Protein AF-A0A6V2NUF9-F1 (afdb_monomer_lite)

Sequence (377 aa):
MGDDNMRLRLQQQGAVLSSQLKVNDDDKVTQNEKGKKDARPIMSRKSFLCFILTNFLLLAYVLFFRTSSSSLQQQSNSSSITGQKQKSIHKKIPWDEYENCTIKNRPSSSSSTRKPLWAPSYPNTLDDSILKNLISTITGLSTGVKSYYAQRKGLRKCQSSDVTVLCHVVHPIVTTNPLDLTSMFDSQVIYIIRNPTTVFPVHLNYKAIKYHHHPSKTQVAVDSWRKDRDLYFADGLQGWKDQIKEWKVSMKEVYNISMFIPFEHLVDATKGPELLKRLTKLLEDFGFPIVVADDDMPCVWYKALGKEILEQIDSHGYEYSDYMPGYTQEHKDLLMKELSSMVEEYKDDDKELLLILQEYMDQVQSDISLDQPYKDV

Radius of gyration: 26.09 Å; chains: 1; bounding box: 66×86×59 Å

Secondary structure (DSSP, 8-state):
--SHHHHHHHHHHHHHHHHTTS--S-------------------HHHHHHHHHHHHHHHHHHHHHHTSS-------------------------HHHHHT----BPPP---S--PPEEEEB-TTSS-HHHHHHHHHHHH--SSEEEE--TT-GGG-GGGS-TTEEEEEE-S--TTS-GGGGTTTS-SEEEEEE--HHHHHHHHHHHHHHHHS---TTSPPPHHHHHHHHHHHHHHHHHHHHHHHHIIIIISTTT-EEEEEEEHHHHHSTTHHHHHHHHHHHHHHHTT----B-GGGHHHHHHHHH-HHHHHHHHHHSSS--S----B-HHHHHHHHHHHHHHHHHHTTT-HHHHHHHHHHHHHHHHHPPBPPPP---

Foldseek 3Di:
DPVPVVVVVVCVQLVVVVVVVDDDDDDDDDDDDDDDDDDDPPQDPVNVVVVVVVVVVVVVVVVVVVVPPPPDPDPDPPPPPPDPVPPPPPPPDPVVVLVPDDWAFAPWPFDDQFFAAEEEEEQQLDDQQLQQLLQCQFQVQPRQEAEADQVDPVRVPSQDDSRYHYYYYHGDNPPDPCVNCLVRHPLEHAYEYEQLLARVQSNVQVCCVPPVVDPPAARDDLVSLVVCCVVCVVSSVVRNVVRVCCQQPVCVVRHDYPYYHYSVLCLDLVSNLVSSLVVSVVSVVSRRIGTGDSVCSSNSSDVSCDPLQSVCCSVCVHSHDPDRRADAPVSLVVLLVVLVVVLVVCVPPDPNVNVVSVVSNVCSVPPHHHDDPDPPD

Structure (mmCIF, N/CA/C/O backbone):
data_AF-A0A6V2NUF9-F1
#
_entry.id   AF-A0A6V2NUF9-F1
#
loop_
_atom_site.group_PDB
_atom_site.id
_atom_site.type_symbol
_atom_site.label_atom_id
_atom_site.label_alt_id
_atom_site.label_comp_id
_atom_site.label_asym_id
_atom_site.label_entity_id
_atom_site.label_seq_id
_atom_site.pdbx_PDB_ins_code
_atom_site.Cartn_x
_atom_site.Cartn_y
_atom_site.Cartn_z
_atom_site.occupancy
_atom_site.B_iso_or_equiv
_atom_site.auth_seq_id
_atom_site.auth_comp_id
_atom_site.auth_asym_id
_atom_site.auth_atom_id
_atom_site.pdbx_PDB_model_num
ATOM 1 N N . MET A 1 1 ? -6.118 13.194 -33.282 1.00 37.62 1 MET A N 1
ATOM 2 C CA . MET A 1 1 ? -6.206 14.504 -32.588 1.00 37.62 1 MET A CA 1
ATOM 3 C C . MET A 1 1 ? -6.630 14.328 -31.119 1.00 37.62 1 MET A C 1
ATOM 5 O O . MET A 1 1 ? -7.552 14.992 -30.668 1.00 37.62 1 MET A O 1
ATOM 9 N N . GLY A 1 2 ? -5.981 13.426 -30.366 1.00 40.38 2 GLY A N 1
ATOM 10 C CA . GLY A 1 2 ? -6.368 13.085 -28.983 1.00 40.38 2 GLY A CA 1
ATOM 11 C C . GLY A 1 2 ? -5.234 13.119 -27.948 1.00 40.38 2 GLY A C 1
ATOM 12 O O . GLY A 1 2 ? -5.531 13.160 -26.759 1.00 40.38 2 GLY A O 1
ATOM 13 N N . ASP A 1 3 ? -3.966 13.170 -28.373 1.00 42.91 3 ASP A N 1
ATOM 14 C CA . ASP A 1 3 ? -2.810 13.049 -27.467 1.00 42.91 3 ASP A CA 1
ATOM 15 C C . ASP A 1 3 ? -2.402 14.367 -26.779 1.00 42.91 3 ASP A C 1
ATOM 17 O O . ASP A 1 3 ? -1.993 14.362 -25.615 1.00 42.91 3 ASP A O 1
ATOM 21 N N . ASP A 1 4 ? -2.585 15.525 -27.423 1.00 36.19 4 ASP A N 1
ATOM 22 C CA . ASP A 1 4 ? -2.090 16.802 -26.875 1.00 36.19 4 ASP A CA 1
ATOM 23 C C . ASP A 1 4 ? -2.879 17.293 -25.647 1.00 36.19 4 ASP A C 1
ATOM 25 O O . ASP A 1 4 ? -2.317 17.894 -24.730 1.00 36.19 4 ASP A O 1
ATOM 29 N N . ASN A 1 5 ? -4.173 16.962 -25.560 1.00 38.56 5 ASN A N 1
ATOM 30 C CA . ASN A 1 5 ? -5.004 17.305 -24.397 1.00 38.56 5 ASN A CA 1
ATOM 31 C C . ASN A 1 5 ? -4.680 16.442 -23.160 1.00 38.56 5 ASN A C 1
ATOM 33 O O . ASN A 1 5 ? -4.987 16.828 -22.030 1.00 38.56 5 ASN A O 1
ATOM 37 N N . MET A 1 6 ? -4.054 15.277 -23.358 1.00 41.03 6 MET A N 1
ATOM 38 C CA . MET A 1 6 ? -3.654 14.367 -22.283 1.00 41.03 6 MET A CA 1
ATOM 39 C C . MET A 1 6 ? -2.301 14.770 -21.685 1.00 41.03 6 MET A C 1
ATOM 41 O O . MET A 1 6 ? -2.152 14.770 -20.461 1.00 41.03 6 MET A O 1
ATOM 45 N N . ARG A 1 7 ? -1.363 15.232 -22.524 1.00 43.44 7 ARG A N 1
ATOM 46 C CA . ARG A 1 7 ? -0.074 15.791 -22.083 1.00 43.44 7 ARG A CA 1
ATOM 47 C C . ARG A 1 7 ? -0.263 16.992 -21.151 1.00 43.44 7 ARG A C 1
ATOM 49 O O . ARG A 1 7 ? 0.408 17.076 -20.128 1.00 43.44 7 ARG A O 1
ATOM 56 N N . LEU A 1 8 ? -1.256 17.839 -21.434 1.00 38.06 8 LEU A N 1
ATOM 57 C CA . LEU A 1 8 ? -1.638 18.985 -20.600 1.00 38.06 8 LEU A CA 1
ATOM 58 C C . LEU A 1 8 ? -2.236 18.581 -19.240 1.00 38.06 8 LEU A C 1
ATOM 60 O O . LEU A 1 8 ? -1.995 19.259 -18.248 1.00 38.06 8 LEU A O 1
ATOM 64 N N . ARG A 1 9 ? -2.966 17.460 -19.150 1.00 45.75 9 ARG A N 1
ATOM 65 C CA . ARG A 1 9 ? -3.527 16.968 -17.874 1.00 45.75 9 ARG A CA 1
ATOM 66 C C . ARG A 1 9 ? -2.499 16.244 -17.008 1.00 45.75 9 ARG A C 1
ATOM 68 O O . ARG A 1 9 ? -2.542 16.384 -15.790 1.00 45.75 9 ARG A O 1
ATOM 75 N N . LEU A 1 10 ? -1.567 15.517 -17.622 1.00 43.75 10 LEU A N 1
ATOM 76 C CA . LEU A 1 10 ? -0.448 14.886 -16.915 1.00 43.75 10 LEU A CA 1
ATOM 77 C C . LEU A 1 10 ? 0.573 15.934 -16.457 1.00 43.75 10 LEU A C 1
ATOM 79 O O . LEU A 1 10 ? 1.002 15.889 -15.308 1.00 43.75 10 LEU A O 1
ATOM 83 N N . GLN A 1 11 ? 0.846 16.956 -17.278 1.00 43.81 11 GLN A N 1
ATOM 84 C CA . GLN A 1 11 ? 1.585 18.137 -16.834 1.00 43.81 11 GLN A CA 1
ATOM 85 C C . GLN A 1 11 ? 0.834 18.910 -15.754 1.00 43.81 11 GLN A C 1
ATOM 87 O O . GLN A 1 11 ? 1.482 19.391 -14.849 1.00 43.81 11 GLN A O 1
ATOM 92 N N . GLN A 1 12 ? -0.497 19.012 -15.762 1.00 42.12 12 GLN A N 1
ATOM 93 C CA . GLN A 1 12 ? -1.216 19.643 -14.646 1.00 42.12 12 GLN A CA 1
ATOM 94 C C . GLN A 1 12 ? -1.149 18.813 -13.355 1.00 42.12 12 GLN A C 1
ATOM 96 O O . GLN A 1 12 ? -1.088 19.392 -12.277 1.00 42.12 12 GLN A O 1
ATOM 101 N N . GLN A 1 13 ? -1.103 17.480 -13.430 1.00 46.00 13 GLN A N 1
ATOM 102 C CA . GLN A 1 13 ? -0.933 16.627 -12.247 1.00 46.00 13 GLN A CA 1
ATOM 103 C C . GLN A 1 13 ? 0.507 16.650 -11.703 1.00 46.00 13 GLN A C 1
ATOM 105 O O . GLN A 1 13 ? 0.672 16.702 -10.489 1.00 46.00 13 GLN A O 1
ATOM 110 N N . GLY A 1 14 ? 1.529 16.701 -12.567 1.00 39.50 14 GLY A N 1
ATOM 111 C CA . GLY A 1 14 ? 2.937 16.858 -12.161 1.00 39.50 14 GLY A CA 1
ATOM 112 C C . GLY A 1 14 ? 3.347 18.302 -11.820 1.00 39.50 14 GLY A C 1
ATOM 113 O O . GLY A 1 14 ? 4.123 18.537 -10.899 1.00 39.50 14 GLY A O 1
ATOM 114 N N . ALA A 1 15 ? 2.788 19.310 -12.496 1.00 36.81 15 ALA A N 1
ATOM 115 C CA . ALA A 1 15 ? 3.112 20.721 -12.266 1.00 36.81 15 ALA A CA 1
ATOM 116 C C . ALA A 1 15 ? 2.432 21.290 -11.018 1.00 36.81 15 ALA A C 1
ATOM 118 O O . ALA A 1 15 ? 3.009 22.176 -10.399 1.00 36.81 15 ALA A O 1
ATOM 119 N N . VAL A 1 16 ? 1.271 20.768 -10.595 1.00 43.59 16 VAL A N 1
ATOM 120 C CA . VAL A 1 16 ? 0.674 21.137 -9.295 1.00 43.59 16 VAL A CA 1
ATOM 121 C C . VAL A 1 16 ? 1.562 20.678 -8.126 1.00 43.59 16 VAL A C 1
ATOM 123 O O . VAL A 1 16 ? 1.630 21.379 -7.120 1.00 43.59 16 VAL A O 1
ATOM 126 N N . LEU A 1 17 ? 2.315 19.580 -8.285 1.00 39.66 17 LEU A N 1
ATOM 127 C CA . LEU A 1 17 ? 3.335 19.127 -7.326 1.00 39.66 17 LEU A CA 1
ATOM 128 C C . LEU A 1 17 ? 4.585 20.031 -7.325 1.00 39.66 17 LEU A C 1
ATOM 130 O O . LEU A 1 17 ? 5.123 20.335 -6.265 1.00 39.66 17 LEU A O 1
ATOM 134 N N . SER A 1 18 ? 5.010 20.552 -8.484 1.00 36.34 18 SER A N 1
ATOM 135 C CA . SER A 1 18 ? 6.183 21.442 -8.566 1.00 36.34 18 SER A CA 1
ATOM 136 C C . SER A 1 18 ? 5.890 22.920 -8.254 1.00 36.34 18 SER A C 1
ATOM 138 O O . SER A 1 18 ? 6.812 23.642 -7.865 1.00 36.34 18 SER A O 1
ATOM 140 N N . SER A 1 19 ? 4.656 23.408 -8.430 1.00 36.03 19 SER A N 1
ATOM 141 C CA . SER A 1 19 ? 4.321 24.832 -8.268 1.00 36.03 19 SER A CA 1
ATOM 142 C C . SER A 1 19 ? 3.939 25.235 -6.840 1.00 36.03 19 SER A C 1
ATOM 144 O O . SER A 1 19 ? 3.877 26.428 -6.561 1.00 36.03 19 SER A O 1
ATOM 146 N N . GLN A 1 20 ? 3.696 24.287 -5.928 1.00 38.72 20 GLN A N 1
ATOM 147 C CA . GLN A 1 20 ? 3.359 24.591 -4.525 1.00 38.72 20 GLN A CA 1
ATOM 148 C C . GLN A 1 20 ? 4.574 24.658 -3.582 1.00 38.72 20 GLN A C 1
ATOM 150 O O . GLN A 1 20 ? 4.436 25.093 -2.446 1.00 38.72 20 GLN A O 1
ATOM 155 N N . LEU A 1 21 ? 5.785 24.353 -4.069 1.00 35.34 21 LEU A N 1
ATOM 156 C CA . LEU A 1 21 ? 7.050 24.555 -3.339 1.00 35.34 21 LEU A CA 1
ATOM 157 C C . LEU A 1 21 ? 7.694 25.939 -3.573 1.00 35.34 21 LEU A C 1
ATOM 159 O O . LEU A 1 21 ? 8.822 26.184 -3.147 1.00 35.34 21 LEU A O 1
ATOM 163 N N . LYS A 1 22 ? 6.988 26.867 -4.232 1.00 36.66 22 LYS A N 1
ATOM 164 C CA . LYS A 1 22 ? 7.403 28.271 -4.392 1.00 36.66 22 LYS A CA 1
ATOM 165 C C . LYS A 1 22 ? 6.236 29.236 -4.180 1.00 36.66 22 LYS A C 1
ATOM 167 O O . LYS A 1 22 ? 5.860 29.935 -5.113 1.00 36.66 22 LYS A O 1
ATOM 172 N N . VAL A 1 23 ? 5.667 29.300 -2.977 1.00 32.78 23 VAL A N 1
ATOM 173 C CA . VAL A 1 23 ? 4.829 30.448 -2.583 1.00 32.78 23 VAL A CA 1
ATOM 174 C C . VAL A 1 23 ? 5.010 30.754 -1.090 1.00 32.78 23 VAL A C 1
ATOM 176 O O . VAL A 1 23 ? 4.400 30.115 -0.246 1.00 32.78 23 VAL A O 1
ATOM 179 N N . ASN A 1 24 ? 5.905 31.701 -0.817 1.00 33.16 24 ASN A N 1
ATOM 180 C CA . ASN A 1 24 ? 5.965 32.708 0.260 1.00 33.16 24 ASN A CA 1
ATOM 181 C C . ASN A 1 24 ? 7.075 33.657 -0.252 1.00 33.16 24 ASN A C 1
ATOM 183 O O . ASN A 1 24 ? 8.142 33.168 -0.614 1.00 33.16 24 ASN A O 1
ATOM 187 N N . ASP A 1 25 ? 6.931 34.955 -0.477 1.00 36.59 25 ASP A N 1
ATOM 188 C CA . ASP A 1 25 ? 6.023 35.982 0.016 1.00 36.59 25 ASP A CA 1
ATOM 189 C C . ASP A 1 25 ? 5.444 36.781 -1.159 1.00 36.59 25 ASP A C 1
ATOM 191 O O . ASP A 1 25 ? 6.137 37.001 -2.150 1.00 36.59 25 ASP A O 1
ATOM 195 N N . ASP A 1 26 ? 4.186 37.203 -1.040 1.00 37.34 26 ASP A N 1
ATOM 196 C CA . ASP A 1 26 ? 3.759 38.595 -1.257 1.00 37.34 26 ASP A CA 1
ATOM 197 C C . ASP A 1 26 ? 2.235 38.644 -1.430 1.00 37.34 26 ASP A C 1
ATOM 199 O O . ASP A 1 26 ? 1.705 38.294 -2.482 1.00 37.34 26 ASP A O 1
ATOM 203 N N . ASP A 1 27 ? 1.523 39.138 -0.410 1.00 35.00 27 ASP A N 1
ATOM 204 C CA . ASP A 1 27 ? 0.465 40.121 -0.659 1.00 35.00 27 ASP A CA 1
ATOM 205 C C . ASP A 1 27 ? 0.002 40.863 0.618 1.00 35.00 27 ASP A C 1
ATOM 207 O O . ASP A 1 27 ? -0.583 40.298 1.538 1.00 35.00 27 ASP A O 1
ATOM 211 N N . LYS A 1 28 ? 0.193 42.190 0.558 1.00 33.62 28 LYS A N 1
ATOM 212 C CA . LYS A 1 28 ? -0.721 43.276 0.971 1.00 33.62 28 LYS A CA 1
ATOM 213 C C . LYS A 1 28 ? -1.030 43.510 2.459 1.00 33.62 28 LYS A C 1
ATOM 215 O O . LYS A 1 28 ? -1.973 42.966 3.025 1.00 33.62 28 LYS A O 1
ATOM 220 N N . VAL A 1 29 ? -0.409 44.576 2.977 1.00 31.80 29 VAL A N 1
ATOM 221 C CA . VAL A 1 29 ? -1.054 45.537 3.889 1.00 31.80 29 VAL A CA 1
ATOM 222 C C . VAL A 1 29 ? -1.058 46.929 3.243 1.00 31.80 29 VAL A C 1
ATOM 224 O O . VAL A 1 29 ? -0.148 47.322 2.518 1.00 31.80 29 VAL A O 1
ATOM 227 N N . THR A 1 30 ? -2.168 47.616 3.470 1.00 35.06 30 THR A N 1
ATOM 228 C CA . THR A 1 30 ? -2.693 48.852 2.890 1.00 35.06 30 THR A CA 1
ATOM 229 C C . THR A 1 30 ? -1.817 50.102 3.061 1.00 35.06 30 THR A C 1
ATOM 231 O O . THR A 1 30 ? -1.049 50.243 4.006 1.00 35.06 30 THR A O 1
ATOM 234 N N . GLN A 1 31 ? -2.010 51.038 2.128 1.00 36.09 31 GLN A N 1
ATOM 235 C CA . GLN A 1 31 ? -1.360 52.342 1.975 1.00 36.09 31 GLN A CA 1
ATOM 236 C C . GLN A 1 31 ? -1.395 53.247 3.219 1.00 36.09 31 GLN A C 1
ATOM 238 O O . GLN A 1 31 ? -2.470 53.562 3.724 1.00 36.09 31 GLN A O 1
ATOM 243 N N . ASN A 1 32 ? -0.228 53.775 3.601 1.00 40.59 32 ASN A N 1
ATOM 244 C CA . ASN A 1 32 ? 0.061 55.210 3.757 1.00 40.59 32 ASN A CA 1
ATOM 245 C C . ASN A 1 32 ? 1.468 55.371 4.347 1.00 40.59 32 ASN A C 1
ATOM 247 O O . ASN A 1 32 ? 1.671 55.004 5.493 1.00 40.59 32 ASN A O 1
ATOM 251 N N . GLU A 1 33 ? 2.418 55.925 3.586 1.00 36.31 33 GLU A N 1
ATOM 252 C CA . GLU A 1 33 ? 3.332 56.991 4.031 1.00 36.31 33 GLU A CA 1
ATOM 253 C C . GLU A 1 33 ? 4.442 57.275 3.010 1.00 36.31 33 GLU A C 1
ATOM 255 O O . GLU A 1 33 ? 4.817 56.469 2.162 1.00 36.31 33 GLU A O 1
ATOM 260 N N . LYS A 1 34 ? 4.903 58.521 3.065 1.00 41.28 34 LYS A N 1
ATOM 261 C CA . LYS A 1 34 ? 5.802 59.186 2.130 1.00 41.28 34 LYS A CA 1
ATOM 262 C C . LYS A 1 34 ? 7.227 58.624 2.185 1.00 41.28 34 LYS A C 1
ATOM 264 O O . LYS A 1 34 ? 7.818 58.525 3.249 1.00 41.28 34 LYS A O 1
ATOM 269 N N . GLY A 1 35 ? 7.803 58.440 0.997 1.00 51.62 35 GLY A N 1
ATOM 270 C CA . GLY A 1 35 ? 9.195 58.751 0.656 1.00 51.62 35 GLY A CA 1
ATOM 271 C C . GLY A 1 35 ? 10.312 58.249 1.577 1.00 51.62 35 GLY A C 1
ATOM 272 O O . GLY A 1 35 ? 10.730 58.950 2.493 1.00 51.62 35 GLY A O 1
ATOM 273 N N . LYS A 1 36 ? 10.959 57.149 1.179 1.00 41.19 36 LYS A N 1
ATOM 274 C CA . LYS A 1 36 ? 12.376 56.894 1.467 1.00 41.19 36 LYS A CA 1
ATOM 275 C C . LYS A 1 36 ? 13.008 56.179 0.274 1.00 41.19 36 LYS A C 1
ATOM 277 O O . LYS A 1 36 ? 12.499 55.173 -0.199 1.00 41.19 36 LYS A O 1
ATOM 282 N N . LYS A 1 37 ? 14.082 56.761 -0.265 1.00 44.34 37 LYS A N 1
ATOM 283 C CA . LYS A 1 37 ? 14.928 56.134 -1.286 1.00 44.34 37 LYS A CA 1
ATOM 284 C C . LYS A 1 37 ? 15.826 55.123 -0.578 1.00 44.34 37 LYS A C 1
ATOM 286 O O . LYS A 1 37 ? 16.673 55.534 0.213 1.00 44.34 37 LYS A O 1
ATOM 291 N N . ASP A 1 38 ? 15.652 53.841 -0.875 1.00 41.41 38 ASP A N 1
ATOM 292 C CA . ASP A 1 38 ? 16.507 52.780 -0.349 1.00 41.41 38 ASP A CA 1
ATOM 293 C C . ASP A 1 38 ? 17.902 52.848 -0.976 1.00 41.41 38 ASP A C 1
ATOM 295 O O . ASP A 1 38 ? 18.114 52.595 -2.166 1.00 41.41 38 ASP A O 1
ATOM 299 N N . ALA A 1 39 ? 18.876 53.218 -0.148 1.00 48.56 39 ALA A N 1
ATOM 300 C CA . ALA A 1 39 ? 20.287 53.087 -0.455 1.00 48.56 39 ALA A CA 1
ATOM 301 C C . ALA A 1 39 ? 20.680 51.613 -0.302 1.00 48.56 39 ALA A C 1
ATOM 303 O O . ALA A 1 39 ? 20.698 51.077 0.806 1.00 48.56 39 ALA A O 1
ATOM 304 N N . ARG A 1 40 ? 21.023 50.951 -1.413 1.00 46.19 40 ARG A N 1
ATOM 305 C CA . ARG A 1 40 ? 21.666 49.632 -1.353 1.00 46.19 40 ARG A CA 1
ATOM 306 C C . ARG A 1 40 ? 23.013 49.790 -0.641 1.00 46.19 40 ARG A C 1
ATOM 308 O O . ARG A 1 40 ? 23.788 50.665 -1.042 1.00 46.19 40 ARG A O 1
ATOM 315 N N . PRO A 1 41 ? 23.331 48.970 0.372 1.00 51.28 41 PRO A N 1
ATOM 316 C CA . PRO A 1 41 ? 24.630 49.031 1.016 1.00 51.28 41 PRO A CA 1
ATOM 317 C C . PRO A 1 41 ? 25.694 48.619 -0.004 1.00 51.28 41 PRO A C 1
ATOM 319 O O . PRO A 1 41 ? 25.752 47.474 -0.452 1.00 51.28 41 PRO A O 1
ATOM 322 N N . ILE A 1 42 ? 26.529 49.580 -0.398 1.00 61.03 42 ILE A N 1
ATOM 323 C CA . ILE A 1 42 ? 27.730 49.318 -1.186 1.00 61.03 42 ILE A CA 1
ATOM 324 C C . ILE A 1 42 ? 28.663 48.534 -0.270 1.00 61.03 42 ILE A C 1
ATOM 326 O O . ILE A 1 42 ? 29.292 49.085 0.635 1.00 61.03 42 ILE A O 1
ATOM 330 N N . MET A 1 43 ? 28.701 47.222 -0.478 1.00 56.81 43 MET A N 1
ATOM 331 C CA . MET A 1 43 ? 29.597 46.324 0.229 1.00 56.81 43 MET A CA 1
ATOM 332 C C . MET A 1 43 ? 31.030 46.810 -0.001 1.00 56.81 43 MET A C 1
ATOM 334 O O . MET A 1 43 ? 31.482 46.940 -1.141 1.00 56.81 43 MET A O 1
ATOM 338 N N . SER A 1 44 ? 31.735 47.156 1.078 1.00 73.44 44 SER A N 1
ATOM 339 C CA . SER A 1 44 ? 33.089 47.691 0.959 1.00 73.44 44 SER A CA 1
ATOM 340 C C . SER A 1 44 ? 33.995 46.664 0.269 1.00 73.44 44 SER A C 1
ATOM 342 O O . SER A 1 44 ? 33.859 45.458 0.491 1.00 73.44 44 SER A O 1
ATOM 344 N N . ARG A 1 45 ? 34.968 47.120 -0.533 1.00 71.00 45 ARG A N 1
ATOM 345 C CA . ARG A 1 45 ? 35.936 46.226 -1.205 1.00 71.00 45 ARG A CA 1
ATOM 346 C C . ARG A 1 45 ? 36.632 45.261 -0.232 1.00 71.00 45 ARG A C 1
ATOM 348 O O . ARG A 1 45 ? 36.983 44.156 -0.627 1.00 71.00 45 ARG A O 1
ATOM 355 N N . LYS A 1 46 ? 36.782 45.649 1.041 1.00 75.44 46 LYS A N 1
ATOM 356 C CA . LYS A 1 46 ? 37.347 44.801 2.102 1.00 75.44 46 LYS A CA 1
ATOM 357 C C . LYS A 1 46 ? 36.409 43.654 2.497 1.00 75.44 46 LYS A C 1
ATOM 359 O O . LYS A 1 46 ? 36.867 42.532 2.671 1.00 75.44 46 LYS A O 1
ATOM 364 N N . SER A 1 47 ? 35.105 43.914 2.577 1.00 73.50 47 SER A N 1
ATOM 365 C CA . SER A 1 47 ? 34.083 42.905 2.887 1.00 73.50 47 SER A CA 1
ATOM 366 C C . SER A 1 47 ? 33.945 41.873 1.763 1.00 73.50 47 SER A C 1
ATOM 368 O O . SER A 1 47 ? 33.826 40.683 2.036 1.00 73.50 47 SER A O 1
ATOM 370 N N . PHE A 1 48 ? 34.052 42.313 0.505 1.00 76.75 48 PHE A N 1
ATOM 371 C CA . PHE A 1 48 ? 34.017 41.417 -0.653 1.00 76.75 48 PHE A CA 1
ATOM 372 C C . PHE A 1 48 ? 35.258 40.512 -0.730 1.00 76.75 48 PHE A C 1
ATOM 374 O O . PHE A 1 48 ? 35.134 39.312 -0.957 1.00 76.75 48 PHE A O 1
ATOM 381 N N . LEU A 1 49 ? 36.453 41.054 -0.454 1.00 80.25 49 LEU A N 1
ATOM 382 C CA . LEU A 1 49 ? 37.681 40.252 -0.377 1.00 80.25 49 LEU A CA 1
ATOM 383 C C . LEU A 1 49 ? 37.634 39.213 0.751 1.00 80.25 49 LEU A C 1
ATOM 385 O O . LEU A 1 49 ? 38.080 38.085 0.557 1.00 80.25 49 LEU A O 1
ATOM 389 N N . CYS A 1 50 ? 37.061 39.572 1.903 1.00 80.38 50 CYS A N 1
ATOM 390 C CA . CYS A 1 50 ? 36.893 38.645 3.020 1.00 80.38 50 CYS A CA 1
ATOM 391 C C . CYS A 1 50 ? 35.961 37.481 2.642 1.00 80.38 50 CYS A C 1
ATOM 393 O O . CYS A 1 50 ? 36.274 36.329 2.924 1.00 80.38 50 CYS A O 1
ATOM 395 N N . PHE A 1 51 ? 34.871 37.771 1.922 1.00 78.38 51 PHE A N 1
ATOM 396 C CA . PHE A 1 51 ? 33.931 36.755 1.444 1.00 78.38 51 PHE A CA 1
ATOM 397 C C . PHE A 1 51 ? 34.550 35.808 0.402 1.00 78.38 51 PHE A C 1
ATOM 399 O O . PHE A 1 51 ? 34.264 34.613 0.398 1.00 78.38 51 PHE A O 1
ATOM 406 N N . ILE A 1 52 ? 35.430 36.306 -0.471 1.00 82.62 52 ILE A N 1
ATOM 407 C CA . ILE A 1 52 ? 36.149 35.451 -1.430 1.00 82.62 52 ILE A CA 1
ATOM 408 C C . ILE A 1 52 ? 37.168 34.558 -0.708 1.00 82.62 52 ILE A C 1
ATOM 410 O O . ILE A 1 52 ? 37.252 33.368 -1.007 1.00 82.62 52 ILE A O 1
ATOM 414 N N . LEU A 1 53 ? 37.907 35.102 0.264 1.00 85.38 53 LEU A N 1
ATOM 415 C CA . LEU A 1 53 ? 38.908 34.348 1.024 1.00 85.38 53 LEU A CA 1
ATOM 416 C C . LEU A 1 53 ? 38.285 33.232 1.873 1.00 85.38 53 LEU A C 1
ATOM 418 O O . LEU A 1 53 ? 38.831 32.130 1.910 1.00 85.38 53 LEU A O 1
ATOM 422 N N . THR A 1 54 ? 37.132 33.471 2.504 1.00 82.50 54 THR A N 1
ATOM 423 C CA . THR A 1 54 ? 36.441 32.431 3.284 1.00 82.50 54 THR A CA 1
ATOM 424 C C . THR A 1 54 ? 35.925 31.298 2.400 1.00 82.50 54 THR A C 1
ATOM 426 O O . THR A 1 54 ? 36.090 30.135 2.760 1.00 82.50 54 THR A O 1
ATOM 429 N N . ASN A 1 55 ? 35.388 31.605 1.215 1.00 80.88 55 ASN A N 1
ATOM 430 C CA . ASN A 1 55 ? 34.958 30.578 0.262 1.00 80.88 55 ASN A CA 1
ATOM 431 C C . ASN A 1 55 ? 36.140 29.768 -0.301 1.00 80.88 55 ASN A C 1
ATOM 433 O O . ASN A 1 55 ? 36.032 28.551 -0.436 1.00 80.88 55 ASN A O 1
ATOM 437 N N . PHE A 1 56 ? 37.285 30.407 -0.569 1.00 85.69 56 PHE A N 1
ATOM 438 C CA . PHE A 1 56 ? 38.490 29.704 -1.028 1.00 85.69 56 PHE A CA 1
ATOM 439 C C . PHE A 1 56 ? 39.075 28.769 0.037 1.00 85.69 56 PHE A C 1
ATOM 441 O O . PHE A 1 56 ? 39.474 27.651 -0.285 1.00 85.69 56 PHE A O 1
ATOM 448 N N . LEU A 1 57 ? 39.091 29.189 1.306 1.00 85.00 57 LEU A N 1
ATOM 449 C CA . LEU A 1 57 ? 39.547 28.345 2.414 1.00 85.00 57 LEU A CA 1
ATOM 450 C C . LEU A 1 57 ? 38.610 27.153 2.651 1.00 85.00 57 LEU A C 1
ATOM 452 O O . LEU A 1 57 ? 39.092 26.053 2.916 1.00 85.00 57 LEU A O 1
ATOM 456 N N . LEU A 1 58 ? 37.295 27.336 2.488 1.00 79.56 58 LEU A N 1
ATOM 457 C CA . LEU A 1 58 ? 36.323 26.243 2.593 1.00 79.56 58 LEU A CA 1
ATOM 458 C C . LEU A 1 58 ? 36.520 25.202 1.477 1.00 79.56 58 LEU A C 1
ATOM 460 O O . LEU A 1 58 ? 36.521 24.001 1.736 1.00 79.56 58 LEU A O 1
ATOM 464 N N . LEU A 1 59 ? 36.752 25.659 0.242 1.00 79.12 59 LEU A N 1
ATOM 465 C CA . LEU A 1 59 ? 37.045 24.793 -0.907 1.00 79.12 59 LEU A CA 1
ATOM 466 C C . LEU A 1 59 ? 38.370 24.039 -0.740 1.00 79.12 59 LEU A C 1
ATOM 468 O O . LEU A 1 59 ? 38.430 22.841 -1.015 1.00 79.12 59 LEU A O 1
ATOM 472 N N . ALA A 1 60 ? 39.411 24.706 -0.236 1.00 82.31 60 ALA A N 1
ATOM 473 C CA . ALA A 1 60 ? 40.686 24.062 0.071 1.00 82.31 60 ALA A CA 1
ATOM 474 C C . ALA A 1 60 ? 40.537 22.999 1.174 1.00 82.31 60 ALA A C 1
ATOM 476 O O . ALA A 1 60 ? 41.103 21.915 1.054 1.00 82.31 60 ALA A O 1
ATOM 477 N N . TYR A 1 61 ? 39.725 23.267 2.202 1.00 82.06 61 TYR A N 1
ATOM 478 C CA . TYR A 1 61 ? 39.441 22.314 3.277 1.00 82.06 61 TYR A CA 1
ATOM 479 C C . TYR A 1 61 ? 38.704 21.065 2.762 1.00 82.06 61 TYR A C 1
ATOM 481 O O . TYR A 1 61 ? 39.106 19.942 3.065 1.00 82.06 61 TYR A O 1
ATOM 489 N N . VAL A 1 62 ? 37.686 21.237 1.910 1.00 77.69 62 VAL A N 1
ATOM 490 C CA . VAL A 1 62 ? 36.948 20.114 1.299 1.00 77.69 62 VAL A CA 1
ATOM 491 C C . VAL A 1 62 ? 37.849 19.273 0.386 1.00 77.69 62 VAL A C 1
ATOM 493 O O . VAL A 1 62 ? 37.754 18.045 0.388 1.00 77.69 62 VAL A O 1
ATOM 496 N N . LEU A 1 63 ? 38.755 19.904 -0.367 1.00 76.75 63 LEU A N 1
ATOM 497 C CA . LEU A 1 63 ? 39.699 19.187 -1.229 1.00 76.75 63 LEU A CA 1
ATOM 498 C C . LEU A 1 63 ? 40.764 18.424 -0.424 1.00 76.75 63 LEU A C 1
ATOM 500 O O . LEU A 1 63 ? 41.082 17.293 -0.782 1.00 76.75 63 LEU A O 1
ATOM 504 N N . PHE A 1 64 ? 41.251 18.985 0.687 1.00 75.12 64 PHE A N 1
ATOM 505 C CA . PHE A 1 64 ? 42.249 18.337 1.549 1.00 75.12 64 PHE A CA 1
ATOM 506 C C . PHE A 1 64 ? 41.691 17.105 2.289 1.00 75.12 64 PHE A C 1
ATOM 508 O O . PHE A 1 64 ? 42.394 16.111 2.483 1.00 75.12 64 PHE A O 1
ATOM 515 N N . PHE A 1 65 ? 40.403 17.119 2.648 1.00 63.53 65 PHE A N 1
ATOM 516 C CA . PHE A 1 65 ? 39.747 15.953 3.253 1.00 63.53 65 PHE A CA 1
ATOM 517 C C . PHE A 1 65 ? 39.384 14.859 2.242 1.00 63.53 65 PHE A C 1
ATOM 519 O O . PHE A 1 65 ? 39.318 13.690 2.617 1.00 63.53 65 PHE A O 1
ATOM 526 N N . ARG A 1 66 ? 39.232 15.192 0.952 1.00 57.25 66 ARG A N 1
ATOM 527 C CA . ARG A 1 66 ? 38.952 14.198 -0.100 1.00 57.25 66 ARG A CA 1
ATOM 528 C C . ARG A 1 66 ? 40.161 13.344 -0.487 1.00 57.25 66 ARG A C 1
ATOM 530 O O . ARG A 1 66 ? 39.974 12.243 -0.992 1.00 57.25 66 ARG A O 1
ATOM 537 N N . THR A 1 67 ? 41.385 13.812 -0.247 1.00 53.56 67 THR A N 1
ATOM 538 C CA . THR A 1 67 ? 42.613 13.069 -0.588 1.00 53.56 67 THR A CA 1
ATOM 539 C C . THR A 1 67 ? 43.108 12.139 0.521 1.00 53.56 67 THR A C 1
ATOM 541 O O . THR A 1 67 ? 44.019 11.352 0.285 1.00 53.56 67 THR A O 1
ATOM 544 N N . SER A 1 68 ? 42.512 12.190 1.715 1.00 51.62 68 SER A N 1
ATOM 545 C CA . SER A 1 68 ? 42.959 11.401 2.876 1.00 51.62 68 SER A CA 1
ATOM 546 C C . SER A 1 68 ? 42.192 10.081 3.070 1.00 51.62 68 SER A C 1
ATOM 548 O O . SER A 1 68 ? 42.429 9.372 4.042 1.00 51.62 68 SER A O 1
ATOM 550 N N . SER A 1 69 ? 41.277 9.722 2.160 1.00 51.34 69 SER A N 1
ATOM 551 C CA . SER A 1 69 ? 40.424 8.522 2.278 1.00 51.34 69 SER A CA 1
ATOM 552 C C . SER A 1 69 ? 40.945 7.293 1.522 1.00 51.34 69 SER A C 1
ATOM 554 O O . SER A 1 69 ? 40.327 6.233 1.566 1.00 51.34 69 SER A O 1
ATOM 556 N N . SER A 1 70 ? 42.070 7.401 0.815 1.00 49.72 70 SER A N 1
ATOM 557 C CA . SER A 1 70 ? 42.598 6.343 -0.054 1.00 49.72 70 SER A CA 1
ATOM 558 C C . SER A 1 70 ? 43.826 5.650 0.543 1.00 49.72 70 SER A C 1
ATOM 560 O O . SER A 1 70 ? 44.914 5.733 -0.015 1.00 49.72 70 SER A O 1
ATOM 562 N N . SER A 1 71 ? 43.657 4.946 1.667 1.00 49.56 71 SER A N 1
ATOM 563 C CA . SER A 1 71 ? 44.566 3.860 2.079 1.00 49.56 71 SER A CA 1
ATOM 564 C C . SER A 1 71 ? 43.941 2.960 3.156 1.00 49.56 71 SER A C 1
ATOM 566 O O . SER A 1 71 ? 44.398 2.901 4.295 1.00 49.56 71 SER A O 1
ATOM 568 N N . LEU A 1 72 ? 42.886 2.234 2.797 1.00 45.12 72 LEU A N 1
ATOM 569 C CA . LEU A 1 72 ? 42.488 1.013 3.500 1.00 45.12 72 LEU A CA 1
ATOM 570 C C . LEU A 1 72 ? 42.100 -0.012 2.433 1.00 45.12 72 LEU A C 1
ATOM 572 O O . LEU A 1 72 ? 40.937 -0.228 2.112 1.00 45.12 72 LEU A O 1
ATOM 576 N N . GLN A 1 73 ? 43.131 -0.593 1.814 1.00 41.91 73 GLN A N 1
ATOM 577 C CA . GLN A 1 73 ? 43.004 -1.818 1.032 1.00 41.91 73 GLN A CA 1
ATOM 578 C C . GLN A 1 73 ? 42.655 -2.951 1.996 1.00 41.91 73 GLN A C 1
ATOM 580 O O . GLN A 1 73 ? 43.522 -3.578 2.600 1.00 41.91 73 GLN A O 1
ATOM 585 N N . GLN A 1 74 ? 41.362 -3.201 2.144 1.00 40.44 74 GLN A N 1
ATOM 586 C CA . GLN A 1 74 ? 40.861 -4.444 2.695 1.00 40.44 74 GLN A CA 1
ATOM 587 C C . GLN A 1 74 ? 41.000 -5.502 1.590 1.00 40.44 74 GLN A C 1
ATOM 589 O O . GLN A 1 74 ? 40.295 -5.461 0.584 1.00 40.44 74 GLN A O 1
ATOM 594 N N . GLN A 1 75 ? 41.965 -6.413 1.745 1.00 43.44 75 GLN A N 1
ATOM 595 C CA . GLN A 1 75 ? 42.048 -7.644 0.959 1.00 43.44 75 GLN A CA 1
ATOM 596 C C . GLN A 1 75 ? 40.787 -8.476 1.226 1.00 43.44 75 GLN A C 1
ATOM 598 O O . GLN A 1 75 ? 40.726 -9.245 2.183 1.00 43.44 75 GLN A O 1
ATOM 603 N N . SER A 1 76 ? 39.765 -8.324 0.388 1.00 40.62 76 SER A N 1
ATOM 604 C CA . SER A 1 76 ? 38.705 -9.315 0.263 1.00 40.62 76 SER A CA 1
ATOM 605 C C . SER A 1 76 ? 39.167 -10.370 -0.738 1.00 40.62 76 SER A C 1
ATOM 607 O O . SER A 1 76 ? 39.313 -10.127 -1.935 1.00 40.62 76 SER A O 1
ATOM 609 N N . ASN A 1 77 ? 39.444 -11.564 -0.217 1.00 37.25 77 ASN A N 1
ATOM 610 C CA . ASN A 1 77 ? 39.645 -12.761 -1.019 1.00 37.25 77 ASN A CA 1
ATOM 611 C C . ASN A 1 77 ? 38.376 -13.014 -1.841 1.00 37.25 77 ASN A C 1
ATOM 613 O O . ASN A 1 77 ? 37.385 -13.535 -1.328 1.00 37.25 77 ASN A O 1
ATOM 617 N N . SER A 1 78 ? 38.424 -12.636 -3.119 1.00 40.97 78 SER A N 1
ATOM 618 C CA . SER A 1 78 ? 37.460 -13.030 -4.142 1.00 40.97 78 SER A CA 1
ATOM 619 C C . SER A 1 78 ? 37.585 -14.535 -4.363 1.00 40.97 78 SER A C 1
ATOM 621 O O . SER A 1 78 ? 38.322 -15.018 -5.221 1.00 40.97 78 SER A O 1
ATOM 623 N N . SER A 1 79 ? 36.897 -15.282 -3.507 1.00 39.72 79 SER A N 1
ATOM 624 C CA . SER A 1 79 ? 36.548 -16.665 -3.781 1.00 39.72 79 SER A CA 1
ATOM 625 C C . SER A 1 79 ? 35.419 -16.597 -4.793 1.00 39.72 79 SER A C 1
ATOM 627 O O . SER A 1 79 ? 34.327 -16.124 -4.481 1.00 39.72 79 SER A O 1
ATOM 629 N N . SER A 1 80 ? 35.704 -17.016 -6.019 1.00 41.00 80 SER A N 1
ATOM 630 C CA . SER A 1 80 ? 34.741 -17.223 -7.091 1.00 41.00 80 SER A CA 1
ATOM 631 C C . SER A 1 80 ? 33.738 -18.307 -6.685 1.00 41.00 80 SER A C 1
ATOM 633 O O . SER A 1 80 ? 33.815 -19.460 -7.104 1.00 41.00 80 SER A O 1
ATOM 635 N N . ILE A 1 81 ? 32.772 -17.924 -5.848 1.00 42.34 81 ILE A N 1
ATOM 636 C CA . ILE A 1 81 ? 31.548 -18.680 -5.621 1.00 42.34 81 ILE A CA 1
ATOM 637 C C . ILE A 1 81 ? 30.774 -18.576 -6.928 1.00 42.34 81 ILE A C 1
ATOM 639 O O . ILE A 1 81 ? 30.122 -17.580 -7.234 1.00 42.34 81 ILE A O 1
ATOM 643 N N . THR A 1 82 ? 30.911 -19.617 -7.739 1.00 40.22 82 THR A N 1
ATOM 644 C CA . THR A 1 82 ? 29.992 -19.927 -8.823 1.00 40.22 82 THR A CA 1
ATOM 645 C C . THR A 1 82 ? 28.615 -20.026 -8.181 1.00 40.22 82 THR A C 1
ATOM 647 O O . THR A 1 82 ? 28.310 -20.990 -7.483 1.00 40.22 82 THR A O 1
ATOM 650 N N . GLY A 1 83 ? 27.826 -18.962 -8.337 1.00 38.66 83 GLY A N 1
ATOM 651 C CA . GLY A 1 83 ? 26.484 -18.843 -7.796 1.00 38.66 83 GLY A CA 1
ATOM 652 C C . GLY A 1 83 ? 25.582 -19.917 -8.384 1.00 38.66 83 GLY A C 1
ATOM 653 O O . GLY A 1 83 ? 24.897 -19.697 -9.380 1.00 38.66 83 GLY A O 1
ATOM 654 N N . GLN A 1 84 ? 25.547 -21.082 -7.741 1.00 37.91 84 GLN A N 1
ATOM 655 C CA . GLN A 1 84 ? 24.341 -21.885 -7.730 1.00 37.91 84 GLN A CA 1
ATOM 656 C C . GLN A 1 84 ? 23.287 -21.009 -7.069 1.00 37.91 84 GLN A C 1
ATOM 658 O O . GLN A 1 84 ? 23.269 -20.859 -5.851 1.00 37.91 84 GLN A O 1
ATOM 663 N N . LYS A 1 85 ? 22.463 -20.372 -7.907 1.00 46.91 85 LYS A N 1
ATOM 664 C CA . LYS A 1 85 ? 21.220 -19.708 -7.528 1.00 46.91 85 LYS A CA 1
ATOM 665 C C . LYS A 1 85 ? 20.452 -20.749 -6.722 1.00 46.91 85 LYS A C 1
ATOM 667 O O . LYS A 1 85 ? 19.896 -21.684 -7.299 1.00 46.91 85 LYS A O 1
ATOM 672 N N . GLN A 1 86 ? 20.577 -20.678 -5.399 1.00 42.16 86 GLN A N 1
ATOM 673 C CA . GLN A 1 86 ? 19.968 -21.620 -4.484 1.00 42.16 86 GLN A CA 1
ATOM 674 C C . GLN A 1 86 ? 18.483 -21.452 -4.748 1.00 42.16 86 GLN A C 1
ATOM 676 O O . GLN A 1 86 ? 17.913 -20.408 -4.446 1.00 42.16 86 GLN A O 1
ATOM 681 N N . LYS A 1 87 ? 17.911 -22.408 -5.488 1.00 47.38 87 LYS A N 1
ATOM 682 C CA . LYS A 1 87 ? 16.492 -22.443 -5.805 1.00 47.38 87 LYS A CA 1
ATOM 683 C C . LYS A 1 87 ? 15.831 -22.456 -4.440 1.00 47.38 87 LYS A C 1
ATOM 685 O O . LYS A 1 87 ? 15.866 -23.488 -3.772 1.00 47.38 87 LYS A O 1
ATOM 690 N N . SER A 1 88 ? 15.371 -21.285 -4.001 1.00 51.25 88 SER A N 1
ATOM 691 C CA . SER A 1 88 ? 14.521 -21.122 -2.837 1.00 51.25 88 SER A CA 1
ATOM 692 C C . SER A 1 88 ? 13.514 -22.254 -2.934 1.00 51.25 88 SER A C 1
ATOM 694 O O . SER A 1 88 ? 12.775 -22.352 -3.920 1.00 51.25 88 SER A O 1
ATOM 696 N N . ILE A 1 89 ? 13.604 -23.212 -2.010 1.00 52.62 89 ILE A N 1
ATOM 697 C CA . ILE A 1 89 ? 12.603 -24.260 -1.893 1.00 52.62 89 ILE A CA 1
ATOM 698 C C . ILE A 1 89 ? 11.399 -23.505 -1.354 1.00 52.62 89 ILE A C 1
ATOM 700 O O . ILE A 1 89 ? 11.219 -23.410 -0.142 1.00 52.62 89 ILE A O 1
ATOM 704 N N . HIS A 1 90 ? 10.643 -22.880 -2.259 1.00 65.00 90 HIS A N 1
ATOM 705 C CA . HIS A 1 90 ? 9.375 -22.257 -1.943 1.00 65.00 90 HIS A CA 1
ATOM 706 C C . HIS A 1 90 ? 8.527 -23.371 -1.350 1.00 65.00 90 HIS A C 1
ATOM 708 O O . HIS A 1 90 ? 8.101 -24.300 -2.043 1.00 65.00 90 HIS A O 1
ATOM 714 N N . LYS A 1 91 ? 8.402 -23.350 -0.022 1.00 76.88 91 LYS A N 1
ATOM 715 C CA . LYS A 1 91 ? 7.554 -24.280 0.701 1.00 76.88 91 LYS A CA 1
ATOM 716 C C . LYS A 1 91 ? 6.153 -24.017 0.175 1.00 76.88 91 LYS A C 1
A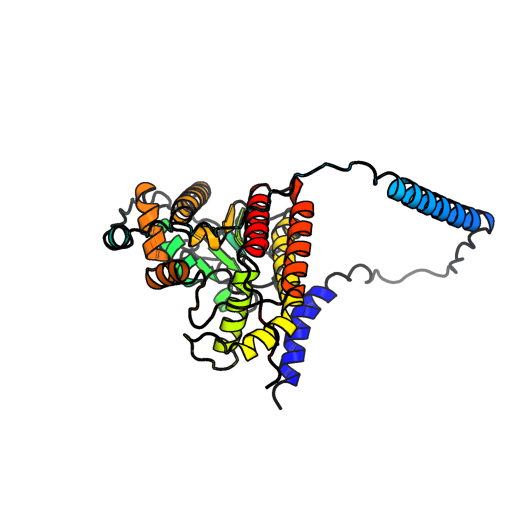TOM 718 O O . LYS A 1 91 ? 5.605 -22.952 0.433 1.00 76.88 91 LYS A O 1
ATOM 723 N N . LYS A 1 92 ? 5.627 -24.963 -0.605 1.00 82.44 92 LYS A N 1
ATOM 724 C CA . LYS A 1 92 ? 4.299 -24.851 -1.202 1.00 82.44 92 LYS A CA 1
ATOM 725 C C . LYS A 1 92 ? 3.307 -24.499 -0.096 1.00 82.44 92 LYS A C 1
ATOM 727 O O . LYS A 1 92 ? 3.210 -25.234 0.890 1.00 82.44 92 LYS A O 1
ATOM 732 N N . ILE A 1 93 ? 2.629 -23.368 -0.249 1.00 85.00 93 ILE A N 1
ATOM 733 C CA . ILE A 1 93 ? 1.647 -22.908 0.725 1.00 85.00 93 ILE A CA 1
ATOM 734 C C . ILE A 1 93 ? 0.476 -23.904 0.696 1.00 85.00 93 ILE A C 1
ATOM 736 O O . ILE A 1 93 ? 0.003 -24.254 -0.392 1.00 85.00 93 ILE A O 1
ATOM 740 N N . PRO A 1 94 ? 0.031 -24.431 1.851 1.00 88.62 94 PRO A N 1
ATOM 741 C CA . PRO A 1 94 ? -1.041 -25.417 1.900 1.00 88.62 94 PRO A CA 1
ATOM 742 C C . PRO A 1 94 ? -2.404 -24.728 1.743 1.00 88.62 94 PRO A C 1
ATOM 744 O O . PRO A 1 94 ? -3.168 -24.618 2.696 1.00 88.62 94 PRO A O 1
ATOM 747 N N . TRP A 1 95 ? -2.712 -24.237 0.537 1.00 89.38 95 TRP A N 1
ATOM 748 C CA . TRP A 1 95 ? -3.946 -23.491 0.249 1.00 89.38 95 TRP A CA 1
ATOM 749 C C . TRP A 1 95 ? -5.219 -24.231 0.689 1.00 89.38 95 TRP A C 1
ATOM 751 O O . TRP A 1 95 ? -6.133 -23.598 1.212 1.00 89.38 95 TRP A O 1
ATOM 761 N N . ASP A 1 96 ? -5.235 -25.562 0.587 1.00 90.50 96 ASP A N 1
ATOM 762 C CA . ASP A 1 96 ? -6.358 -26.417 0.999 1.00 90.50 96 ASP A CA 1
ATOM 763 C C . ASP A 1 96 ? -6.710 -26.279 2.498 1.00 90.50 96 ASP A C 1
ATOM 765 O O . ASP A 1 96 ? -7.873 -26.429 2.886 1.00 90.50 96 ASP A O 1
ATOM 769 N N . GLU A 1 97 ? -5.730 -25.969 3.357 1.00 91.25 97 GLU A N 1
ATOM 770 C CA . GLU A 1 97 ? -5.966 -25.720 4.788 1.00 91.25 97 GLU A CA 1
ATOM 771 C C . GLU A 1 97 ? -6.722 -24.401 5.004 1.00 91.25 97 GLU A C 1
ATOM 773 O O . GLU A 1 97 ? -7.602 -24.312 5.865 1.00 91.25 97 GLU A O 1
ATOM 778 N N . TYR A 1 98 ? -6.430 -23.389 4.184 1.00 92.56 98 TYR A N 1
ATOM 779 C CA . TYR A 1 98 ? -7.097 -22.092 4.238 1.00 92.56 98 TYR A CA 1
ATOM 780 C C . TYR A 1 98 ? -8.480 -22.107 3.579 1.00 92.56 98 TYR A C 1
ATOM 782 O O . TYR A 1 98 ? -9.379 -21.402 4.024 1.00 92.56 98 TYR A O 1
ATOM 790 N N . GLU A 1 99 ? -8.707 -22.920 2.548 1.00 92.94 99 GLU A N 1
ATOM 791 C CA . GLU A 1 99 ? -10.030 -23.017 1.912 1.00 92.94 99 GLU A CA 1
ATOM 792 C C . GLU A 1 99 ? -11.107 -23.517 2.876 1.00 92.94 99 GLU A C 1
ATOM 794 O O . GLU A 1 99 ? -12.235 -23.020 2.888 1.00 92.94 99 GLU A O 1
ATOM 799 N N . ASN A 1 100 ? -10.737 -24.476 3.723 1.00 94.50 100 ASN A N 1
ATOM 800 C CA . ASN A 1 100 ? -11.656 -25.143 4.638 1.00 94.50 100 ASN A CA 1
ATOM 801 C C . ASN A 1 100 ? -11.757 -24.454 6.010 1.00 94.50 100 ASN A C 1
ATOM 803 O O . ASN A 1 100 ? -12.469 -24.927 6.900 1.00 94.50 100 ASN A O 1
ATOM 807 N N . CYS A 1 101 ? -11.066 -23.330 6.207 1.00 94.88 101 CYS A N 1
ATOM 808 C CA . CYS A 1 101 ? -11.069 -22.633 7.485 1.00 94.88 101 CYS A CA 1
ATOM 809 C C . CYS A 1 101 ? -12.415 -21.929 7.751 1.00 94.88 101 CYS A C 1
ATOM 811 O O . CYS A 1 101 ? -13.105 -21.440 6.847 1.00 94.88 101 CYS A O 1
ATOM 813 N N . THR A 1 102 ? -12.801 -21.834 9.024 1.00 95.44 102 THR A N 1
ATOM 814 C CA . THR A 1 102 ? -14.027 -21.150 9.467 1.00 95.44 102 THR A CA 1
ATOM 815 C C . THR A 1 102 ? -13.669 -20.045 10.449 1.00 95.44 102 THR A C 1
ATOM 817 O O . THR A 1 102 ? -12.967 -20.302 11.417 1.00 95.44 102 THR A O 1
ATOM 820 N N . ILE A 1 103 ? -14.178 -18.833 10.210 1.00 95.94 103 ILE A N 1
ATOM 821 C CA . ILE A 1 103 ? -13.968 -17.676 11.088 1.00 95.94 103 ILE A CA 1
ATOM 822 C C . ILE A 1 103 ? -15.006 -17.741 12.210 1.00 95.94 103 ILE A C 1
ATOM 824 O O . ILE A 1 103 ? -16.210 -17.789 11.935 1.00 95.94 103 ILE A O 1
ATOM 828 N N . LYS A 1 104 ? -14.564 -17.755 13.469 1.00 94.50 104 LYS A N 1
ATOM 829 C CA . LYS A 1 104 ? -15.451 -17.762 14.633 1.00 94.50 104 LYS A CA 1
ATOM 830 C C . LYS A 1 104 ? -15.735 -16.327 15.049 1.00 94.50 104 LYS A C 1
ATOM 832 O O . LYS A 1 104 ? -14.888 -15.645 15.623 1.00 94.50 104 LYS A O 1
ATOM 837 N N . ASN A 1 105 ? -16.965 -15.890 14.800 1.00 92.75 105 ASN A N 1
ATOM 838 C CA . ASN A 1 105 ? -17.371 -14.546 15.176 1.00 92.75 105 ASN A CA 1
ATOM 839 C C . ASN A 1 105 ? -17.578 -14.429 16.694 1.00 92.75 105 ASN A C 1
ATOM 841 O O . ASN A 1 105 ? -18.294 -15.229 17.303 1.00 92.75 105 ASN A O 1
ATOM 845 N N . ARG A 1 106 ? -16.976 -13.407 17.298 1.00 92.38 106 ARG A N 1
ATOM 846 C CA . ARG A 1 106 ? -17.176 -12.986 18.686 1.00 92.38 106 ARG A CA 1
ATOM 847 C C . ARG A 1 106 ? -18.237 -11.880 18.744 1.00 92.38 106 ARG A C 1
ATOM 849 O O . ARG A 1 106 ? -18.336 -11.080 17.812 1.00 92.38 106 ARG A O 1
ATOM 856 N N . PRO A 1 107 ? -19.040 -11.811 19.820 1.00 88.38 107 PRO A N 1
ATOM 857 C CA . PRO A 1 107 ? -19.949 -10.690 20.019 1.00 88.38 107 PRO A CA 1
ATOM 858 C C . PRO A 1 107 ? -19.157 -9.379 20.105 1.00 88.38 107 PRO A C 1
ATOM 860 O O . PRO A 1 107 ? -18.156 -9.298 20.814 1.00 88.38 107 PRO A O 1
ATOM 863 N N . SER A 1 108 ? -19.619 -8.361 19.377 1.00 82.56 108 SER A N 1
ATOM 864 C CA . SER A 1 108 ? -19.008 -7.029 19.372 1.00 82.56 108 SER A CA 1
ATOM 865 C C . SER A 1 108 ? -19.083 -6.387 20.762 1.00 82.56 108 SER A C 1
ATOM 867 O O . SER A 1 108 ? -20.152 -6.338 21.371 1.00 82.56 108 SER A O 1
ATOM 869 N N . SER A 1 109 ? -17.952 -5.883 21.257 1.00 72.38 109 SER A N 1
ATOM 870 C CA . SER A 1 109 ? -17.806 -5.309 22.601 1.00 72.38 109 SER A CA 1
ATOM 871 C C . SER A 1 109 ? -18.015 -3.786 22.673 1.00 72.38 109 SER A C 1
ATOM 873 O O . SER A 1 109 ? -17.925 -3.215 23.758 1.00 72.38 109 SER A O 1
ATOM 875 N N . SER A 1 110 ? -18.304 -3.104 21.558 1.00 73.31 110 SER A N 1
ATOM 876 C CA . SER A 1 110 ? -18.234 -1.635 21.464 1.00 73.31 110 SER A CA 1
ATOM 877 C C . SER A 1 110 ? -19.482 -1.014 20.812 1.00 73.31 110 SER A C 1
ATOM 879 O O . SER A 1 110 ? -19.944 -1.484 19.774 1.00 73.31 110 SER A O 1
ATOM 881 N N . SER A 1 111 ? -20.036 0.043 21.432 1.00 62.41 111 SER A N 1
ATOM 882 C CA . SER A 1 111 ? -21.249 0.760 20.978 1.00 62.41 111 SER A CA 1
ATOM 883 C C . SER A 1 111 ? -21.087 2.280 20.812 1.00 62.41 111 SER A C 1
ATOM 885 O O . SER A 1 111 ? -22.066 2.987 20.572 1.00 62.41 111 SER A O 1
ATOM 887 N N . SER A 1 112 ? -19.877 2.822 20.947 1.00 73.62 112 SER A N 1
ATOM 888 C CA . SER A 1 112 ? -19.657 4.271 20.864 1.00 73.62 112 SER A CA 1
ATOM 889 C C . SER A 1 112 ? -19.282 4.706 19.451 1.00 73.62 112 SER A C 1
ATOM 891 O O . SER A 1 112 ? -18.405 4.100 18.839 1.00 73.62 112 SER A O 1
ATOM 893 N N . THR A 1 113 ? -19.853 5.813 18.980 1.00 77.69 113 THR A N 1
ATOM 894 C CA . THR A 1 113 ? -19.429 6.489 17.748 1.00 77.69 113 THR A CA 1
ATOM 895 C C . THR A 1 113 ? -17.940 6.849 17.817 1.00 77.69 113 THR A C 1
ATOM 897 O O . THR A 1 113 ? -17.514 7.535 18.748 1.00 77.69 113 THR A O 1
ATOM 900 N N . ARG A 1 114 ? -17.147 6.399 16.837 1.00 87.94 114 ARG A N 1
ATOM 901 C CA . ARG A 1 114 ? -15.704 6.676 16.727 1.00 87.94 114 ARG A CA 1
ATOM 902 C C . ARG A 1 114 ? -15.404 7.531 15.502 1.00 87.94 114 ARG A C 1
ATOM 904 O O . ARG A 1 114 ? -16.132 7.476 14.511 1.00 87.94 114 ARG A O 1
ATOM 911 N N . LYS A 1 115 ? -14.334 8.324 15.580 1.00 92.38 115 LYS A N 1
ATOM 912 C CA . LYS A 1 115 ? -13.802 9.009 14.402 1.00 92.38 115 LYS A CA 1
ATOM 913 C C . LYS A 1 115 ? -13.076 7.982 13.527 1.00 92.38 115 LYS A C 1
ATOM 915 O O . LYS A 1 115 ? -12.334 7.172 14.077 1.00 92.38 115 LYS A O 1
ATOM 920 N N . PRO A 1 116 ? -13.271 7.992 12.202 1.00 94.31 116 PRO A N 1
ATOM 921 C CA . PRO A 1 116 ? -12.506 7.133 11.314 1.00 94.31 116 PRO A CA 1
ATOM 922 C C . PRO A 1 116 ? -11.022 7.524 11.315 1.00 94.31 116 PRO A C 1
ATOM 924 O O . PRO A 1 116 ? -10.667 8.686 11.535 1.00 94.31 116 PRO A O 1
ATOM 927 N N . LEU A 1 117 ? -10.173 6.549 11.007 1.00 95.31 117 LEU A N 1
ATOM 928 C CA . LEU A 1 117 ? -8.742 6.726 10.780 1.00 95.31 117 LEU A CA 1
ATOM 929 C C . LEU A 1 117 ? -8.486 7.050 9.304 1.00 95.31 117 LEU A C 1
ATOM 931 O O . LEU A 1 117 ? -9.215 6.596 8.410 1.00 95.31 117 LEU A O 1
ATOM 935 N N . TRP A 1 118 ? -7.413 7.785 9.029 1.00 95.38 118 TRP A N 1
ATOM 936 C CA . TRP A 1 118 ? -6.920 7.915 7.661 1.00 95.38 118 TRP A CA 1
ATOM 937 C C . TRP A 1 118 ? -6.182 6.651 7.223 1.00 95.38 118 TRP A C 1
ATOM 939 O O . TRP A 1 118 ? -5.400 6.082 7.984 1.00 95.38 118 TRP A O 1
ATOM 949 N N . ALA A 1 119 ? -6.405 6.261 5.969 1.00 96.62 119 ALA A N 1
ATOM 950 C CA . ALA A 1 119 ? -5.633 5.235 5.285 1.00 96.62 119 ALA A CA 1
ATOM 951 C C . ALA A 1 119 ? -5.062 5.787 3.966 1.00 96.62 119 ALA A C 1
ATOM 953 O O . ALA A 1 119 ? -5.654 5.595 2.906 1.00 96.62 119 ALA A O 1
ATOM 954 N N . PRO A 1 120 ? -3.981 6.577 3.990 1.00 95.62 120 PRO A N 1
ATOM 955 C CA . PRO A 1 120 ? -3.361 7.069 2.768 1.00 95.62 120 PRO A CA 1
ATOM 956 C C . PRO A 1 120 ? -2.573 5.981 2.041 1.00 95.62 120 PRO A C 1
ATOM 958 O O . PRO A 1 120 ? -1.967 5.115 2.671 1.00 95.62 120 PRO A O 1
ATOM 961 N N . SER A 1 121 ? -2.564 6.051 0.709 1.00 96.12 121 SER A N 1
ATOM 962 C CA . SER A 1 121 ? -1.754 5.167 -0.132 1.00 96.12 121 SER A CA 1
ATOM 963 C C . SER A 1 121 ? -1.489 5.755 -1.515 1.00 96.12 121 SER A C 1
ATOM 965 O O . SER A 1 121 ? -2.279 6.556 -2.029 1.00 96.12 121 SER A O 1
ATOM 967 N N . TYR A 1 122 ? -0.390 5.348 -2.149 1.00 95.19 122 TYR A N 1
ATOM 968 C CA . TYR A 1 122 ? -0.137 5.691 -3.550 1.00 95.19 122 TYR A CA 1
ATOM 969 C C . TYR A 1 122 ? -1.183 5.066 -4.475 1.00 95.19 122 TYR A C 1
ATOM 971 O O . TYR A 1 122 ? -1.666 3.967 -4.180 1.00 95.19 122 TYR A O 1
ATOM 979 N N . PRO A 1 123 ? -1.566 5.726 -5.588 1.00 93.62 123 PRO A N 1
ATOM 980 C CA . PRO A 1 123 ? -2.420 5.134 -6.604 1.00 93.62 123 PRO A CA 1
ATOM 981 C C . PRO A 1 123 ? -2.135 3.664 -6.874 1.00 93.62 123 PRO A C 1
ATOM 983 O O . PRO A 1 123 ? -1.031 3.295 -7.258 1.00 93.62 123 PRO A O 1
ATOM 986 N N . ASN A 1 124 ? -3.170 2.839 -6.699 1.00 93.75 124 ASN A N 1
ATOM 987 C CA . ASN A 1 124 ? -3.126 1.402 -6.965 1.00 93.75 124 ASN A CA 1
ATOM 988 C C . ASN A 1 124 ? -2.147 0.607 -6.075 1.00 93.75 124 ASN A C 1
ATOM 990 O O . ASN A 1 124 ? -1.747 -0.491 -6.446 1.00 93.75 124 ASN A O 1
ATOM 994 N N . THR A 1 125 ? -1.803 1.125 -4.890 1.00 95.56 125 THR A N 1
ATOM 995 C CA . THR A 1 125 ? -1.065 0.373 -3.856 1.00 95.56 125 THR A CA 1
ATOM 996 C C . THR A 1 125 ? -1.841 -0.871 -3.429 1.00 95.56 125 THR A C 1
ATOM 998 O O . THR A 1 125 ? -1.283 -1.963 -3.411 1.00 95.56 125 THR A O 1
ATOM 1001 N N . LEU A 1 126 ? -3.130 -0.711 -3.119 1.00 94.50 126 LEU A N 1
ATOM 1002 C CA . LEU A 1 126 ? -4.027 -1.781 -2.690 1.00 94.50 126 LEU A CA 1
ATOM 1003 C C . LEU A 1 126 ? -5.417 -1.561 -3.295 1.00 94.50 126 LEU A C 1
ATOM 1005 O O . LEU A 1 126 ? -5.875 -0.420 -3.391 1.00 94.50 126 LEU A O 1
ATOM 1009 N N . ASP A 1 127 ? -6.088 -2.642 -3.694 1.00 92.00 127 ASP A N 1
ATOM 1010 C CA . ASP A 1 127 ? -7.473 -2.575 -4.156 1.00 92.00 127 ASP A CA 1
ATOM 1011 C C . ASP A 1 127 ? -8.430 -2.266 -2.988 1.00 92.00 127 ASP A C 1
ATOM 1013 O O . ASP A 1 127 ? -8.399 -2.918 -1.939 1.00 92.00 127 ASP A O 1
ATOM 1017 N N . ASP A 1 128 ? -9.308 -1.276 -3.174 1.00 91.69 128 ASP A N 1
ATOM 1018 C CA . ASP A 1 128 ? -10.278 -0.840 -2.161 1.00 91.69 128 ASP A CA 1
ATOM 1019 C C . ASP A 1 128 ? -11.172 -1.987 -1.668 1.00 91.69 128 ASP A C 1
ATOM 1021 O O . ASP A 1 128 ? -11.582 -1.988 -0.505 1.00 91.69 128 ASP A O 1
ATOM 1025 N N . SER A 1 129 ? -11.497 -2.956 -2.530 1.00 93.44 129 SER A N 1
ATOM 1026 C CA . SER A 1 129 ? -12.326 -4.104 -2.165 1.00 93.44 129 SER A CA 1
ATOM 1027 C C . SER A 1 129 ? -11.608 -5.047 -1.204 1.00 93.44 129 SER A C 1
ATOM 1029 O O . SER A 1 129 ? -12.239 -5.511 -0.257 1.00 93.44 129 SER A O 1
ATOM 1031 N N . ILE A 1 130 ? -10.295 -5.247 -1.367 1.00 95.38 130 ILE A N 1
ATOM 1032 C CA . ILE A 1 130 ? -9.474 -6.042 -0.444 1.00 95.38 130 ILE A CA 1
ATOM 1033 C C . ILE A 1 130 ? -9.457 -5.372 0.927 1.00 95.38 130 ILE A C 1
ATOM 1035 O O . ILE A 1 130 ? -9.800 -6.001 1.930 1.00 95.38 130 ILE A O 1
ATOM 1039 N N . LEU A 1 131 ? -9.117 -4.079 0.978 1.00 96.00 131 LEU A N 1
ATOM 1040 C CA . LEU A 1 131 ? -9.061 -3.336 2.239 1.00 96.00 131 LEU A CA 1
ATOM 1041 C C . LEU A 1 131 ? -10.429 -3.324 2.929 1.00 96.00 131 LEU A C 1
ATOM 1043 O O . LEU A 1 131 ? -10.529 -3.547 4.135 1.00 96.00 131 LEU A O 1
ATOM 1047 N N . LYS A 1 132 ? -11.503 -3.121 2.159 1.00 95.44 132 LYS A N 1
ATOM 1048 C CA . LYS A 1 132 ? -12.872 -3.177 2.667 1.00 95.44 132 LYS A CA 1
ATOM 1049 C C . LYS A 1 132 ? -13.211 -4.550 3.240 1.00 95.44 132 LYS A C 1
ATOM 1051 O O . LYS A 1 132 ? -13.700 -4.615 4.364 1.00 95.44 132 LYS A O 1
ATOM 1056 N N . ASN A 1 133 ? -12.936 -5.627 2.506 1.00 95.69 133 ASN A N 1
ATOM 1057 C CA . ASN A 1 133 ? -13.214 -6.991 2.949 1.00 95.69 133 ASN A CA 1
ATOM 1058 C C . ASN A 1 133 ? -12.445 -7.327 4.229 1.00 95.69 133 ASN A C 1
ATOM 1060 O O . ASN A 1 133 ? -13.042 -7.866 5.159 1.00 95.69 133 ASN A O 1
ATOM 1064 N N . LEU A 1 134 ? -11.164 -6.953 4.311 1.00 96.94 134 LEU A N 1
ATOM 1065 C CA . LEU A 1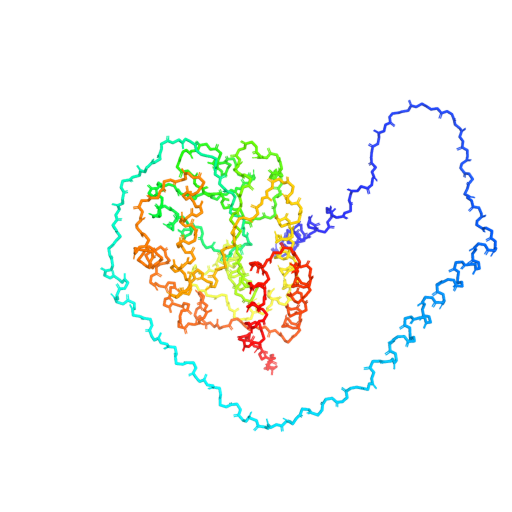 134 ? -10.335 -7.138 5.504 1.00 96.94 134 LEU A CA 1
ATOM 1066 C C . LEU A 1 134 ? -10.962 -6.464 6.724 1.00 96.94 134 LEU A C 1
ATOM 1068 O O . LEU A 1 134 ? -11.279 -7.118 7.715 1.00 96.94 134 LEU A O 1
ATOM 1072 N N . ILE A 1 135 ? -11.194 -5.158 6.632 1.00 97.44 135 ILE A N 1
ATOM 1073 C CA . ILE A 1 135 ? -11.663 -4.360 7.764 1.00 97.44 135 ILE A CA 1
ATOM 1074 C C . ILE A 1 135 ? -13.093 -4.734 8.154 1.00 97.44 135 ILE A C 1
ATOM 1076 O O . ILE A 1 135 ? -13.385 -4.853 9.343 1.00 97.44 135 ILE A O 1
ATOM 1080 N N . SER A 1 136 ? -13.987 -4.965 7.190 1.00 95.38 136 SER A N 1
ATOM 1081 C CA . SER A 1 136 ? -15.352 -5.420 7.477 1.00 95.38 136 SER A CA 1
ATOM 1082 C C . SER A 1 136 ? -15.383 -6.804 8.115 1.00 95.38 136 SER A C 1
ATOM 1084 O O . SER A 1 136 ? -16.199 -7.030 9.003 1.00 95.38 136 SER A O 1
ATOM 1086 N N . THR A 1 137 ? -14.490 -7.713 7.717 1.00 96.06 137 THR A N 1
ATOM 1087 C CA . THR A 1 137 ? -14.401 -9.044 8.333 1.00 96.06 137 THR A CA 1
ATOM 1088 C C . THR A 1 137 ? -13.878 -8.950 9.763 1.00 96.06 137 THR A C 1
ATOM 1090 O O . THR A 1 137 ? -14.472 -9.537 10.660 1.00 96.06 137 THR A O 1
ATOM 1093 N N . ILE A 1 138 ? -12.820 -8.164 9.996 1.00 96.69 138 ILE A N 1
ATOM 1094 C CA . ILE A 1 138 ? -12.227 -7.985 11.330 1.00 96.69 138 ILE A CA 1
ATOM 1095 C C . ILE A 1 138 ? -13.216 -7.322 12.294 1.00 96.69 138 ILE A C 1
ATOM 1097 O O . ILE A 1 138 ? -13.340 -7.731 13.449 1.00 96.69 138 ILE A O 1
ATOM 1101 N N . THR A 1 139 ? -13.925 -6.295 11.822 1.00 95.56 139 THR A N 1
ATOM 1102 C CA . THR A 1 139 ? -14.747 -5.444 12.693 1.00 95.56 139 THR A CA 1
ATOM 1103 C C . THR A 1 139 ? -16.227 -5.804 12.729 1.00 95.56 139 THR A C 1
ATOM 1105 O O . THR A 1 139 ? -16.966 -5.327 13.587 1.00 95.56 139 THR A O 1
ATOM 1108 N N . GLY A 1 140 ? -16.696 -6.615 11.780 1.00 94.25 140 GLY A N 1
ATOM 1109 C CA . GLY A 1 140 ? -18.118 -6.907 11.594 1.00 94.25 140 GLY A CA 1
ATOM 1110 C C . GLY A 1 140 ? -18.928 -5.716 11.070 1.00 94.25 140 GLY A C 1
ATOM 1111 O O . GLY A 1 140 ? -20.148 -5.815 10.931 1.00 94.25 140 GLY A O 1
ATOM 1112 N N . LEU A 1 141 ? -18.283 -4.583 10.772 1.00 92.62 141 LEU A N 1
ATOM 1113 C CA . LEU A 1 141 ? -18.952 -3.388 10.269 1.00 92.62 141 LEU A CA 1
ATOM 1114 C C . LEU A 1 141 ? -19.196 -3.510 8.764 1.00 92.62 141 LEU A C 1
ATOM 1116 O O . LEU A 1 141 ? -18.278 -3.724 7.974 1.00 92.62 141 LEU A O 1
ATOM 1120 N N . SER A 1 142 ? -20.447 -3.304 8.349 1.00 89.94 142 SER A N 1
ATOM 1121 C CA . SER A 1 142 ? -20.902 -3.502 6.962 1.00 89.94 142 SER A CA 1
ATOM 1122 C C . SER A 1 142 ? -20.180 -2.635 5.927 1.00 89.94 142 SER A C 1
ATOM 1124 O O . SER A 1 142 ? -20.088 -2.998 4.754 1.00 89.94 142 SER A O 1
ATOM 1126 N N . THR A 1 143 ? -19.695 -1.465 6.347 1.00 88.62 143 THR A N 1
ATOM 1127 C CA . THR A 1 143 ? -18.905 -0.584 5.489 1.00 88.62 143 THR A CA 1
ATOM 1128 C C . THR A 1 143 ? -17.422 -0.838 5.683 1.00 88.62 143 THR A C 1
ATOM 1130 O O . TH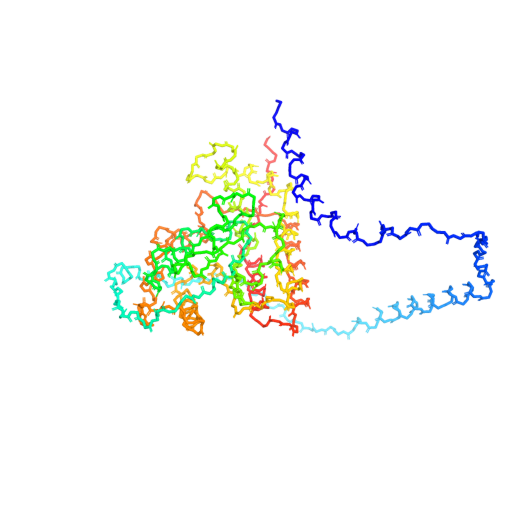R A 1 143 ? -16.763 -1.112 4.687 1.00 88.62 143 THR A O 1
ATOM 1133 N N . GLY A 1 144 ? -16.909 -0.723 6.916 1.00 91.81 144 GLY A N 1
ATOM 1134 C CA . GLY A 1 144 ? -15.491 -0.883 7.249 1.00 91.81 144 GLY A CA 1
ATOM 1135 C C . GLY A 1 144 ? -14.620 0.240 6.678 1.00 91.81 144 GLY A C 1
ATOM 1136 O O . GLY A 1 144 ? -14.047 1.030 7.420 1.00 91.81 144 GLY A O 1
ATOM 1137 N N . VAL A 1 145 ? -14.575 0.364 5.354 1.00 93.88 145 VAL A N 1
ATOM 1138 C CA . VAL A 1 145 ? -13.719 1.288 4.606 1.00 93.88 145 VAL A CA 1
ATOM 1139 C C . VAL A 1 145 ? -14.545 2.098 3.617 1.00 93.88 145 VAL A C 1
ATOM 1141 O O . VAL A 1 145 ? -15.447 1.577 2.954 1.00 93.88 145 VAL A O 1
ATOM 1144 N N . LYS A 1 146 ? -14.211 3.382 3.477 1.00 91.88 146 LYS A N 1
ATOM 1145 C CA . LYS A 1 146 ? -14.713 4.242 2.400 1.00 91.88 146 LYS A CA 1
ATOM 1146 C C . LYS A 1 146 ? -13.565 4.940 1.692 1.00 91.88 146 LYS A C 1
ATOM 1148 O O . LYS A 1 146 ? -12.666 5.467 2.335 1.00 91.88 146 LYS A O 1
ATOM 1153 N N . SER A 1 147 ? -13.646 5.023 0.372 1.00 88.88 147 SER A N 1
ATOM 1154 C CA . SER A 1 147 ? -12.738 5.853 -0.414 1.00 88.88 147 SER A CA 1
ATOM 1155 C C . SER A 1 147 ? -13.095 7.330 -0.229 1.00 88.88 147 SER A C 1
ATOM 1157 O O . SER A 1 147 ? -14.249 7.736 -0.414 1.00 88.88 147 SER A O 1
ATOM 1159 N N . TYR A 1 148 ? -12.106 8.146 0.112 1.00 85.12 148 TYR A N 1
ATOM 1160 C CA . TYR A 1 148 ? -12.239 9.584 0.277 1.00 85.12 148 TYR A CA 1
ATOM 1161 C C . TYR A 1 148 ? -11.798 10.315 -0.993 1.00 85.12 148 TYR A C 1
ATOM 1163 O O . TYR A 1 148 ? -10.658 10.200 -1.442 1.00 85.12 148 TYR A O 1
ATOM 1171 N N . TYR A 1 149 ? -12.701 11.126 -1.552 1.00 77.25 149 TYR A N 1
ATOM 1172 C CA . TYR A 1 149 ? -12.391 12.012 -2.675 1.00 77.25 149 TYR A CA 1
ATOM 1173 C C . TYR A 1 149 ? -12.972 13.408 -2.438 1.00 77.25 149 TYR A C 1
ATOM 1175 O O . TYR A 1 149 ? -14.177 13.629 -2.595 1.00 77.25 149 TYR A O 1
ATOM 1183 N N . ALA A 1 150 ? -12.095 14.373 -2.144 1.00 59.38 150 ALA A N 1
ATOM 1184 C CA . ALA A 1 150 ? -12.447 15.765 -1.851 1.00 59.38 150 ALA A CA 1
ATOM 1185 C C . ALA A 1 150 ? -13.358 16.409 -2.917 1.00 59.38 150 ALA A C 1
ATOM 1187 O O . ALA A 1 150 ? -14.294 17.145 -2.598 1.00 59.38 150 ALA A O 1
ATOM 1188 N N . GLN A 1 151 ? -13.152 16.085 -4.196 1.00 59.84 151 GLN A N 1
ATOM 1189 C CA . GLN A 1 151 ? -13.866 16.713 -5.314 1.00 59.84 151 GLN A CA 1
ATOM 1190 C C . GLN A 1 151 ? -15.262 16.130 -5.594 1.00 59.84 151 GLN A C 1
ATOM 1192 O O . GLN A 1 151 ? -16.050 16.736 -6.318 1.00 59.84 151 GLN A O 1
ATOM 1197 N N . ARG A 1 152 ? -15.618 14.967 -5.030 1.00 63.16 152 ARG A N 1
ATOM 1198 C CA . ARG A 1 152 ? -16.901 14.302 -5.309 1.00 63.16 152 ARG A CA 1
ATOM 1199 C C . ARG A 1 152 ? -17.814 14.395 -4.091 1.00 63.16 152 ARG A C 1
ATOM 1201 O O . ARG A 1 152 ? -17.606 13.690 -3.113 1.00 63.16 152 ARG A O 1
ATOM 1208 N N . LYS A 1 153 ? -18.874 15.217 -4.169 1.00 63.28 153 LYS A N 1
ATOM 1209 C CA . LYS A 1 153 ? -19.839 15.447 -3.065 1.00 63.28 153 LYS A CA 1
ATOM 1210 C C . LYS A 1 153 ? -20.355 14.147 -2.419 1.00 63.28 153 LYS A C 1
ATOM 1212 O O . LYS A 1 153 ? -20.512 14.094 -1.207 1.00 63.28 153 LYS A O 1
ATOM 1217 N N . GLY A 1 154 ? -20.566 13.086 -3.205 1.00 61.03 154 GLY A N 1
ATOM 1218 C CA . GLY A 1 154 ? -21.001 11.774 -2.703 1.00 61.03 154 GLY A CA 1
ATOM 1219 C C . GLY A 1 154 ? -19.918 10.933 -2.009 1.00 61.03 154 GLY A C 1
ATOM 1220 O O . GLY A 1 154 ? -20.266 10.034 -1.253 1.00 61.03 154 GLY A O 1
ATOM 1221 N N . LEU A 1 155 ? -18.635 11.236 -2.231 1.00 58.41 155 LEU A N 1
ATOM 1222 C CA . LEU A 1 155 ? -17.467 10.528 -1.681 1.00 58.41 155 LEU A CA 1
ATOM 1223 C C . LEU A 1 155 ? -16.791 11.297 -0.531 1.00 58.41 155 LEU A C 1
ATOM 1225 O O . LEU A 1 155 ? -15.788 10.852 0.013 1.00 58.41 155 LEU A O 1
ATOM 1229 N N . ARG A 1 156 ? -17.381 12.420 -0.097 1.00 62.12 156 ARG A N 1
ATOM 1230 C CA . ARG A 1 156 ? -17.054 13.089 1.179 1.00 62.12 156 ARG A CA 1
ATOM 1231 C C . ARG A 1 156 ? -17.651 12.360 2.397 1.00 62.12 156 ARG A C 1
ATOM 1233 O O . ARG A 1 156 ? -17.396 12.734 3.532 1.00 62.12 156 ARG A O 1
ATOM 1240 N N . LYS A 1 157 ? -18.423 11.285 2.181 1.00 63.88 157 LYS A N 1
ATOM 1241 C CA . LYS A 1 157 ? -19.215 10.539 3.188 1.00 63.88 157 LYS A CA 1
ATOM 1242 C C . LYS A 1 157 ? -18.412 9.649 4.148 1.00 63.88 157 LYS A C 1
ATOM 1244 O O . LYS A 1 157 ? -18.992 8.806 4.838 1.00 63.88 157 LYS A O 1
ATOM 1249 N N . CYS A 1 158 ? -17.101 9.835 4.202 1.00 76.06 158 CYS A N 1
ATOM 1250 C CA . CYS A 1 158 ? -16.269 9.316 5.283 1.00 76.06 158 CYS A CA 1
ATOM 1251 C C . CYS A 1 158 ? -16.691 9.859 6.660 1.00 76.06 158 CYS A C 1
ATOM 1253 O O . CYS A 1 158 ? -16.448 9.236 7.680 1.00 76.06 158 CYS A O 1
ATOM 1255 N N . GLN A 1 159 ? -17.384 10.998 6.663 1.00 64.81 159 GLN A N 1
ATOM 1256 C CA . GLN A 1 159 ? -17.568 11.887 7.805 1.00 64.81 159 GLN A CA 1
ATOM 1257 C C . GLN A 1 159 ? -18.680 11.502 8.799 1.00 64.81 159 GLN A C 1
ATOM 1259 O O . GLN A 1 159 ? -18.816 12.178 9.811 1.00 64.81 159 GLN A O 1
ATOM 1264 N N . SER A 1 160 ? -19.539 10.511 8.518 1.00 56.91 160 SER A N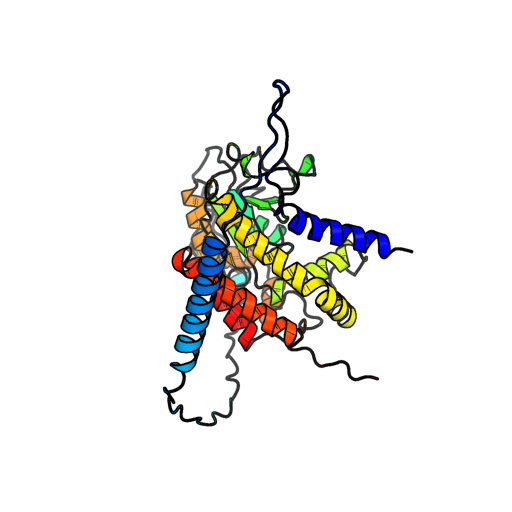 1
ATOM 1265 C CA . SER A 1 160 ? -20.842 10.469 9.209 1.00 56.91 160 SER A CA 1
ATOM 1266 C C . SER A 1 160 ? -21.488 9.096 9.393 1.00 56.91 160 SER A C 1
ATOM 1268 O O . SER A 1 160 ? -22.715 9.020 9.451 1.00 56.91 160 SER A O 1
ATOM 1270 N N . SER A 1 161 ? -20.730 8.001 9.421 1.00 64.88 161 SER A N 1
ATOM 1271 C CA . SER A 1 161 ? -21.338 6.716 9.773 1.00 64.88 161 SER A CA 1
ATOM 1272 C C . SER A 1 161 ? -20.510 5.984 10.814 1.00 64.88 161 SER A C 1
ATOM 1274 O O . SER A 1 161 ? -19.337 5.708 10.580 1.00 64.88 161 SER A O 1
ATOM 1276 N N . ASP A 1 162 ? -21.179 5.618 11.900 1.00 74.62 162 ASP A N 1
ATOM 1277 C CA . ASP A 1 162 ? -20.793 4.644 12.928 1.00 74.62 162 ASP A CA 1
ATOM 1278 C C . ASP A 1 162 ? -20.204 3.334 12.373 1.00 74.62 162 ASP A C 1
ATOM 1280 O O . ASP A 1 162 ? -19.507 2.614 13.077 1.00 74.62 162 ASP A O 1
ATOM 1284 N N . VAL A 1 163 ? -20.433 3.050 11.091 1.00 86.06 163 VAL A N 1
ATOM 1285 C CA . VAL A 1 163 ? -19.908 1.873 10.388 1.00 86.06 163 VAL A CA 1
ATOM 1286 C C . VAL A 1 163 ? -18.595 2.080 9.607 1.00 86.06 163 VAL A C 1
ATOM 1288 O O . VAL A 1 163 ? -18.165 1.146 8.928 1.00 86.06 163 VAL A O 1
ATOM 1291 N N . THR A 1 164 ? -17.970 3.269 9.626 1.00 92.12 164 THR A N 1
ATOM 1292 C CA . THR A 1 164 ? -16.688 3.516 8.918 1.00 92.12 164 THR A CA 1
ATOM 1293 C C . THR A 1 164 ? -15.514 3.503 9.894 1.00 92.12 164 THR A C 1
ATOM 1295 O O . THR A 1 164 ? -15.471 4.307 10.818 1.00 92.12 164 THR A O 1
ATOM 1298 N N . VAL A 1 165 ? -14.545 2.627 9.640 1.00 94.50 165 VAL A N 1
ATOM 1299 C CA . VAL A 1 165 ? -13.288 2.501 10.389 1.00 94.50 165 VAL A CA 1
ATOM 1300 C C . VAL A 1 165 ? -12.192 3.292 9.692 1.00 94.50 165 VAL A C 1
ATOM 1302 O O . VAL A 1 165 ? -11.578 4.160 10.302 1.00 94.50 165 VAL A O 1
ATOM 1305 N N . LEU A 1 166 ? -11.977 3.025 8.398 1.00 95.31 166 LEU A N 1
ATOM 1306 C CA . LEU A 1 166 ? -10.916 3.651 7.612 1.00 95.31 166 LEU A CA 1
ATOM 1307 C C . LEU A 1 166 ? -11.468 4.499 6.474 1.00 95.31 166 LEU A C 1
ATOM 1309 O O . LEU A 1 166 ? -12.434 4.139 5.793 1.00 95.31 166 LEU A O 1
ATOM 1313 N N . CYS A 1 167 ? -10.763 5.588 6.209 1.00 94.00 167 CYS A N 1
ATOM 1314 C CA . CYS A 1 167 ? -10.963 6.421 5.041 1.00 94.00 167 CYS A CA 1
ATOM 1315 C C . CYS A 1 167 ? -9.746 6.374 4.135 1.00 94.00 167 CYS A C 1
ATOM 1317 O O . CYS A 1 167 ? -8.721 6.997 4.408 1.00 94.00 167 CYS A O 1
ATOM 1319 N N . HIS A 1 168 ? -9.884 5.613 3.051 1.00 93.94 168 HIS A N 1
ATOM 1320 C CA . HIS A 1 168 ? -8.814 5.374 2.098 1.00 93.94 168 HIS A CA 1
ATOM 1321 C C . HIS A 1 168 ? -8.647 6.575 1.163 1.00 93.94 168 HIS A C 1
ATOM 1323 O O . HIS A 1 168 ? -9.613 6.999 0.525 1.00 93.94 168 HIS A O 1
ATOM 1329 N N . VAL A 1 169 ? -7.444 7.144 1.080 1.00 91.44 169 VAL A N 1
ATOM 1330 C CA . VAL A 1 169 ? -7.158 8.338 0.270 1.00 91.44 169 VAL A CA 1
ATOM 1331 C C . VAL A 1 169 ? -5.969 8.094 -0.658 1.00 91.44 169 VAL A C 1
ATOM 1333 O O . VAL A 1 169 ? -4.861 7.809 -0.218 1.00 91.44 169 VAL A O 1
ATOM 1336 N N . VAL A 1 170 ? -6.226 8.213 -1.966 1.00 84.50 170 VAL A N 1
ATOM 1337 C CA . VAL A 1 170 ? -5.357 7.683 -3.039 1.00 84.50 170 VAL A CA 1
ATOM 1338 C C . VAL A 1 170 ? -4.733 8.790 -3.910 1.00 84.50 170 VAL A C 1
ATOM 1340 O O . VAL A 1 170 ? -4.202 8.548 -4.983 1.00 84.50 170 VAL A O 1
ATOM 1343 N N . HIS A 1 171 ? -4.809 10.055 -3.506 1.00 69.56 171 HIS A N 1
ATOM 1344 C CA . HIS A 1 171 ? -4.270 11.171 -4.293 1.00 69.56 171 HIS A CA 1
ATOM 1345 C C . HIS A 1 171 ? -3.620 12.210 -3.379 1.00 69.56 171 HIS A C 1
ATOM 1347 O O . HIS A 1 171 ? -4.034 12.310 -2.218 1.00 69.56 171 HIS A O 1
ATOM 1353 N N . PRO A 1 172 ? -2.680 13.041 -3.893 1.00 59.59 172 PRO A N 1
ATOM 1354 C CA . PRO A 1 172 ? -2.363 14.283 -3.208 1.00 59.59 172 PRO A CA 1
ATOM 1355 C C . PRO A 1 172 ? -3.677 15.019 -2.988 1.00 59.59 172 PRO A C 1
ATOM 1357 O O . PRO A 1 172 ? -4.609 14.937 -3.797 1.00 59.59 172 PRO A O 1
ATOM 1360 N N . ILE A 1 173 ? -3.787 15.682 -1.851 1.00 57.81 173 ILE A N 1
ATOM 1361 C CA . ILE A 1 173 ? -5.079 16.094 -1.329 1.00 57.81 173 ILE A CA 1
ATOM 1362 C C . ILE A 1 173 ? -5.420 17.447 -1.947 1.00 57.81 173 ILE A C 1
ATOM 1364 O O . ILE A 1 173 ? -5.450 18.503 -1.326 1.00 57.81 173 ILE A O 1
ATOM 1368 N N . VAL A 1 174 ? -5.631 17.415 -3.259 1.00 47.56 174 VAL A N 1
ATOM 1369 C CA . VAL A 1 174 ? -5.975 18.582 -4.049 1.00 47.56 174 VAL A CA 1
ATOM 1370 C C . VAL A 1 174 ? -7.404 18.949 -3.683 1.00 47.56 174 VAL A C 1
ATOM 1372 O O . VAL A 1 174 ? -8.333 18.184 -3.947 1.00 47.56 174 VAL A O 1
ATOM 1375 N N . THR A 1 175 ? -7.560 20.143 -3.104 1.00 51.44 175 THR A N 1
ATOM 1376 C CA . THR A 1 175 ? -8.794 20.879 -2.745 1.00 51.44 175 THR A CA 1
ATOM 1377 C C . THR A 1 175 ? -9.304 20.805 -1.302 1.00 51.44 175 THR A C 1
ATOM 1379 O O . THR A 1 175 ? -10.172 21.606 -0.963 1.00 51.44 175 THR A O 1
ATOM 1382 N N . THR A 1 176 ? -8.822 19.920 -0.425 1.00 58.16 176 THR A N 1
ATOM 1383 C CA . THR A 1 176 ? -9.270 19.921 0.990 1.00 58.16 176 THR A CA 1
ATOM 1384 C C . THR A 1 176 ? -8.166 19.427 1.902 1.00 58.16 176 THR A C 1
ATOM 1386 O O . THR A 1 176 ? -8.036 18.226 2.088 1.00 58.16 176 THR A O 1
ATOM 1389 N N . ASN A 1 177 ? -7.379 20.344 2.453 1.00 73.38 177 ASN A N 1
ATOM 1390 C CA . ASN A 1 177 ? -6.242 20.012 3.299 1.00 73.38 177 ASN A CA 1
ATOM 1391 C C . ASN A 1 177 ? -6.704 19.124 4.479 1.00 73.38 177 ASN A C 1
ATOM 1393 O O . ASN A 1 177 ? -7.656 19.505 5.159 1.00 73.38 177 ASN A O 1
ATOM 1397 N N . PRO A 1 178 ? -6.100 17.950 4.763 1.00 81.31 178 PRO A N 1
ATOM 1398 C CA . PRO A 1 178 ? -6.471 17.148 5.935 1.00 81.31 178 PRO A CA 1
ATOM 1399 C C . PRO A 1 178 ? -6.359 17.903 7.252 1.00 81.31 178 PRO A C 1
ATOM 1401 O O . PRO A 1 178 ? -7.031 17.532 8.216 1.00 81.31 178 PRO A O 1
ATOM 1404 N N . LEU A 1 179 ? -5.548 18.965 7.288 1.00 82.81 179 LEU A N 1
ATOM 1405 C CA . LEU A 1 179 ? -5.475 19.898 8.410 1.00 82.81 179 LEU A CA 1
ATOM 1406 C C . LEU A 1 179 ? -6.834 20.555 8.714 1.00 82.81 179 LEU A C 1
ATOM 1408 O O . LEU A 1 179 ? -7.132 20.839 9.871 1.00 82.81 179 LEU A O 1
ATOM 1412 N N . ASP A 1 180 ? -7.706 20.707 7.715 1.00 85.50 180 ASP A N 1
ATOM 1413 C CA . ASP A 1 180 ? -9.058 21.250 7.887 1.00 85.50 180 ASP A CA 1
ATOM 1414 C C . ASP A 1 180 ? -10.046 20.209 8.455 1.00 85.50 180 ASP A C 1
ATOM 1416 O O . ASP A 1 180 ? -11.192 20.534 8.772 1.00 85.50 180 ASP A O 1
ATOM 1420 N N . LEU A 1 181 ? -9.633 18.939 8.566 1.00 86.50 181 LEU A N 1
ATOM 1421 C CA . LEU A 1 181 ? -10.499 17.797 8.890 1.00 86.50 181 LEU A CA 1
ATOM 1422 C C . LEU A 1 181 ? -10.171 17.135 10.238 1.00 86.50 181 LEU A C 1
ATOM 1424 O O . LEU A 1 181 ? -10.737 16.097 10.572 1.00 86.50 181 LEU A O 1
ATOM 1428 N N . THR A 1 182 ? -9.319 17.746 11.056 1.00 90.44 182 THR A N 1
ATOM 1429 C CA . THR A 1 182 ? -8.854 17.215 12.358 1.00 90.44 182 THR A CA 1
ATOM 1430 C C . THR A 1 182 ? -9.967 16.976 13.377 1.00 90.44 182 THR A C 1
ATOM 1432 O O . THR A 1 182 ? -9.901 16.087 14.227 1.00 90.44 182 THR A O 1
ATOM 1435 N N . SER A 1 183 ? -11.050 17.743 13.286 1.00 91.00 183 SER A N 1
ATOM 1436 C CA . SER A 1 183 ? -12.237 17.527 14.113 1.00 91.00 183 SER A CA 1
ATOM 1437 C C . SER A 1 183 ? -13.012 16.265 13.716 1.00 91.00 183 SER A C 1
ATOM 1439 O O . SER A 1 183 ? -13.724 15.716 14.555 1.00 91.00 183 SER A O 1
ATOM 1441 N N . MET A 1 184 ? -12.845 15.776 12.484 1.00 88.38 184 MET A N 1
ATOM 1442 C CA . MET A 1 184 ? -13.619 14.674 11.903 1.00 88.38 184 MET A CA 1
ATOM 1443 C C . MET A 1 184 ? -12.890 13.333 11.932 1.00 88.38 184 MET A C 1
ATOM 1445 O O . MET A 1 184 ? -13.548 12.299 12.006 1.00 88.38 184 MET A O 1
ATOM 1449 N N . PHE A 1 185 ? -11.562 13.350 11.883 1.00 92.25 185 PHE A N 1
ATOM 1450 C CA . PHE A 1 185 ? -10.731 12.150 11.876 1.00 92.25 185 PHE A CA 1
ATOM 1451 C C . PHE A 1 185 ? -9.995 11.989 13.196 1.00 92.25 185 PHE A C 1
ATOM 1453 O O . PHE A 1 185 ? -9.800 12.950 13.947 1.00 92.25 185 PHE A O 1
ATOM 1460 N N . ASP A 1 186 ? -9.638 10.750 13.497 1.00 94.44 186 ASP A N 1
ATOM 1461 C CA . ASP A 1 186 ? -8.668 10.487 14.545 1.00 94.44 186 ASP A CA 1
ATOM 1462 C C . ASP A 1 186 ? -7.279 10.995 14.105 1.00 94.44 186 ASP A C 1
ATOM 1464 O O . ASP A 1 186 ? -7.004 11.111 12.906 1.00 94.44 186 ASP A O 1
ATOM 1468 N N . SER A 1 187 ? -6.414 11.346 15.060 1.00 95.81 187 SER A N 1
ATOM 1469 C CA . SER A 1 187 ? -5.051 11.795 14.746 1.00 95.81 187 SER A CA 1
ATOM 1470 C C . SER A 1 187 ? -4.166 10.646 14.264 1.00 95.81 187 SER A C 1
ATOM 1472 O O . SER A 1 187 ? -3.084 10.879 13.737 1.00 95.81 187 SER A O 1
ATOM 1474 N N . GLN A 1 188 ? -4.601 9.404 14.442 1.00 97.25 188 GLN A N 1
ATOM 1475 C CA . GLN A 1 188 ? -3.849 8.220 14.067 1.00 97.25 188 GLN A CA 1
ATOM 1476 C C . GLN A 1 188 ? -4.095 7.820 12.604 1.00 97.25 188 GLN A C 1
ATOM 1478 O O . GLN A 1 188 ? -5.197 7.948 12.059 1.00 97.25 188 GLN A O 1
ATOM 1483 N N . VAL A 1 189 ? -3.033 7.350 11.949 1.00 97.19 189 VAL A N 1
ATOM 1484 C CA . VAL A 1 189 ? -3.007 7.034 10.516 1.00 97.19 189 VAL A CA 1
ATOM 1485 C C . VAL A 1 189 ? -2.456 5.634 10.297 1.00 97.19 189 VAL A C 1
ATOM 1487 O O . VAL A 1 189 ? -1.437 5.256 10.874 1.00 97.19 189 VAL A O 1
ATOM 1490 N N . ILE A 1 190 ? -3.106 4.885 9.408 1.00 98.31 190 ILE A N 1
ATOM 1491 C CA . ILE A 1 190 ? -2.617 3.600 8.906 1.00 98.31 190 ILE A CA 1
ATOM 1492 C C . ILE A 1 190 ? -2.119 3.824 7.479 1.00 98.31 190 ILE A C 1
ATOM 1494 O O . ILE A 1 190 ? -2.915 3.957 6.554 1.00 98.31 190 ILE A O 1
ATOM 1498 N N . TYR A 1 191 ? -0.806 3.905 7.285 1.00 97.94 191 TYR A N 1
ATOM 1499 C CA . TYR A 1 191 ? -0.234 4.220 5.977 1.00 97.94 191 TYR A CA 1
ATOM 1500 C C . TYR A 1 191 ? -0.018 2.944 5.159 1.00 97.94 191 TYR A C 1
ATOM 1502 O O . TYR A 1 191 ? 0.704 2.046 5.586 1.00 97.94 191 TYR A O 1
ATOM 1510 N N . ILE A 1 192 ? -0.603 2.852 3.966 1.00 98.31 192 ILE A N 1
ATOM 1511 C CA . ILE A 1 192 ? -0.445 1.682 3.093 1.00 98.31 192 ILE A CA 1
ATOM 1512 C C . ILE A 1 192 ? 0.632 1.998 2.056 1.00 98.31 192 ILE A C 1
ATOM 1514 O O . ILE A 1 192 ? 0.533 2.986 1.326 1.00 98.31 192 ILE A O 1
ATOM 1518 N N . ILE A 1 193 ? 1.661 1.157 1.989 1.00 98.19 193 ILE A N 1
ATOM 1519 C CA . ILE A 1 193 ? 2.838 1.354 1.139 1.00 98.19 193 ILE A CA 1
ATOM 1520 C C . ILE A 1 193 ? 3.084 0.110 0.282 1.00 98.19 193 ILE A C 1
ATOM 1522 O O . ILE A 1 193 ? 2.746 -1.002 0.675 1.00 98.19 193 ILE A O 1
ATOM 1526 N N . ARG A 1 194 ? 3.630 0.301 -0.917 1.00 97.81 194 ARG A N 1
ATOM 1527 C CA . ARG A 1 194 ? 3.973 -0.771 -1.859 1.00 97.81 194 ARG A CA 1
ATOM 1528 C C . ARG A 1 194 ? 5.279 -0.433 -2.560 1.00 97.81 194 ARG A C 1
ATOM 1530 O O . ARG A 1 194 ? 5.550 0.753 -2.791 1.00 97.81 194 ARG A O 1
ATOM 1537 N N . ASN A 1 195 ? 6.058 -1.456 -2.909 1.00 97.94 195 ASN A N 1
ATOM 1538 C CA . ASN A 1 195 ? 7.334 -1.290 -3.590 1.00 97.94 195 ASN A CA 1
ATOM 1539 C C . ASN A 1 195 ? 7.119 -0.582 -4.946 1.00 97.94 195 ASN A C 1
ATOM 1541 O O . ASN A 1 195 ? 6.246 -0.997 -5.719 1.00 97.94 195 ASN A O 1
ATOM 1545 N N . PRO A 1 196 ? 7.898 0.466 -5.287 1.00 97.38 196 PRO A N 1
ATOM 1546 C CA . PRO A 1 196 ? 7.819 1.126 -6.592 1.00 97.38 196 PRO A CA 1
ATOM 1547 C C . PRO A 1 196 ? 7.955 0.168 -7.793 1.00 97.38 196 PRO A C 1
ATOM 1549 O O . PRO A 1 196 ? 7.353 0.412 -8.842 1.00 97.38 196 PRO A O 1
ATOM 1552 N N . THR A 1 197 ? 8.687 -0.946 -7.654 1.00 96.00 197 THR A N 1
ATOM 1553 C CA . THR A 1 197 ? 8.825 -1.956 -8.723 1.00 96.00 197 THR A CA 1
ATOM 1554 C C . THR A 1 197 ? 7.536 -2.725 -8.999 1.00 96.00 197 THR A C 1
ATOM 1556 O O . THR A 1 197 ? 7.339 -3.209 -10.111 1.00 96.00 197 THR A O 1
ATOM 1559 N N . THR A 1 198 ? 6.639 -2.827 -8.015 1.00 95.31 198 THR A N 1
ATOM 1560 C CA . THR A 1 198 ? 5.373 -3.550 -8.158 1.00 95.31 198 THR A CA 1
ATOM 1561 C C . THR A 1 198 ? 4.194 -2.599 -8.341 1.00 95.31 198 THR A C 1
ATOM 1563 O O . THR A 1 198 ? 3.273 -2.932 -9.077 1.00 95.31 198 THR A O 1
ATOM 1566 N N . VAL A 1 199 ? 4.208 -1.392 -7.761 1.00 96.06 199 VAL A N 1
ATOM 1567 C CA . VAL A 1 199 ? 3.069 -0.458 -7.858 1.00 96.06 199 VAL A CA 1
ATOM 1568 C C . VAL A 1 199 ? 2.978 0.255 -9.211 1.00 96.06 199 VAL A C 1
ATOM 1570 O O . VAL A 1 199 ? 1.874 0.461 -9.715 1.00 96.06 199 VAL A O 1
ATOM 1573 N N . PHE A 1 200 ? 4.098 0.612 -9.854 1.00 95.56 200 PHE A N 1
ATOM 1574 C CA . PHE A 1 200 ? 4.045 1.358 -11.122 1.00 95.56 200 PHE A CA 1
ATOM 1575 C C . PHE A 1 200 ? 3.441 0.567 -12.278 1.00 95.56 200 PHE A C 1
ATOM 1577 O O . PHE A 1 200 ? 2.575 1.123 -12.962 1.00 95.56 200 PHE A O 1
ATOM 1584 N N . PRO A 1 201 ? 3.807 -0.708 -12.507 1.00 94.62 201 PRO A N 1
ATOM 1585 C CA . PRO A 1 201 ? 3.171 -1.467 -13.569 1.00 94.62 201 PRO A CA 1
ATOM 1586 C C . PRO A 1 201 ? 1.674 -1.676 -13.302 1.00 94.62 201 PRO A C 1
ATOM 1588 O O . PRO A 1 201 ? 0.881 -1.575 -14.237 1.00 94.62 201 PRO A O 1
ATOM 1591 N N . VAL A 1 202 ? 1.246 -1.815 -12.037 1.00 93.50 202 VAL A N 1
ATOM 1592 C CA . VAL A 1 202 ? -0.189 -1.900 -11.689 1.00 93.50 202 VAL A CA 1
ATOM 1593 C C . VAL A 1 202 ? -0.894 -0.5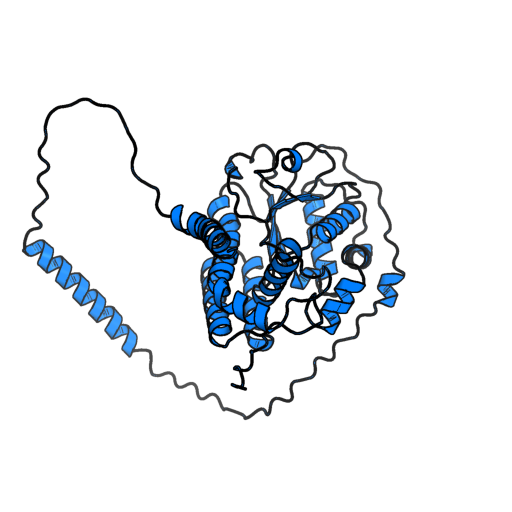82 -11.986 1.00 93.50 202 VAL A C 1
ATOM 1595 O O . VAL A 1 202 ? -1.975 -0.573 -12.574 1.00 93.50 202 VAL A O 1
ATOM 1598 N N . HIS A 1 203 ? -0.282 0.542 -11.610 1.00 93.19 203 HIS A N 1
ATOM 1599 C CA . HIS A 1 203 ? -0.844 1.866 -11.842 1.00 93.19 203 HIS A CA 1
ATOM 1600 C C . HIS A 1 203 ? -1.013 2.170 -13.337 1.00 93.19 203 HIS A C 1
ATOM 1602 O O . HIS A 1 203 ? -2.062 2.670 -13.760 1.00 93.19 203 HIS A O 1
ATOM 1608 N N . LEU A 1 204 ? -0.006 1.848 -14.153 1.00 92.12 204 LEU A N 1
ATOM 1609 C CA . LEU A 1 204 ? -0.083 2.028 -15.603 1.00 92.12 204 LEU A CA 1
ATOM 1610 C C . LEU A 1 204 ? -1.105 1.079 -16.233 1.00 92.12 204 LEU A C 1
ATOM 1612 O O . LEU A 1 204 ? -1.912 1.521 -17.053 1.00 92.12 204 LEU A O 1
ATOM 1616 N N . ASN A 1 205 ? -1.167 -0.176 -15.783 1.00 92.25 205 ASN A N 1
ATOM 1617 C CA . ASN A 1 205 ? -2.180 -1.115 -16.254 1.00 92.25 205 ASN A CA 1
ATOM 1618 C C . ASN A 1 205 ? -3.604 -0.638 -15.926 1.00 92.25 205 ASN A C 1
ATOM 1620 O O . ASN A 1 205 ? -4.484 -0.614 -16.788 1.00 92.25 205 ASN A O 1
ATOM 1624 N N . TYR A 1 206 ? -3.820 -0.153 -14.701 1.00 91.69 206 TYR A N 1
ATOM 1625 C CA . TYR A 1 206 ? -5.086 0.449 -14.290 1.00 91.69 206 TYR A CA 1
ATOM 1626 C C . TYR A 1 206 ? -5.471 1.640 -15.175 1.00 91.69 206 TYR A C 1
ATOM 1628 O O . TYR A 1 206 ? -6.627 1.762 -15.589 1.00 91.69 206 TYR A O 1
ATOM 1636 N N . LYS A 1 207 ? -4.514 2.522 -15.491 1.00 90.38 207 LYS A N 1
ATOM 1637 C CA . LYS A 1 207 ? -4.746 3.651 -16.401 1.00 90.38 207 LYS A CA 1
ATOM 1638 C C . LYS A 1 207 ? -5.137 3.180 -17.800 1.00 90.38 207 LYS A C 1
ATOM 1640 O O . LYS A 1 207 ? -6.095 3.722 -18.352 1.00 90.38 207 LYS A O 1
ATOM 1645 N N . ALA A 1 208 ? -4.468 2.166 -18.340 1.00 89.56 208 ALA A N 1
ATOM 1646 C CA . ALA A 1 208 ? -4.804 1.589 -19.638 1.00 89.56 208 ALA A CA 1
ATOM 1647 C C . ALA A 1 208 ? -6.233 1.030 -19.674 1.00 89.56 208 ALA A C 1
ATOM 1649 O O . ALA A 1 208 ? -7.012 1.378 -20.564 1.00 89.56 208 ALA A O 1
ATOM 1650 N N . ILE A 1 209 ? -6.621 0.248 -18.663 1.00 87.94 209 ILE A N 1
ATOM 1651 C CA . ILE A 1 209 ? -7.984 -0.294 -18.542 1.00 87.94 209 ILE A CA 1
ATOM 1652 C C . ILE A 1 209 ? -9.008 0.840 -18.452 1.00 87.94 209 ILE A C 1
ATOM 1654 O O . ILE A 1 209 ? -10.009 0.855 -19.169 1.00 87.94 209 ILE A O 1
ATOM 1658 N N . LYS A 1 210 ? -8.752 1.825 -17.586 1.00 88.50 210 LYS A N 1
ATOM 1659 C CA . LYS A 1 210 ? -9.724 2.875 -17.274 1.00 88.50 210 LYS A CA 1
ATOM 1660 C C . LYS A 1 210 ? -9.889 3.919 -18.375 1.00 88.50 210 LYS A C 1
ATOM 1662 O O . LYS A 1 210 ? -10.995 4.428 -18.549 1.00 88.50 210 LYS A O 1
ATOM 1667 N N . TYR A 1 211 ? -8.811 4.284 -19.066 1.00 87.75 211 TYR A N 1
ATOM 1668 C CA . TYR A 1 211 ? -8.798 5.435 -19.977 1.00 87.75 211 TYR A CA 1
ATOM 1669 C C . TYR A 1 211 ? -8.564 5.072 -21.441 1.00 87.75 211 TYR A C 1
ATOM 1671 O O . TYR A 1 211 ? -8.903 5.873 -22.307 1.00 87.75 211 TYR A O 1
ATOM 1679 N N . HIS A 1 212 ? -8.030 3.885 -21.727 1.00 81.94 212 HIS A N 1
ATOM 1680 C CA . HIS A 1 212 ? -7.682 3.461 -23.086 1.00 81.94 212 HIS A CA 1
ATOM 1681 C C . HIS A 1 212 ? -8.504 2.254 -23.557 1.00 81.94 212 HIS A C 1
ATOM 1683 O O . HIS A 1 212 ? -8.188 1.661 -24.583 1.00 81.94 212 HIS A O 1
ATOM 1689 N N . HIS A 1 213 ? -9.573 1.910 -22.826 1.00 85.19 213 HIS A N 1
ATOM 1690 C CA . HIS A 1 213 ? -10.465 0.785 -23.125 1.00 85.19 213 HIS A CA 1
ATOM 1691 C C . HIS A 1 213 ? -9.728 -0.557 -23.265 1.00 85.19 213 HIS A C 1
ATOM 1693 O O . HIS A 1 213 ? -10.174 -1.444 -23.993 1.00 85.19 213 HIS A O 1
ATOM 1699 N N . HIS A 1 214 ? -8.603 -0.707 -22.557 1.00 83.38 214 HIS A N 1
ATOM 1700 C CA . HIS A 1 214 ? -7.891 -1.975 -22.481 1.00 83.38 214 HIS A CA 1
ATOM 1701 C C . HIS A 1 214 ? -8.776 -3.020 -21.775 1.00 83.38 214 HIS A C 1
ATOM 1703 O O . HIS A 1 214 ? -9.474 -2.660 -20.818 1.00 83.38 214 HIS A O 1
ATOM 1709 N N . PRO A 1 215 ? -8.789 -4.297 -22.204 1.00 82.62 215 PRO A N 1
ATOM 1710 C CA . PRO A 1 215 ? -9.598 -5.315 -21.543 1.00 82.62 215 PRO A CA 1
ATOM 1711 C C . PRO A 1 215 ? -9.253 -5.419 -20.051 1.00 82.62 215 PRO A C 1
ATOM 1713 O O . PRO A 1 215 ? -8.085 -5.417 -19.664 1.00 82.62 215 PRO A O 1
ATOM 1716 N N . SER A 1 216 ? -10.280 -5.516 -19.203 1.00 73.12 216 SER A N 1
ATOM 1717 C CA . SER A 1 216 ? -10.190 -5.349 -17.742 1.00 73.12 216 SER A CA 1
ATOM 1718 C C . SER A 1 216 ? -9.414 -6.436 -16.989 1.00 73.12 216 SER A C 1
ATOM 1720 O O . SER A 1 216 ? -9.334 -6.377 -15.766 1.00 73.12 216 SER A O 1
ATOM 1722 N N . LYS A 1 217 ? -8.858 -7.424 -17.698 1.00 76.69 217 LYS A N 1
ATOM 1723 C CA . LYS A 1 217 ? -8.123 -8.565 -17.131 1.00 76.69 217 LYS A CA 1
ATOM 1724 C C . LYS A 1 217 ? -6.799 -8.867 -17.832 1.00 76.69 217 LYS A C 1
ATOM 1726 O O . LYS A 1 217 ? -6.174 -9.870 -17.526 1.00 76.69 217 LYS A O 1
ATOM 1731 N N . THR A 1 218 ? -6.396 -8.041 -18.788 1.00 84.06 218 THR A N 1
ATOM 1732 C CA . THR A 1 218 ? -5.164 -8.260 -19.551 1.00 84.06 218 THR A CA 1
ATOM 1733 C C . THR A 1 218 ? -4.149 -7.202 -19.179 1.00 84.06 218 THR A C 1
ATOM 1735 O O . THR A 1 218 ? -4.507 -6.025 -19.054 1.00 84.06 218 THR A O 1
ATOM 1738 N N . GLN A 1 219 ? -2.899 -7.618 -19.036 1.00 89.12 219 GLN A N 1
ATOM 1739 C CA . GLN A 1 219 ? -1.775 -6.718 -18.859 1.00 89.12 219 GLN A CA 1
ATOM 1740 C C . GLN A 1 219 ? -1.556 -5.913 -20.147 1.00 89.12 219 GLN A C 1
ATOM 1742 O O . GLN A 1 219 ? -1.752 -6.421 -21.253 1.00 89.12 219 GLN A O 1
ATOM 1747 N N . VAL A 1 220 ? -1.171 -4.645 -20.018 1.00 91.38 220 VAL A N 1
ATOM 1748 C CA . VAL A 1 220 ? -0.783 -3.801 -21.159 1.00 91.38 220 VAL A CA 1
ATOM 1749 C C . VAL A 1 220 ? 0.296 -4.473 -21.997 1.00 91.38 220 VAL A C 1
ATOM 1751 O O . VAL A 1 220 ? 1.175 -5.123 -21.455 1.00 91.38 220 VAL A O 1
ATOM 1754 N N . ALA A 1 221 ? 0.284 -4.298 -23.318 1.00 92.00 221 ALA A N 1
ATOM 1755 C CA . ALA A 1 221 ? 1.334 -4.873 -24.158 1.00 92.00 221 ALA A CA 1
ATOM 1756 C C . ALA A 1 221 ? 2.734 -4.384 -23.727 1.00 92.00 221 ALA A C 1
ATOM 1758 O O . ALA A 1 221 ? 2.899 -3.214 -23.371 1.00 92.00 221 ALA A O 1
ATOM 1759 N N . VAL A 1 222 ? 3.747 -5.254 -23.826 1.00 92.00 222 VAL A N 1
ATOM 1760 C CA . VAL A 1 222 ? 5.131 -4.972 -23.386 1.00 92.00 222 VAL A CA 1
ATOM 1761 C C . VAL A 1 222 ? 5.664 -3.650 -23.947 1.00 92.00 222 VAL A C 1
ATOM 1763 O O . VAL A 1 222 ? 6.236 -2.858 -23.201 1.00 92.00 222 VAL A O 1
ATOM 1766 N N . ASP A 1 223 ? 5.427 -3.363 -25.229 1.00 92.06 223 ASP A N 1
ATOM 1767 C CA . ASP A 1 223 ? 5.886 -2.120 -25.867 1.00 92.06 223 ASP A CA 1
ATOM 1768 C C . ASP A 1 223 ? 5.183 -0.874 -25.308 1.00 92.06 223 ASP A C 1
ATOM 1770 O O . ASP A 1 223 ? 5.799 0.184 -25.170 1.00 92.06 223 ASP A O 1
ATOM 1774 N N . SER A 1 224 ? 3.903 -0.998 -24.933 1.00 92.38 224 SER A N 1
ATOM 1775 C CA . SER A 1 224 ? 3.159 0.087 -24.278 1.00 92.38 224 SER A CA 1
ATOM 1776 C C . SER A 1 224 ? 3.683 0.323 -22.864 1.00 92.38 224 SER A C 1
ATOM 1778 O O . SER A 1 224 ? 3.939 1.466 -22.496 1.00 92.38 224 SER A O 1
ATOM 1780 N N . TRP A 1 225 ? 3.936 -0.752 -22.107 1.00 93.88 225 TRP A N 1
ATOM 1781 C CA . TRP A 1 225 ? 4.595 -0.660 -20.803 1.00 93.88 225 TRP A CA 1
ATOM 1782 C C . TRP A 1 225 ? 5.955 0.027 -20.900 1.00 93.88 225 TRP A C 1
ATOM 1784 O O . TRP A 1 225 ? 6.205 0.960 -20.148 1.00 93.88 225 TRP A O 1
ATOM 1794 N N . ARG A 1 226 ? 6.819 -0.388 -21.834 1.00 94.19 226 ARG A N 1
ATOM 1795 C CA . ARG A 1 226 ? 8.146 0.217 -22.027 1.00 94.19 226 ARG A CA 1
ATOM 1796 C C . ARG A 1 226 ? 8.045 1.707 -22.311 1.00 94.19 226 ARG A C 1
ATOM 1798 O O . ARG A 1 226 ? 8.695 2.495 -21.634 1.00 94.19 226 ARG A O 1
ATOM 1805 N N . LYS A 1 227 ? 7.185 2.083 -23.261 1.00 94.56 227 LYS A N 1
ATOM 1806 C CA . LYS A 1 227 ? 6.954 3.481 -23.630 1.00 94.56 227 LYS A CA 1
ATOM 1807 C C . LYS A 1 227 ? 6.504 4.320 -22.433 1.00 94.56 227 LYS A C 1
ATOM 1809 O O . LYS A 1 227 ? 7.070 5.384 -22.192 1.00 94.56 227 LYS A O 1
ATOM 1814 N N . ASP A 1 228 ? 5.502 3.855 -21.693 1.00 94.38 228 ASP A N 1
ATOM 1815 C CA . ASP A 1 228 ? 4.951 4.614 -20.570 1.00 94.38 228 ASP A CA 1
ATOM 1816 C C . ASP A 1 228 ? 5.904 4.630 -19.368 1.00 94.38 228 ASP A C 1
ATOM 1818 O O . ASP A 1 228 ? 6.042 5.661 -18.710 1.00 94.38 228 ASP A O 1
ATOM 1822 N N . ARG A 1 229 ? 6.610 3.525 -19.101 1.00 95.31 229 ARG A N 1
ATOM 1823 C CA . ARG A 1 229 ? 7.676 3.458 -18.097 1.00 95.31 229 ARG A CA 1
ATOM 1824 C C . ARG A 1 229 ? 8.743 4.503 -18.402 1.00 95.31 229 ARG A C 1
ATOM 1826 O O . ARG A 1 229 ? 8.996 5.352 -17.561 1.00 95.31 229 ARG A O 1
ATOM 1833 N N . ASP A 1 230 ? 9.327 4.481 -19.596 1.00 95.88 230 ASP A N 1
ATOM 1834 C CA . ASP A 1 230 ? 10.418 5.395 -19.963 1.00 95.88 230 ASP A CA 1
ATOM 1835 C C . ASP A 1 230 ? 9.982 6.866 -19.893 1.00 95.88 230 ASP A C 1
ATOM 1837 O O . ASP A 1 230 ? 10.771 7.740 -19.541 1.00 95.88 230 ASP A O 1
ATOM 1841 N N . LEU A 1 231 ? 8.707 7.143 -20.182 1.00 95.94 231 LEU A N 1
ATOM 1842 C CA . LEU A 1 231 ? 8.163 8.495 -20.150 1.00 95.94 231 LEU A CA 1
ATOM 1843 C C . LEU A 1 231 ? 7.812 8.991 -18.738 1.00 95.94 231 LEU A C 1
ATOM 1845 O O . LEU A 1 231 ? 7.978 10.178 -18.464 1.00 95.94 231 LEU A O 1
ATOM 1849 N N . TYR A 1 232 ? 7.294 8.126 -17.862 1.00 95.25 232 TYR A N 1
ATOM 1850 C CA . TYR A 1 232 ? 6.666 8.543 -16.600 1.00 95.25 232 TYR A CA 1
ATOM 1851 C C . TYR A 1 232 ? 7.353 8.022 -15.337 1.00 95.25 232 TYR A C 1
ATOM 1853 O O . TYR A 1 232 ? 6.926 8.377 -14.240 1.00 95.25 232 TYR A O 1
ATOM 1861 N N . PHE A 1 233 ? 8.391 7.191 -15.444 1.00 96.44 233 PHE A N 1
ATOM 1862 C CA . PHE A 1 233 ? 8.987 6.531 -14.283 1.00 96.44 233 PHE A CA 1
ATOM 1863 C C . PHE A 1 233 ? 9.538 7.507 -13.240 1.00 96.44 233 PHE A C 1
ATOM 1865 O O . PHE A 1 233 ? 9.216 7.374 -12.062 1.00 96.44 233 PHE A O 1
ATOM 1872 N N . ALA A 1 234 ? 10.322 8.506 -13.658 1.00 97.00 234 ALA A N 1
ATOM 1873 C CA . ALA A 1 234 ? 10.912 9.479 -12.736 1.00 97.00 234 ALA A CA 1
ATOM 1874 C C . ALA A 1 234 ? 9.839 10.302 -11.998 1.00 97.00 234 ALA A C 1
ATOM 1876 O O . ALA A 1 234 ? 9.899 10.440 -10.777 1.00 97.00 234 ALA A O 1
ATOM 1877 N N . ASP A 1 235 ? 8.822 10.779 -12.721 1.00 95.38 235 ASP A N 1
ATOM 1878 C CA . ASP A 1 235 ? 7.694 11.520 -12.144 1.00 95.38 235 ASP A CA 1
ATOM 1879 C C . ASP A 1 235 ? 6.858 10.636 -11.206 1.00 95.38 235 ASP A C 1
ATOM 1881 O O . ASP A 1 235 ? 6.444 11.069 -10.130 1.00 95.38 235 ASP A O 1
ATOM 1885 N N . GLY A 1 236 ? 6.627 9.377 -11.594 1.00 94.81 236 GLY A N 1
ATOM 1886 C CA . GLY A 1 236 ? 5.926 8.387 -10.779 1.00 94.81 236 GLY A CA 1
ATOM 1887 C C . GLY A 1 236 ? 6.653 8.107 -9.466 1.00 94.81 236 GLY A C 1
ATOM 1888 O O . GLY A 1 236 ? 6.022 8.116 -8.407 1.00 94.81 236 GLY A O 1
ATOM 1889 N N . LEU A 1 237 ? 7.977 7.942 -9.532 1.00 97.31 237 LEU A N 1
ATOM 1890 C CA . LEU A 1 237 ? 8.846 7.757 -8.374 1.00 97.31 237 LEU A CA 1
ATOM 1891 C C . LEU A 1 237 ? 8.858 8.978 -7.465 1.00 97.31 237 LEU A C 1
ATOM 1893 O O . LEU A 1 237 ? 8.690 8.830 -6.257 1.00 97.31 237 LEU A O 1
ATOM 1897 N N . GLN A 1 238 ? 8.976 10.179 -8.027 1.00 96.19 238 GLN A N 1
ATOM 1898 C CA . GLN A 1 238 ? 8.911 11.398 -7.231 1.00 96.19 238 GLN A CA 1
ATOM 1899 C C . GLN A 1 238 ? 7.547 11.544 -6.540 1.00 96.19 238 GLN A C 1
ATOM 1901 O O . GLN A 1 238 ? 7.506 11.785 -5.338 1.00 96.19 238 GLN A O 1
ATOM 1906 N N . GLY A 1 239 ? 6.439 11.291 -7.245 1.00 94.00 239 GLY A N 1
ATOM 1907 C CA . GLY A 1 239 ? 5.099 11.329 -6.653 1.00 94.00 239 GLY A CA 1
ATOM 1908 C C . GLY A 1 239 ? 4.889 10.300 -5.535 1.00 94.00 239 GLY A C 1
ATOM 1909 O O . GLY A 1 239 ? 4.219 10.597 -4.547 1.00 94.00 239 GLY A O 1
ATOM 1910 N N . TRP A 1 240 ? 5.480 9.107 -5.660 1.00 96.50 240 TRP A N 1
ATOM 1911 C CA . TRP A 1 240 ? 5.463 8.085 -4.608 1.00 96.50 240 TRP A CA 1
ATOM 1912 C C . TRP A 1 240 ? 6.201 8.562 -3.350 1.00 96.50 240 TRP A C 1
ATOM 1914 O O . TRP A 1 240 ? 5.657 8.483 -2.248 1.00 96.50 240 TRP A O 1
ATOM 1924 N N . LYS A 1 241 ? 7.386 9.164 -3.514 1.00 96.69 241 LYS A N 1
ATOM 1925 C CA . LYS A 1 241 ? 8.153 9.757 -2.406 1.00 96.69 241 LYS A CA 1
ATOM 1926 C C . LYS A 1 241 ? 7.418 10.919 -1.748 1.00 96.69 241 LYS A C 1
ATOM 1928 O O . LYS A 1 241 ? 7.329 10.981 -0.523 1.00 96.69 241 LYS A O 1
ATOM 1933 N N . ASP A 1 242 ? 6.892 11.835 -2.559 1.00 94.62 242 ASP A N 1
ATOM 1934 C CA . ASP A 1 242 ? 6.209 13.037 -2.083 1.00 94.62 242 ASP A CA 1
ATOM 1935 C C . ASP A 1 242 ? 5.009 12.679 -1.214 1.00 94.62 242 ASP A C 1
ATOM 1937 O O . ASP A 1 242 ? 4.750 13.341 -0.214 1.00 94.62 242 ASP A O 1
ATOM 1941 N N . GLN A 1 243 ? 4.310 11.591 -1.530 1.00 94.00 243 GLN A N 1
ATOM 1942 C CA . GLN A 1 243 ? 3.197 11.144 -0.712 1.00 94.00 243 GLN A CA 1
ATOM 1943 C C . GLN A 1 243 ? 3.623 10.575 0.644 1.00 94.00 243 GLN A C 1
ATOM 1945 O O . GLN A 1 243 ? 2.909 10.764 1.629 1.00 94.00 243 GLN A O 1
ATOM 1950 N N . ILE A 1 244 ? 4.747 9.862 0.720 1.00 95.75 244 ILE A N 1
ATOM 1951 C CA . ILE A 1 244 ? 5.291 9.391 2.003 1.00 95.75 244 ILE A CA 1
ATOM 1952 C C . ILE A 1 244 ? 5.693 10.604 2.838 1.00 95.75 244 ILE A C 1
ATOM 1954 O O . ILE A 1 244 ? 5.263 10.742 3.985 1.00 95.75 244 ILE A O 1
ATOM 1958 N N . LYS A 1 245 ? 6.432 11.533 2.225 1.00 95.38 245 LYS A N 1
ATOM 1959 C CA . LYS A 1 245 ? 6.869 12.778 2.854 1.00 95.38 245 LYS A CA 1
ATOM 1960 C C . LYS A 1 245 ? 5.700 13.629 3.345 1.00 95.38 245 LYS A C 1
ATOM 1962 O O . LYS A 1 245 ? 5.769 14.174 4.440 1.00 95.38 245 LYS A O 1
ATOM 1967 N N . GLU A 1 246 ? 4.622 13.722 2.578 1.00 92.38 246 GLU A N 1
ATOM 1968 C CA . GLU A 1 246 ? 3.460 14.527 2.946 1.00 92.38 246 GLU A CA 1
ATOM 1969 C C . GLU A 1 246 ? 2.848 14.061 4.273 1.00 92.38 246 GLU A C 1
ATOM 1971 O O . GLU A 1 246 ? 2.671 14.850 5.199 1.00 92.38 246 GLU A O 1
ATOM 1976 N N . TRP A 1 247 ? 2.602 12.760 4.419 1.00 93.75 247 TRP A N 1
ATOM 1977 C CA . TRP A 1 247 ? 2.009 12.227 5.646 1.00 93.75 247 TRP A CA 1
ATOM 1978 C C . TRP A 1 247 ? 3.008 12.121 6.798 1.00 93.75 247 TRP A C 1
ATOM 1980 O O . TRP A 1 247 ? 2.642 12.369 7.944 1.00 93.75 247 TRP A O 1
ATOM 1990 N N . LYS A 1 248 ? 4.269 11.775 6.512 1.00 94.25 248 LYS A N 1
ATOM 1991 C CA . LYS A 1 248 ? 5.292 11.563 7.545 1.00 94.25 248 LYS A CA 1
ATOM 1992 C C . LYS A 1 248 ? 5.914 12.861 8.057 1.00 94.25 248 LYS A C 1
ATOM 1994 O O . LYS A 1 248 ? 6.291 12.928 9.224 1.00 94.25 248 LYS A O 1
ATOM 1999 N N . VAL A 1 249 ? 6.049 13.869 7.196 1.00 93.81 249 VAL A N 1
ATOM 2000 C CA . VAL A 1 249 ? 6.760 15.120 7.492 1.00 93.81 249 VAL A CA 1
ATOM 2001 C C . VAL A 1 249 ? 5.799 16.301 7.530 1.00 93.81 249 VAL A C 1
ATOM 2003 O O . VAL A 1 249 ? 5.749 16.981 8.553 1.00 93.81 249 VAL A O 1
ATOM 2006 N N . SER A 1 250 ? 5.023 16.547 6.468 1.00 92.56 250 SER A N 1
ATOM 2007 C CA . SER A 1 250 ? 4.154 17.737 6.402 1.00 92.56 250 SER A CA 1
ATOM 2008 C C . SER A 1 250 ? 2.996 17.671 7.403 1.00 92.56 250 SER A C 1
ATOM 2010 O O . SER A 1 250 ? 2.633 18.684 7.995 1.00 92.56 250 SER A O 1
ATOM 2012 N N . MET A 1 251 ? 2.424 16.483 7.622 1.00 91.62 251 MET A N 1
ATOM 2013 C CA . MET A 1 251 ? 1.248 16.293 8.485 1.00 91.62 251 MET A CA 1
ATOM 2014 C C . MET A 1 251 ? 1.563 15.906 9.933 1.00 91.62 251 MET A C 1
ATOM 2016 O O . MET A 1 251 ? 0.634 15.803 10.733 1.00 91.62 251 MET A O 1
ATOM 2020 N N . LYS A 1 252 ? 2.839 15.729 10.295 1.00 94.12 252 LYS A N 1
ATOM 2021 C CA . LYS A 1 252 ? 3.255 15.119 11.572 1.00 94.12 252 LYS A CA 1
ATOM 2022 C C . LYS A 1 252 ? 2.757 15.831 12.834 1.00 94.12 252 LYS A C 1
ATOM 2024 O O . LYS A 1 252 ? 2.590 15.202 13.870 1.00 94.12 252 LYS A O 1
ATOM 2029 N N . GLU A 1 253 ? 2.523 17.141 12.750 1.00 94.44 253 GLU A N 1
ATOM 2030 C CA . GLU A 1 253 ? 2.044 17.957 13.879 1.00 94.44 253 GLU A CA 1
ATOM 2031 C C . GLU A 1 253 ? 0.575 17.675 14.229 1.00 94.44 253 GLU A C 1
ATOM 2033 O O . GLU A 1 253 ? 0.084 18.064 15.287 1.00 94.44 253 GLU A O 1
ATOM 2038 N N . VAL A 1 254 ? -0.149 17.023 13.320 1.00 94.88 254 VAL A N 1
ATOM 2039 C CA . VAL A 1 254 ? -1.593 16.804 13.414 1.00 94.88 254 VAL A CA 1
ATOM 2040 C C . VAL A 1 254 ? -1.947 15.328 13.336 1.00 94.88 254 VAL A C 1
ATOM 2042 O O . VAL A 1 254 ? -2.838 14.867 14.052 1.00 94.88 254 VAL A O 1
ATOM 2045 N N . TYR A 1 255 ? -1.257 14.599 12.468 1.00 95.69 255 TYR A N 1
ATOM 2046 C CA . TYR A 1 255 ? -1.484 13.193 12.219 1.00 95.69 255 TYR A CA 1
ATOM 2047 C C . TYR A 1 255 ? -0.211 12.396 12.484 1.00 95.69 255 TYR A C 1
ATOM 2049 O O . TYR A 1 255 ? 0.868 12.751 12.015 1.00 95.69 255 TYR A O 1
ATOM 2057 N N . ASN A 1 256 ? -0.352 11.292 13.210 1.00 96.56 256 ASN A N 1
ATOM 2058 C CA . ASN A 1 256 ? 0.726 10.368 13.517 1.00 96.56 256 ASN A CA 1
ATOM 2059 C C . ASN A 1 256 ? 0.482 9.034 12.809 1.00 96.56 256 ASN A C 1
ATOM 2061 O O . ASN A 1 256 ? -0.582 8.433 12.962 1.00 96.56 256 ASN A O 1
ATOM 2065 N N . ILE A 1 257 ? 1.474 8.554 12.060 1.00 97.81 257 ILE A N 1
ATOM 2066 C CA . ILE A 1 257 ? 1.418 7.216 11.466 1.00 97.81 257 ILE A CA 1
ATOM 2067 C C . ILE A 1 257 ? 1.626 6.198 12.587 1.00 97.81 257 ILE A C 1
ATOM 2069 O O . ILE A 1 257 ? 2.699 6.125 13.178 1.00 97.81 257 ILE A O 1
ATOM 2073 N N . SER A 1 258 ? 0.583 5.433 12.900 1.00 98.31 258 SER A N 1
ATOM 2074 C CA . SER A 1 258 ? 0.614 4.417 13.959 1.00 98.31 258 SER A CA 1
ATOM 2075 C C . SER A 1 258 ? 1.067 3.057 13.446 1.00 98.31 258 SER A C 1
ATOM 2077 O O . SER A 1 258 ? 1.483 2.211 14.233 1.00 98.31 258 SER A O 1
ATOM 2079 N N . MET A 1 259 ? 0.916 2.820 12.143 1.00 98.31 259 MET A N 1
ATOM 2080 C CA . MET A 1 259 ? 1.249 1.556 11.502 1.00 98.31 259 MET A CA 1
ATOM 2081 C C . MET A 1 259 ? 1.432 1.750 10.001 1.00 98.31 259 MET A C 1
ATOM 2083 O O . MET A 1 259 ? 0.639 2.447 9.358 1.00 98.31 259 MET A O 1
ATOM 2087 N N . PHE A 1 260 ? 2.423 1.059 9.442 1.00 98.62 260 PHE A N 1
ATOM 2088 C CA . PHE A 1 260 ? 2.505 0.816 8.007 1.00 98.62 260 PHE A CA 1
ATOM 2089 C C . PHE A 1 260 ? 1.871 -0.531 7.634 1.00 98.62 260 PHE A C 1
ATOM 2091 O O . PHE A 1 260 ? 2.001 -1.523 8.351 1.00 98.62 260 PHE A O 1
ATOM 2098 N N . ILE A 1 261 ? 1.208 -0.581 6.480 1.00 98.50 261 ILE A N 1
ATOM 2099 C CA . ILE A 1 261 ? 0.759 -1.817 5.828 1.00 98.50 261 ILE A CA 1
ATOM 2100 C C . ILE A 1 261 ? 1.538 -1.945 4.514 1.00 98.50 261 ILE A C 1
ATOM 2102 O O . ILE A 1 261 ? 1.114 -1.373 3.505 1.00 98.50 261 ILE A O 1
ATOM 2106 N N . PRO A 1 262 ? 2.678 -2.658 4.505 1.00 98.56 262 PRO A N 1
ATOM 2107 C CA . PRO A 1 262 ? 3.369 -3.000 3.270 1.00 98.56 262 PRO A CA 1
ATOM 2108 C C . PRO A 1 262 ? 2.528 -4.004 2.489 1.00 98.56 262 PRO A C 1
ATOM 2110 O O . PRO A 1 262 ? 2.165 -5.056 3.020 1.00 98.56 262 PRO A O 1
ATOM 2113 N N . PHE A 1 263 ? 2.232 -3.705 1.229 1.00 98.00 263 PHE A N 1
ATOM 2114 C CA . PHE A 1 263 ? 1.489 -4.601 0.348 1.00 98.00 263 PHE A CA 1
ATOM 2115 C C . PHE A 1 263 ? 2.156 -5.979 0.262 1.00 98.00 263 PHE A C 1
ATOM 2117 O O . PHE A 1 263 ? 1.484 -6.997 0.381 1.00 98.00 263 PHE A O 1
ATOM 2124 N N . GLU A 1 264 ? 3.484 -6.014 0.144 1.00 97.44 264 GLU A N 1
ATOM 2125 C CA . GLU A 1 264 ? 4.277 -7.241 0.049 1.00 97.44 264 GLU A CA 1
ATOM 2126 C C . GLU A 1 264 ? 4.139 -8.110 1.305 1.00 97.44 264 GLU A C 1
ATOM 2128 O O . GLU A 1 264 ? 4.087 -9.331 1.212 1.00 97.44 264 GLU A O 1
ATOM 2133 N N . HIS A 1 265 ? 4.025 -7.494 2.486 1.00 97.94 265 HIS A N 1
ATOM 2134 C CA . HIS A 1 265 ? 3.778 -8.230 3.729 1.00 97.94 265 HIS A CA 1
ATOM 2135 C C . HIS A 1 265 ? 2.330 -8.685 3.818 1.00 97.94 265 HIS A C 1
ATOM 2137 O O . HIS A 1 265 ? 2.071 -9.770 4.325 1.00 97.94 265 HIS A O 1
ATOM 2143 N N . LEU A 1 266 ? 1.392 -7.872 3.326 1.00 97.94 266 LEU A N 1
ATOM 2144 C CA . LEU A 1 266 ? -0.024 -8.212 3.318 1.00 97.94 266 LEU A CA 1
ATOM 2145 C C . LEU A 1 266 ? -0.307 -9.441 2.454 1.00 97.94 266 LEU A C 1
ATOM 2147 O O . LEU A 1 266 ? -1.166 -10.220 2.833 1.00 97.94 266 LEU A O 1
ATOM 2151 N N . VAL A 1 267 ? 0.382 -9.634 1.330 1.00 96.50 267 VAL A N 1
ATOM 2152 C CA . VAL A 1 267 ? 0.144 -10.772 0.418 1.00 96.50 267 VAL A CA 1
ATOM 2153 C C . VAL A 1 267 ? 1.030 -11.991 0.695 1.00 96.50 267 VAL A C 1
ATOM 2155 O O . VAL A 1 267 ? 0.828 -13.043 0.095 1.00 96.50 267 VAL A O 1
ATOM 2158 N N . ASP A 1 268 ? 1.980 -11.886 1.623 1.00 95.06 268 ASP A N 1
ATOM 2159 C CA . ASP A 1 268 ? 2.832 -12.998 2.047 1.00 95.06 268 ASP A CA 1
ATOM 2160 C C . ASP A 1 268 ? 2.091 -13.909 3.042 1.00 95.06 268 ASP A C 1
ATOM 2162 O O . ASP A 1 268 ? 1.529 -13.448 4.035 1.00 95.06 268 ASP A O 1
ATOM 2166 N N . ALA A 1 269 ? 2.105 -15.225 2.810 1.00 93.94 269 ALA A N 1
ATOM 2167 C CA . ALA A 1 269 ? 1.355 -16.181 3.632 1.00 93.94 269 ALA A CA 1
ATOM 2168 C C . ALA A 1 269 ? 1.854 -16.318 5.080 1.00 93.94 269 ALA A C 1
ATOM 2170 O O . ALA A 1 269 ? 1.120 -16.803 5.943 1.00 93.94 269 ALA A O 1
ATOM 2171 N N . THR A 1 270 ? 3.087 -15.894 5.357 1.00 94.12 270 THR A N 1
ATOM 2172 C CA . THR A 1 270 ? 3.681 -15.908 6.698 1.00 94.12 270 THR A CA 1
ATOM 2173 C C . THR A 1 270 ? 3.518 -14.552 7.384 1.00 94.12 270 THR A C 1
ATOM 2175 O O . THR A 1 270 ? 3.113 -14.497 8.544 1.00 94.12 270 THR A O 1
ATOM 2178 N N . LYS A 1 271 ? 3.812 -13.449 6.683 1.00 97.06 271 LYS A N 1
ATOM 2179 C CA . LYS A 1 271 ? 3.760 -12.086 7.236 1.00 97.06 271 LYS A CA 1
ATOM 2180 C C . LYS A 1 271 ? 2.335 -11.528 7.286 1.00 97.06 271 LYS A C 1
ATOM 2182 O O . LYS A 1 271 ? 2.018 -10.786 8.212 1.00 97.06 271 LYS A O 1
ATOM 2187 N N . GLY A 1 272 ? 1.470 -11.899 6.346 1.00 97.00 272 GLY A N 1
ATOM 2188 C CA . GLY A 1 272 ? 0.119 -11.359 6.195 1.00 97.00 272 GLY A CA 1
ATOM 2189 C C . GLY A 1 272 ? -0.775 -11.588 7.416 1.00 97.00 272 GLY A C 1
ATOM 2190 O O . GLY A 1 272 ? -1.310 -10.616 7.956 1.00 97.00 272 GLY A O 1
ATOM 2191 N N . PRO A 1 273 ? -0.904 -12.827 7.929 1.00 97.38 273 PRO A N 1
ATOM 2192 C CA . PRO A 1 273 ? -1.665 -13.090 9.149 1.00 97.38 273 PRO A CA 1
ATOM 2193 C C . PRO A 1 273 ? -1.136 -12.332 10.378 1.00 97.38 273 PRO A C 1
ATOM 2195 O O . PRO A 1 273 ? -1.926 -11.825 11.173 1.00 97.38 273 PRO A O 1
ATOM 2198 N N . GLU A 1 274 ? 0.186 -12.207 10.524 1.00 97.81 274 GLU A N 1
ATOM 2199 C CA . GLU A 1 274 ? 0.805 -11.449 11.621 1.00 97.81 274 GLU A CA 1
ATOM 2200 C C . GLU A 1 274 ? 0.569 -9.936 11.483 1.00 97.81 274 GLU A C 1
ATOM 2202 O O . GLU A 1 274 ? 0.267 -9.253 12.466 1.00 97.81 274 GLU A O 1
ATOM 2207 N N . LEU A 1 275 ? 0.611 -9.409 10.256 1.00 98.25 275 LEU A N 1
ATOM 2208 C CA . LEU A 1 275 ? 0.240 -8.027 9.959 1.00 98.25 275 LEU A CA 1
ATOM 2209 C C . LEU A 1 275 ? -1.225 -7.757 10.336 1.00 98.25 275 LEU A C 1
ATOM 2211 O O . LEU A 1 275 ? -1.517 -6.729 10.948 1.00 98.25 275 LEU A O 1
ATOM 2215 N N . LEU A 1 276 ? -2.141 -8.691 10.052 1.00 98.00 276 LEU A N 1
ATOM 2216 C CA . LEU A 1 276 ? -3.548 -8.556 10.445 1.00 98.00 276 LEU A CA 1
ATOM 2217 C C . LEU A 1 276 ? -3.773 -8.642 11.952 1.00 98.00 276 LEU A C 1
ATOM 2219 O O . LEU A 1 276 ? -4.639 -7.927 12.454 1.00 98.00 276 LEU A O 1
ATOM 2223 N N . LYS A 1 277 ? -2.997 -9.443 12.692 1.00 98.12 277 LYS A N 1
ATOM 2224 C CA . LYS A 1 277 ? -3.037 -9.430 14.165 1.00 98.12 277 LYS A CA 1
ATOM 2225 C C . LYS A 1 277 ? -2.663 -8.053 14.711 1.00 98.12 277 LYS A C 1
ATOM 2227 O O . LYS A 1 277 ? -3.395 -7.500 15.530 1.00 98.12 277 LYS A O 1
ATOM 2232 N N . ARG A 1 278 ? -1.569 -7.463 14.209 1.00 98.06 278 ARG A N 1
ATOM 2233 C CA . ARG A 1 278 ? -1.139 -6.102 14.585 1.00 98.06 278 ARG A CA 1
ATOM 2234 C C . ARG A 1 278 ? -2.207 -5.059 14.257 1.00 98.06 278 ARG A C 1
ATOM 2236 O O . ARG A 1 278 ? -2.539 -4.247 15.116 1.00 98.06 278 ARG A O 1
ATOM 2243 N N . LEU A 1 279 ? -2.779 -5.119 13.053 1.00 98.25 279 LEU A N 1
ATOM 2244 C CA . LEU A 1 279 ? -3.863 -4.230 12.634 1.00 98.25 279 LEU A CA 1
ATOM 2245 C C . LEU A 1 279 ? -5.102 -4.393 13.524 1.00 98.25 279 LEU A C 1
ATOM 2247 O O . LEU A 1 279 ? -5.671 -3.404 13.967 1.00 98.25 279 LEU A O 1
ATOM 2251 N N . THR A 1 280 ? -5.501 -5.628 13.826 1.00 97.50 280 THR A N 1
ATOM 2252 C CA . THR A 1 280 ? -6.651 -5.933 14.691 1.00 97.50 280 THR A CA 1
ATOM 2253 C C . THR A 1 280 ? -6.460 -5.346 16.085 1.00 97.50 280 THR A C 1
ATOM 2255 O O . THR A 1 280 ? -7.353 -4.661 16.580 1.00 97.50 280 THR A O 1
ATOM 2258 N N . LYS A 1 281 ? -5.278 -5.537 16.687 1.00 97.19 281 LYS A N 1
ATOM 2259 C CA . LYS A 1 281 ? -4.943 -4.957 17.993 1.00 97.19 281 LYS A CA 1
ATOM 2260 C C . LYS A 1 281 ? -5.001 -3.431 17.968 1.00 97.19 281 LYS A C 1
ATOM 2262 O O . LYS A 1 281 ? -5.589 -2.836 18.864 1.00 97.19 281 LYS A O 1
ATOM 2267 N N . LEU A 1 282 ? -4.442 -2.812 16.928 1.00 97.06 282 LEU A N 1
ATOM 2268 C CA . LEU A 1 282 ? -4.461 -1.363 16.749 1.00 97.06 282 LEU A CA 1
ATOM 2269 C C . LEU A 1 282 ? -5.898 -0.823 16.650 1.00 97.06 282 LEU A C 1
ATOM 2271 O O . LEU A 1 282 ? -6.245 0.158 17.301 1.00 97.06 282 LEU A O 1
ATOM 2275 N N . LEU A 1 283 ? -6.752 -1.474 15.855 1.00 96.50 283 LEU A N 1
ATOM 2276 C CA . LEU A 1 283 ? -8.160 -1.096 15.727 1.00 96.50 283 LEU A CA 1
ATOM 2277 C C . LEU A 1 283 ? -8.917 -1.256 17.055 1.00 96.50 283 LEU A C 1
ATOM 2279 O O . LEU A 1 283 ? -9.720 -0.390 17.407 1.00 96.50 283 LEU A O 1
ATOM 2283 N N . GLU A 1 284 ? -8.637 -2.323 17.806 1.00 95.25 284 GLU A N 1
ATOM 2284 C CA . GLU A 1 284 ? -9.181 -2.532 19.150 1.00 95.25 284 GLU A CA 1
ATOM 2285 C C . GLU A 1 284 ? -8.757 -1.416 20.117 1.00 95.25 284 GLU A C 1
ATOM 2287 O O . GLU A 1 284 ? -9.595 -0.890 20.850 1.00 95.25 284 GLU A O 1
ATOM 2292 N N . ASP A 1 285 ? -7.484 -1.008 20.080 1.00 94.69 285 ASP A N 1
ATOM 2293 C CA . ASP A 1 285 ? -6.939 0.066 20.921 1.00 94.69 285 ASP A CA 1
ATOM 2294 C C . ASP A 1 285 ? -7.596 1.424 20.619 1.00 94.69 285 ASP A C 1
ATOM 2296 O O . ASP A 1 285 ? -7.789 2.241 21.522 1.00 94.69 285 ASP A O 1
ATOM 2300 N N . PHE A 1 286 ? -8.041 1.639 19.375 1.00 93.62 286 PHE A N 1
ATOM 2301 C CA . PHE A 1 286 ? -8.861 2.796 18.987 1.00 93.62 286 PHE A CA 1
ATOM 2302 C C . PHE A 1 286 ? -10.361 2.629 19.271 1.00 93.62 286 PHE A C 1
ATOM 2304 O O . PHE A 1 286 ? -11.171 3.516 18.983 1.00 93.62 286 PHE A O 1
ATOM 2311 N N . GLY A 1 287 ? -10.751 1.517 19.895 1.00 93.06 287 GLY A N 1
ATOM 2312 C CA . GLY A 1 287 ? -12.114 1.247 20.334 1.00 93.06 287 GLY A CA 1
ATOM 2313 C C . GLY A 1 287 ? -13.064 0.838 19.209 1.00 93.06 287 GLY A C 1
ATOM 2314 O O . GLY A 1 287 ? -14.287 0.923 19.397 1.00 93.06 287 GLY A O 1
ATOM 2315 N N . PHE A 1 288 ? -12.537 0.414 18.056 1.00 94.25 288 PHE A N 1
ATOM 2316 C CA . PHE A 1 288 ? -13.340 -0.245 17.031 1.00 94.25 288 PHE A CA 1
ATOM 2317 C C . PHE A 1 288 ? -13.703 -1.663 17.486 1.00 94.25 288 PHE A C 1
ATOM 2319 O O . PHE A 1 288 ? -12.915 -2.320 18.169 1.00 94.25 288 PHE A O 1
ATOM 2326 N N . PRO A 1 289 ? -14.906 -2.149 17.143 1.00 94.62 289 PRO A N 1
ATOM 2327 C CA . PRO A 1 289 ? -15.299 -3.500 17.501 1.00 94.62 289 PRO A CA 1
ATOM 2328 C C . PRO A 1 289 ? -14.427 -4.509 16.759 1.00 94.62 289 PRO A C 1
ATOM 2330 O O . PRO A 1 289 ? -14.211 -4.353 15.562 1.00 94.62 289 PRO A O 1
ATOM 2333 N N . ILE A 1 290 ? -13.977 -5.549 17.457 1.00 95.81 290 ILE A N 1
ATOM 2334 C CA . ILE A 1 290 ? -13.311 -6.708 16.861 1.00 95.81 290 ILE A CA 1
ATOM 2335 C C . ILE A 1 290 ? -14.221 -7.915 17.046 1.00 95.81 290 ILE A C 1
ATOM 2337 O O . ILE A 1 290 ? -14.581 -8.268 18.170 1.00 95.81 290 ILE A O 1
ATOM 2341 N N . VAL A 1 291 ? -14.609 -8.543 15.938 1.00 96.31 291 VAL A N 1
ATOM 2342 C CA . VAL A 1 291 ? -15.527 -9.692 15.944 1.00 96.31 291 VAL A CA 1
ATOM 2343 C C . VAL A 1 291 ? -14.828 -10.996 15.598 1.00 96.31 291 VAL A C 1
ATOM 2345 O O . VAL A 1 291 ? -15.492 -12.009 15.462 1.00 96.31 291 VAL A O 1
ATOM 2348 N N . VAL A 1 292 ? -13.508 -11.010 15.466 1.00 95.81 292 VAL A N 1
ATOM 2349 C CA . VAL A 1 292 ? -12.734 -12.196 15.077 1.00 95.81 292 VAL A CA 1
ATOM 2350 C C . VAL A 1 292 ? -11.726 -12.562 16.161 1.00 95.81 292 VAL A C 1
ATOM 2352 O O . VAL A 1 292 ? -11.263 -11.704 16.911 1.00 95.81 292 VAL A O 1
ATOM 2355 N N . ALA A 1 293 ? -11.415 -13.850 16.284 1.00 94.50 293 ALA A N 1
ATOM 2356 C CA . ALA A 1 293 ? -10.359 -14.318 17.171 1.00 94.50 293 ALA A CA 1
ATOM 2357 C C . ALA A 1 293 ? -8.978 -14.204 16.511 1.00 94.50 293 ALA A C 1
ATOM 2359 O O . ALA A 1 293 ? -8.853 -14.404 15.305 1.00 94.50 293 ALA A O 1
ATOM 2360 N N . ASP A 1 294 ? -7.934 -13.983 17.311 1.00 93.81 294 ASP A N 1
ATOM 2361 C CA . ASP A 1 294 ? -6.541 -13.946 16.835 1.00 93.81 294 ASP A CA 1
ATOM 2362 C C . ASP A 1 294 ? -6.126 -15.233 16.103 1.00 93.81 294 ASP A C 1
ATOM 2364 O O . ASP A 1 294 ? -5.403 -15.178 15.107 1.00 93.81 294 ASP A O 1
ATOM 2368 N N . ASP A 1 295 ? -6.628 -16.387 16.555 1.00 95.88 295 ASP A N 1
ATOM 2369 C CA . ASP A 1 295 ? -6.369 -17.693 15.934 1.00 95.88 295 ASP A CA 1
ATOM 2370 C C . ASP A 1 295 ? -7.005 -17.827 14.539 1.00 95.88 295 ASP A C 1
ATOM 2372 O O . ASP A 1 295 ? -6.552 -18.632 13.726 1.00 95.88 295 ASP A O 1
ATOM 2376 N N . ASP A 1 296 ? -8.022 -17.015 14.229 1.00 96.69 296 ASP A N 1
ATOM 2377 C CA . ASP A 1 296 ? -8.706 -17.026 12.933 1.00 96.69 296 ASP A CA 1
ATOM 2378 C C . ASP A 1 296 ? -8.051 -16.073 11.916 1.00 96.69 296 ASP A C 1
ATOM 2380 O O . ASP A 1 296 ? -8.473 -16.027 10.760 1.00 96.69 296 ASP A O 1
ATOM 2384 N N . MET A 1 297 ? -7.008 -15.324 12.295 1.00 96.62 297 MET A N 1
ATOM 2385 C CA . MET A 1 297 ? -6.360 -14.339 11.414 1.00 96.62 297 MET A CA 1
ATOM 2386 C C . MET A 1 297 ? -5.822 -14.915 10.101 1.00 96.62 297 MET A C 1
ATOM 2388 O O . MET A 1 297 ? -6.042 -14.281 9.068 1.00 96.62 297 MET A O 1
ATOM 2392 N N . PRO A 1 298 ? -5.204 -16.114 10.068 1.00 96.69 298 PRO A N 1
ATOM 2393 C CA . PRO A 1 298 ? -4.832 -16.745 8.803 1.00 96.69 298 PRO A CA 1
ATOM 2394 C C . PRO A 1 298 ? -6.043 -16.985 7.886 1.00 96.69 298 PRO A C 1
ATOM 2396 O O . PRO A 1 298 ? -5.956 -16.806 6.673 1.00 96.69 298 PRO A O 1
ATOM 2399 N N . CYS A 1 299 ? -7.197 -17.326 8.465 1.00 97.06 299 CYS A N 1
ATOM 2400 C CA . CYS A 1 299 ? -8.437 -17.546 7.727 1.00 97.06 299 CYS A CA 1
ATOM 2401 C C . CYS A 1 299 ? -9.042 -16.238 7.198 1.00 97.06 299 CYS A C 1
ATOM 2403 O O . CYS A 1 299 ? -9.444 -16.158 6.036 1.00 97.06 299 CYS A O 1
ATOM 2405 N N . VAL A 1 300 ? -9.089 -15.203 8.045 1.00 96.88 300 VAL A N 1
ATOM 2406 C CA . VAL A 1 300 ? -9.547 -13.852 7.681 1.00 96.88 300 VAL A CA 1
ATOM 2407 C C . VAL A 1 300 ? -8.702 -13.296 6.537 1.00 96.88 300 VAL A C 1
ATOM 2409 O O . VAL A 1 300 ? -9.253 -12.838 5.538 1.00 96.88 300 VAL A O 1
ATOM 2412 N N . TRP A 1 301 ? -7.378 -13.393 6.669 1.00 97.56 301 TRP A N 1
ATOM 2413 C CA . TRP A 1 301 ? -6.400 -12.988 5.663 1.00 97.56 301 TRP A CA 1
ATOM 2414 C C . TRP A 1 301 ? -6.679 -13.630 4.305 1.00 97.56 301 TRP A C 1
ATOM 2416 O O . TRP A 1 301 ? -6.917 -12.927 3.320 1.00 97.56 301 TRP A O 1
ATOM 2426 N N . TYR A 1 302 ? -6.734 -14.963 4.275 1.00 97.06 302 TYR A N 1
ATOM 2427 C CA . TYR A 1 302 ? -6.934 -15.717 3.045 1.00 97.06 302 TYR A CA 1
ATOM 2428 C C . TYR A 1 302 ? -8.264 -15.376 2.365 1.00 97.06 302 TYR A C 1
ATOM 2430 O O . TYR A 1 302 ? -8.307 -15.116 1.163 1.00 97.06 302 TYR A O 1
ATOM 2438 N N . LYS A 1 303 ? -9.360 -15.329 3.134 1.00 95.56 303 LYS A N 1
ATOM 2439 C CA . LYS A 1 303 ? -10.696 -15.050 2.586 1.00 95.56 303 LYS A CA 1
ATOM 2440 C C . LYS A 1 303 ? -10.847 -13.624 2.075 1.00 95.56 303 LYS A C 1
ATOM 2442 O O . LYS A 1 303 ? -11.592 -13.409 1.122 1.00 95.56 303 LYS A O 1
ATOM 2447 N N . ALA A 1 304 ? -10.180 -12.659 2.701 1.00 95.12 304 ALA A N 1
ATOM 2448 C CA . ALA A 1 304 ? -10.295 -11.262 2.311 1.00 95.12 304 ALA A CA 1
ATOM 2449 C C . ALA A 1 304 ? -9.474 -10.920 1.060 1.00 95.12 304 ALA A C 1
ATOM 2451 O O . ALA A 1 304 ? -9.945 -10.135 0.237 1.00 95.12 304 ALA A O 1
ATOM 2452 N N . LEU A 1 305 ? -8.281 -11.510 0.913 1.00 95.31 305 LEU A N 1
ATOM 2453 C CA . LEU A 1 305 ? -7.458 -11.371 -0.294 1.00 95.31 305 LEU A CA 1
ATOM 2454 C C . LEU A 1 305 ? -8.004 -12.206 -1.453 1.00 95.31 305 LEU A C 1
ATOM 2456 O O . LEU A 1 305 ? -8.032 -11.748 -2.590 1.00 95.31 305 LEU A O 1
ATOM 2460 N N . GLY A 1 306 ? -8.490 -13.408 -1.150 1.00 94.62 306 GLY A N 1
ATOM 2461 C CA . GLY A 1 306 ? -9.000 -14.346 -2.135 1.00 94.62 306 GLY A CA 1
ATOM 2462 C C . GLY A 1 306 ? -7.899 -15.201 -2.763 1.00 94.62 306 GLY A C 1
ATOM 2463 O O . GLY A 1 306 ? -6.778 -14.756 -3.011 1.00 94.62 306 GLY A O 1
ATOM 2464 N N . LYS A 1 307 ? -8.262 -16.454 -3.051 1.00 93.06 307 LYS A N 1
ATOM 2465 C CA . LYS A 1 307 ? -7.372 -17.477 -3.611 1.00 93.06 307 LYS A CA 1
ATOM 2466 C C . LYS A 1 307 ? -6.670 -17.027 -4.891 1.00 93.06 307 LYS A C 1
ATOM 2468 O O . LYS A 1 307 ? -5.466 -17.196 -5.001 1.00 93.06 307 LYS A O 1
ATOM 2473 N N . GLU A 1 308 ? -7.421 -16.454 -5.830 1.00 91.19 308 GLU A N 1
ATOM 2474 C CA . GLU A 1 308 ? -6.913 -16.077 -7.157 1.00 91.19 308 GLU A CA 1
ATOM 2475 C C . GLU A 1 308 ? -5.724 -15.113 -7.050 1.00 91.19 308 GLU A C 1
ATOM 2477 O O . GLU A 1 308 ? -4.679 -15.369 -7.637 1.00 91.19 308 GLU A O 1
ATOM 2482 N N . ILE A 1 309 ? -5.845 -14.064 -6.228 1.00 91.69 309 ILE A N 1
ATOM 2483 C CA . ILE A 1 309 ? -4.779 -13.072 -6.023 1.00 91.69 309 ILE A CA 1
ATOM 2484 C C . ILE A 1 309 ? -3.558 -13.721 -5.368 1.00 91.69 309 ILE A C 1
ATOM 2486 O O . ILE A 1 309 ? -2.430 -13.513 -5.812 1.00 91.69 309 ILE A O 1
ATOM 2490 N N . LEU A 1 310 ? -3.782 -14.524 -4.327 1.00 93.81 310 LEU A N 1
ATOM 2491 C CA . LEU A 1 310 ? -2.709 -15.177 -3.581 1.00 93.81 310 LEU A CA 1
ATOM 2492 C C . LEU A 1 310 ? -1.939 -16.188 -4.434 1.00 93.81 310 LEU A C 1
ATOM 2494 O O . LEU A 1 310 ? -0.712 -16.154 -4.455 1.00 93.81 310 LEU A O 1
ATOM 2498 N N . GLU A 1 311 ? -2.637 -17.045 -5.181 1.00 91.00 311 GLU A N 1
ATOM 2499 C CA . GLU A 1 311 ? -2.005 -17.997 -6.097 1.00 91.00 311 GLU A CA 1
ATOM 2500 C C . GLU A 1 311 ? -1.268 -17.280 -7.225 1.00 91.00 311 GLU A C 1
ATOM 2502 O O . GLU A 1 311 ? -0.183 -17.708 -7.619 1.00 91.00 311 GLU A O 1
ATOM 2507 N N . GLN A 1 312 ? -1.821 -16.182 -7.741 1.00 89.75 312 GLN A N 1
ATOM 2508 C CA . GLN A 1 312 ? -1.189 -15.419 -8.809 1.00 89.75 312 GLN A CA 1
ATOM 2509 C C . GLN A 1 312 ? 0.113 -14.759 -8.343 1.00 89.75 312 GLN A C 1
ATOM 2511 O O . GLN A 1 312 ? 1.133 -14.884 -9.024 1.00 89.75 312 GLN A O 1
ATOM 2516 N N . ILE A 1 313 ? 0.106 -14.138 -7.162 1.00 90.69 313 ILE A N 1
ATOM 2517 C CA . ILE A 1 313 ? 1.302 -13.537 -6.563 1.00 90.69 313 ILE A CA 1
ATOM 2518 C C . ILE A 1 313 ? 2.324 -14.614 -6.178 1.00 90.69 313 ILE A C 1
ATOM 2520 O O . ILE A 1 313 ? 3.501 -14.434 -6.467 1.00 90.69 313 ILE A O 1
ATOM 2524 N N . ASP A 1 314 ? 1.910 -15.744 -5.600 1.00 88.50 314 ASP A N 1
ATOM 2525 C CA . ASP A 1 314 ? 2.824 -16.847 -5.250 1.00 88.50 314 ASP A CA 1
ATOM 2526 C C . ASP A 1 314 ? 3.496 -17.455 -6.494 1.00 88.50 314 ASP A C 1
ATOM 2528 O O . ASP A 1 314 ? 4.689 -17.752 -6.493 1.00 88.50 314 ASP A O 1
ATOM 2532 N N . SER A 1 315 ? 2.748 -17.595 -7.592 1.00 86.06 315 SER A N 1
ATOM 2533 C CA . SER A 1 315 ? 3.258 -18.208 -8.824 1.00 86.06 315 SER A CA 1
ATOM 2534 C C . SER A 1 315 ? 4.085 -17.266 -9.700 1.00 86.06 315 SER A C 1
ATOM 2536 O O . SER A 1 315 ? 5.050 -17.717 -10.319 1.00 86.06 315 SER A O 1
ATOM 2538 N N . HIS A 1 316 ? 3.729 -15.980 -9.769 1.00 83.75 316 HIS A N 1
ATOM 2539 C CA . HIS A 1 316 ? 4.353 -15.028 -10.697 1.00 83.75 316 HIS A CA 1
ATOM 2540 C C . HIS A 1 316 ? 5.137 -13.913 -10.000 1.00 83.75 316 HIS A C 1
ATOM 2542 O O . HIS A 1 316 ? 5.867 -13.196 -10.675 1.00 83.75 316 HIS A O 1
ATOM 2548 N N . GLY A 1 317 ? 4.995 -13.731 -8.685 1.00 82.94 317 GLY A N 1
ATOM 2549 C CA . GLY A 1 317 ? 5.520 -12.574 -7.950 1.00 82.94 317 GLY A CA 1
ATOM 2550 C C . GLY A 1 317 ? 4.769 -11.269 -8.237 1.00 82.94 317 GLY A C 1
ATOM 2551 O O . GLY A 1 317 ? 5.215 -10.198 -7.829 1.00 82.94 317 GLY A O 1
ATOM 2552 N N . TYR A 1 318 ? 3.657 -11.329 -8.980 1.00 82.38 318 TYR A N 1
ATOM 2553 C CA . TYR A 1 318 ? 2.960 -10.156 -9.499 1.00 82.38 318 TYR A CA 1
ATOM 2554 C C . TYR A 1 318 ? 1.466 -10.432 -9.747 1.00 82.38 318 TYR A C 1
ATOM 2556 O O . TYR A 1 318 ? 1.077 -11.562 -10.014 1.00 82.38 318 TYR A O 1
ATOM 2564 N N . GLU A 1 319 ? 0.625 -9.393 -9.674 1.00 84.62 319 GLU A N 1
ATOM 2565 C CA . GLU A 1 319 ? -0.846 -9.476 -9.837 1.00 84.62 319 GLU A CA 1
ATOM 2566 C C . GLU A 1 319 ? -1.300 -9.667 -11.296 1.00 84.62 319 GLU A C 1
ATOM 2568 O O . GLU A 1 319 ? -2.492 -9.782 -11.570 1.00 84.62 319 GLU A O 1
ATOM 2573 N N . TYR A 1 320 ? -0.368 -9.676 -12.248 1.00 84.38 320 TYR A N 1
ATOM 2574 C CA . TYR A 1 320 ? -0.621 -9.977 -13.655 1.00 84.38 320 TYR A CA 1
ATOM 2575 C C . TYR A 1 320 ? 0.386 -11.028 -14.120 1.00 84.38 320 TYR A C 1
ATOM 2577 O O . TYR A 1 320 ? 1.516 -11.066 -13.636 1.00 84.38 320 TYR A O 1
ATOM 2585 N N . SER A 1 321 ? -0.033 -11.911 -15.023 1.00 81.00 321 SER A N 1
ATOM 2586 C CA . SER A 1 321 ? 0.746 -13.093 -15.415 1.00 81.00 321 SER A CA 1
ATOM 2587 C C . SER A 1 321 ? 1.192 -13.096 -16.877 1.00 81.00 321 SER A C 1
ATOM 2589 O O . SER A 1 321 ? 1.900 -14.017 -17.280 1.00 81.00 321 SER A O 1
ATOM 2591 N N . ASP A 1 322 ? 0.823 -12.088 -17.675 1.00 81.31 322 ASP A N 1
ATOM 2592 C CA . ASP A 1 322 ? 1.152 -12.077 -19.105 1.00 81.31 322 ASP A CA 1
ATOM 2593 C C . ASP A 1 322 ? 2.667 -11.901 -19.322 1.00 81.31 322 ASP A C 1
ATOM 2595 O O . ASP A 1 322 ? 3.251 -12.536 -20.201 1.00 81.31 322 ASP A O 1
ATOM 2599 N N . TYR A 1 323 ? 3.323 -11.063 -18.509 1.00 82.81 323 TYR A N 1
ATOM 2600 C CA . TYR A 1 323 ? 4.784 -10.940 -18.440 1.00 82.81 323 TYR A CA 1
ATOM 2601 C C . TYR A 1 323 ? 5.236 -10.235 -17.152 1.00 82.81 323 TYR A C 1
ATOM 2603 O O . TYR A 1 323 ? 4.497 -9.462 -16.546 1.00 82.81 323 TYR A O 1
ATOM 2611 N N . MET A 1 324 ? 6.501 -10.429 -16.765 1.00 85.56 324 MET A N 1
ATOM 2612 C CA . MET A 1 324 ? 7.116 -9.654 -15.684 1.00 85.56 324 MET A CA 1
ATOM 2613 C C . MET A 1 324 ? 7.577 -8.283 -16.211 1.00 85.56 324 MET A C 1
ATOM 2615 O O . MET A 1 324 ? 8.421 -8.254 -17.115 1.00 85.56 324 MET A O 1
ATOM 2619 N N . PRO A 1 325 ? 7.077 -7.151 -15.682 1.00 91.44 325 PRO A N 1
ATOM 2620 C CA . PRO A 1 325 ? 7.492 -5.822 -16.122 1.00 91.44 325 PRO A CA 1
ATOM 2621 C C . PRO A 1 325 ? 9.007 -5.616 -15.992 1.00 91.44 325 PRO A C 1
ATOM 2623 O O . PRO A 1 325 ? 9.565 -5.636 -14.898 1.00 91.44 325 PRO A O 1
ATOM 2626 N N . GLY A 1 326 ? 9.681 -5.428 -17.128 1.00 93.75 326 GLY A N 1
ATOM 2627 C CA . GLY A 1 326 ? 11.110 -5.128 -17.161 1.00 93.75 326 GLY A CA 1
ATOM 2628 C C . GLY A 1 326 ? 11.400 -3.655 -16.867 1.00 93.75 326 GLY A C 1
ATOM 2629 O O . GLY A 1 326 ? 10.572 -2.780 -17.141 1.00 93.75 326 GLY A O 1
ATOM 2630 N N . TYR A 1 327 ? 12.602 -3.373 -16.371 1.00 96.31 327 TYR A N 1
ATOM 2631 C CA . TYR A 1 327 ? 13.160 -2.039 -16.131 1.00 96.31 327 TYR A CA 1
ATOM 2632 C C . TYR A 1 327 ? 14.515 -1.883 -16.828 1.00 96.31 327 TYR A C 1
ATOM 2634 O O . TYR A 1 327 ? 15.232 -2.858 -17.032 1.00 96.31 327 TYR A O 1
ATOM 2642 N N . THR A 1 328 ? 14.889 -0.658 -17.197 1.00 96.50 328 THR A N 1
ATOM 2643 C CA . THR A 1 328 ? 16.247 -0.381 -17.686 1.00 96.50 328 THR A CA 1
ATOM 2644 C C . THR A 1 328 ? 17.234 -0.369 -16.516 1.00 96.50 328 THR A C 1
ATOM 2646 O O . THR A 1 328 ? 16.839 -0.231 -15.355 1.00 96.50 328 THR A O 1
ATOM 2649 N N . GLN A 1 329 ? 18.533 -0.467 -16.813 1.00 96.44 329 GLN A N 1
ATOM 2650 C CA . GLN A 1 329 ? 19.564 -0.293 -15.787 1.00 96.44 329 GLN A CA 1
ATOM 2651 C C . GLN A 1 329 ? 19.482 1.100 -15.141 1.00 96.44 329 GLN A C 1
ATOM 2653 O O . GLN A 1 329 ? 19.558 1.212 -13.924 1.00 96.44 329 GLN A O 1
ATOM 2658 N N . GLU A 1 330 ? 19.225 2.143 -15.934 1.00 97.12 330 GLU A N 1
ATOM 2659 C CA . GLU A 1 330 ? 19.057 3.515 -15.436 1.00 97.12 330 GLU A CA 1
ATOM 2660 C C . GLU A 1 330 ? 17.896 3.629 -14.437 1.00 97.12 330 GLU A C 1
ATOM 2662 O O . GLU A 1 330 ? 18.021 4.289 -13.406 1.00 97.12 330 GLU A O 1
ATOM 2667 N N . HIS A 1 331 ? 16.778 2.940 -14.693 1.00 97.62 331 HIS A N 1
ATOM 2668 C CA . HIS A 1 331 ? 15.652 2.888 -13.761 1.00 97.62 331 HIS A CA 1
ATOM 2669 C C . HIS A 1 331 ? 16.007 2.170 -12.457 1.00 97.62 331 HIS A C 1
ATOM 2671 O O . HIS A 1 331 ? 15.628 2.641 -11.383 1.00 97.62 331 HIS A O 1
ATOM 2677 N N . LYS A 1 332 ? 16.749 1.057 -12.535 1.00 97.75 332 LYS A N 1
ATOM 2678 C CA . LYS A 1 332 ? 17.251 0.352 -11.348 1.00 97.75 332 LYS A CA 1
ATOM 2679 C C . LYS A 1 332 ? 18.162 1.257 -10.516 1.00 97.75 332 LYS A C 1
ATOM 2681 O O . LYS A 1 332 ? 17.968 1.366 -9.307 1.00 97.75 332 LYS A O 1
ATOM 2686 N N . ASP A 1 333 ? 19.117 1.923 -11.158 1.00 98.00 333 ASP A N 1
ATOM 2687 C CA . ASP A 1 333 ? 20.078 2.801 -10.486 1.00 98.00 333 ASP A CA 1
ATOM 2688 C C . ASP A 1 333 ? 19.372 3.986 -9.818 1.00 98.00 333 ASP A C 1
ATOM 2690 O O . ASP A 1 333 ? 19.678 4.334 -8.675 1.00 98.00 333 ASP A O 1
ATOM 2694 N N . LEU A 1 334 ? 18.375 4.567 -10.496 1.00 98.25 334 LEU A N 1
ATOM 2695 C CA . LEU A 1 334 ? 17.549 5.626 -9.930 1.00 98.25 334 LEU A CA 1
ATOM 2696 C C . LEU A 1 334 ? 16.757 5.134 -8.709 1.00 98.25 334 LEU A C 1
ATOM 2698 O O . LEU A 1 334 ? 16.789 5.800 -7.680 1.00 98.25 334 LEU A O 1
ATOM 2702 N N . LEU A 1 335 ? 16.108 3.965 -8.769 1.00 98.38 335 LEU A N 1
ATOM 2703 C CA . LEU A 1 335 ? 15.402 3.397 -7.608 1.00 98.38 335 LEU A CA 1
ATOM 2704 C C . LEU A 1 335 ? 16.327 3.201 -6.416 1.00 98.38 335 LEU A C 1
ATOM 2706 O O . LEU A 1 335 ? 15.999 3.638 -5.317 1.00 98.38 335 LEU A O 1
ATOM 2710 N N . MET A 1 336 ? 17.483 2.574 -6.635 1.00 98.56 336 MET A N 1
ATOM 2711 C CA . MET A 1 336 ? 18.447 2.315 -5.567 1.00 98.56 336 MET A CA 1
ATOM 2712 C C . MET A 1 336 ? 18.939 3.611 -4.933 1.00 98.56 336 MET A C 1
ATOM 2714 O O . MET A 1 336 ? 19.008 3.713 -3.708 1.00 98.56 336 MET A O 1
ATOM 2718 N N . LYS A 1 337 ? 19.235 4.622 -5.755 1.00 98.56 337 LYS A N 1
ATOM 2719 C CA . LYS A 1 337 ? 19.636 5.946 -5.280 1.00 98.56 337 LYS A CA 1
ATOM 2720 C C . LYS A 1 337 ? 18.539 6.597 -4.435 1.00 98.56 337 LYS A C 1
ATOM 2722 O O . LYS A 1 337 ? 18.829 7.084 -3.345 1.00 98.56 337 LYS A O 1
ATOM 2727 N N . GLU A 1 338 ? 17.302 6.628 -4.925 1.00 98.44 338 GLU A N 1
ATOM 2728 C CA . GLU A 1 338 ? 16.209 7.317 -4.237 1.00 98.44 338 GLU A CA 1
ATOM 2729 C C . GLU A 1 338 ? 15.769 6.580 -2.961 1.00 98.44 338 GLU A C 1
ATOM 2731 O O . GLU A 1 338 ? 15.560 7.228 -1.936 1.00 98.44 338 GLU A O 1
ATOM 2736 N N . LEU A 1 339 ? 15.715 5.242 -2.972 1.00 98.50 339 LEU A N 1
ATOM 2737 C CA . LEU A 1 339 ? 15.451 4.442 -1.771 1.00 98.50 339 LEU A CA 1
ATOM 2738 C C . LEU A 1 339 ? 16.565 4.609 -0.730 1.00 98.50 339 LEU A C 1
ATOM 2740 O O . LEU A 1 339 ? 16.270 4.858 0.435 1.00 98.50 339 LEU A O 1
ATOM 2744 N N . SER A 1 340 ? 17.837 4.562 -1.144 1.00 98.50 340 SER A N 1
ATOM 2745 C CA . SER A 1 340 ? 18.969 4.808 -0.241 1.00 98.50 340 SER A CA 1
ATOM 2746 C C . SER A 1 340 ? 18.919 6.213 0.358 1.00 98.50 340 SER A C 1
ATOM 2748 O O . SER A 1 340 ? 19.182 6.376 1.548 1.00 98.50 340 SER A O 1
ATOM 2750 N N . SER A 1 341 ? 18.544 7.220 -0.436 1.00 98.38 341 SER A N 1
ATOM 2751 C CA . SER A 1 341 ? 18.358 8.584 0.061 1.00 98.38 341 SER A CA 1
ATOM 2752 C C . SER A 1 341 ? 17.248 8.660 1.109 1.00 98.38 341 SER A C 1
ATOM 2754 O O . SER A 1 341 ? 17.417 9.362 2.099 1.00 98.38 341 SER A O 1
ATOM 2756 N N . MET A 1 342 ? 16.132 7.952 0.915 1.00 98.19 342 MET A N 1
ATOM 2757 C CA . MET A 1 342 ? 15.044 7.912 1.897 1.00 98.19 342 MET A CA 1
ATOM 2758 C C . MET A 1 342 ? 15.426 7.154 3.169 1.00 98.19 342 MET A C 1
ATOM 2760 O O . MET A 1 342 ? 15.046 7.576 4.255 1.00 98.19 342 MET A O 1
ATOM 2764 N N . VAL A 1 343 ? 16.191 6.062 3.059 1.00 98.38 343 VAL A N 1
ATOM 2765 C CA . VAL A 1 343 ? 16.732 5.357 4.231 1.00 98.38 343 VAL A CA 1
ATOM 2766 C C . VAL A 1 343 ? 17.585 6.308 5.068 1.00 98.38 343 VAL A C 1
ATOM 2768 O O . VAL A 1 343 ? 17.398 6.381 6.277 1.00 98.38 343 VAL A O 1
ATOM 2771 N N . GLU A 1 344 ? 18.470 7.083 4.438 1.00 98.19 344 GLU A N 1
ATOM 2772 C CA . GLU A 1 344 ? 19.273 8.081 5.153 1.00 98.19 344 GLU A CA 1
ATOM 2773 C C . GLU A 1 344 ? 18.438 9.237 5.717 1.00 98.19 344 GLU A C 1
ATOM 2775 O O . GLU A 1 344 ? 18.744 9.719 6.806 1.00 98.19 344 GLU A O 1
ATOM 2780 N N . GLU A 1 345 ? 17.392 9.672 5.006 1.00 97.56 345 GLU A N 1
ATOM 2781 C CA . GLU A 1 345 ? 16.474 10.727 5.458 1.00 97.56 345 GLU A CA 1
ATOM 2782 C C . GLU A 1 345 ? 15.703 10.313 6.719 1.00 97.56 345 GLU A C 1
ATOM 2784 O O . GLU A 1 345 ? 15.575 11.118 7.636 1.00 97.56 345 GLU A O 1
ATOM 2789 N N . TYR A 1 346 ? 15.229 9.064 6.795 1.00 97.00 346 TYR A N 1
ATOM 2790 C CA . TYR A 1 346 ? 14.344 8.597 7.871 1.00 97.00 346 TYR A CA 1
ATOM 2791 C C . TYR A 1 346 ? 15.036 7.757 8.955 1.00 97.00 346 TYR A C 1
ATOM 2793 O O . TYR A 1 346 ? 14.351 7.226 9.832 1.00 97.00 346 TYR A O 1
ATOM 2801 N N . LYS A 1 347 ? 16.372 7.619 8.923 1.00 97.00 347 LYS A N 1
ATOM 2802 C CA . LYS A 1 347 ? 17.122 6.675 9.781 1.00 97.00 347 LYS A CA 1
ATOM 2803 C C . LYS A 1 347 ? 16.926 6.864 11.286 1.00 97.00 347 LYS A C 1
ATOM 2805 O O . LYS A 1 347 ? 16.991 5.893 12.038 1.00 97.00 347 LYS A O 1
ATOM 2810 N N . ASP A 1 348 ? 16.667 8.096 11.706 1.00 96.56 348 ASP A N 1
ATOM 2811 C CA . ASP A 1 348 ? 16.498 8.461 13.114 1.00 96.56 348 ASP A CA 1
ATOM 2812 C C . ASP A 1 348 ? 15.016 8.631 13.508 1.00 96.56 348 ASP A C 1
ATOM 2814 O O . ASP A 1 348 ? 14.703 8.747 14.694 1.00 96.56 348 ASP A O 1
ATOM 2818 N N . ASP A 1 349 ? 14.099 8.595 12.534 1.00 93.69 349 ASP A N 1
ATOM 2819 C CA . ASP A 1 349 ? 12.702 9.007 12.712 1.00 93.69 349 ASP A CA 1
ATOM 2820 C C . ASP A 1 349 ? 11.720 7.836 12.845 1.00 93.69 349 ASP A C 1
ATOM 2822 O O . ASP A 1 349 ? 10.742 7.940 13.590 1.00 93.69 349 ASP A O 1
ATOM 2826 N N . ASP A 1 350 ? 11.901 6.750 12.081 1.00 95.44 350 ASP A N 1
ATOM 2827 C CA . ASP A 1 350 ? 10.894 5.683 11.991 1.00 95.44 350 ASP A CA 1
ATOM 2828 C C . ASP A 1 350 ? 11.480 4.317 11.622 1.00 95.44 350 ASP A C 1
ATOM 2830 O O . ASP A 1 350 ? 11.754 4.009 10.462 1.00 95.44 350 ASP A O 1
ATOM 2834 N N . LYS A 1 351 ? 11.637 3.456 12.631 1.00 97.50 351 LYS A N 1
ATOM 2835 C CA . LYS A 1 351 ? 12.216 2.119 12.454 1.00 97.50 351 LYS A CA 1
ATOM 2836 C C . LYS A 1 351 ? 11.380 1.207 11.561 1.00 97.50 351 LYS A C 1
ATOM 2838 O O . LYS A 1 351 ? 11.962 0.371 10.878 1.00 97.50 351 LYS A O 1
ATOM 2843 N N . GLU A 1 352 ? 10.052 1.331 11.577 1.00 97.62 352 GLU A N 1
ATOM 2844 C CA . GLU A 1 352 ? 9.198 0.475 10.748 1.00 97.62 352 GLU A CA 1
ATOM 2845 C C . GLU A 1 352 ? 9.370 0.837 9.273 1.00 97.62 352 GLU A C 1
ATOM 2847 O O . GLU A 1 352 ? 9.650 -0.044 8.458 1.00 97.62 352 GLU A O 1
ATOM 2852 N N . LEU A 1 353 ? 9.313 2.132 8.944 1.00 98.00 353 LEU A N 1
ATOM 2853 C CA . LEU A 1 353 ? 9.543 2.598 7.577 1.00 98.00 353 LEU A CA 1
ATOM 2854 C C . LEU A 1 353 ? 10.939 2.214 7.068 1.00 98.00 353 LEU A C 1
ATOM 2856 O O . LEU A 1 353 ? 11.074 1.788 5.925 1.00 98.00 353 LEU A O 1
ATOM 2860 N N . LEU A 1 354 ? 11.974 2.309 7.908 1.00 98.19 354 LEU A N 1
ATOM 2861 C CA . LEU A 1 354 ? 13.336 1.934 7.516 1.00 98.19 354 LEU A CA 1
ATOM 2862 C C . LEU A 1 354 ? 13.464 0.469 7.119 1.00 98.19 354 LEU A C 1
ATOM 2864 O O . LEU A 1 354 ? 14.083 0.176 6.099 1.00 98.19 354 LEU A O 1
ATOM 2868 N N . LEU A 1 355 ? 12.868 -0.437 7.896 1.00 98.25 355 LEU A N 1
ATOM 2869 C CA . LEU A 1 355 ? 12.882 -1.865 7.581 1.00 98.25 355 LEU A CA 1
ATOM 2870 C C . LEU A 1 355 ? 12.167 -2.143 6.253 1.00 98.25 355 LEU A C 1
ATOM 2872 O O . LEU A 1 355 ? 12.657 -2.933 5.450 1.00 98.25 355 LEU A O 1
ATOM 2876 N N . ILE A 1 356 ? 11.055 -1.449 5.992 1.00 98.56 356 ILE A N 1
ATOM 2877 C CA . ILE A 1 356 ? 10.317 -1.557 4.726 1.00 98.56 356 ILE A CA 1
ATOM 2878 C C . ILE A 1 356 ? 11.173 -1.064 3.553 1.00 98.56 356 ILE A C 1
ATOM 2880 O O . ILE A 1 356 ? 11.288 -1.749 2.540 1.00 98.56 356 ILE A O 1
ATOM 2884 N N . LEU A 1 357 ? 11.804 0.107 3.684 1.00 98.50 357 LEU A N 1
ATOM 2885 C CA . LEU A 1 357 ? 12.640 0.679 2.625 1.00 98.50 357 LEU A CA 1
ATOM 2886 C C . LEU A 1 357 ? 13.878 -0.181 2.338 1.00 98.50 357 LEU A C 1
ATOM 2888 O O . LEU A 1 357 ? 14.249 -0.335 1.176 1.00 98.50 357 LEU A O 1
ATOM 2892 N N . GLN A 1 358 ? 14.492 -0.766 3.369 1.00 98.44 358 GLN A N 1
ATOM 2893 C CA . GLN A 1 358 ? 15.606 -1.705 3.216 1.00 98.44 358 GLN A CA 1
ATOM 2894 C C . GLN A 1 358 ? 15.170 -2.977 2.484 1.00 98.44 358 GLN A C 1
ATOM 2896 O O . GLN A 1 358 ? 15.826 -3.374 1.525 1.00 98.44 358 GLN A O 1
ATOM 2901 N N . GLU A 1 359 ? 14.024 -3.558 2.850 1.00 98.19 359 GLU A N 1
ATOM 2902 C CA . GLU A 1 359 ? 13.465 -4.708 2.129 1.00 98.19 359 GLU A CA 1
ATOM 2903 C C . GLU A 1 359 ? 13.178 -4.364 0.658 1.00 98.19 359 GLU A C 1
ATOM 2905 O O . GLU A 1 359 ? 13.467 -5.159 -0.236 1.00 98.19 359 GLU A O 1
ATOM 2910 N N . TYR A 1 360 ? 12.689 -3.153 0.372 1.00 98.38 360 TYR A N 1
ATOM 2911 C CA . TYR A 1 360 ? 12.493 -2.697 -1.007 1.00 98.38 360 TYR A CA 1
ATOM 2912 C C . TYR A 1 360 ? 13.807 -2.535 -1.771 1.00 98.38 360 TYR A C 1
ATOM 2914 O O . TYR A 1 360 ? 13.860 -2.899 -2.946 1.00 98.38 360 TYR A O 1
ATOM 2922 N N . MET A 1 361 ? 14.871 -2.035 -1.135 1.00 98.31 361 MET A N 1
ATOM 2923 C CA . MET A 1 361 ? 16.205 -1.984 -1.744 1.00 98.31 361 MET A CA 1
ATOM 2924 C C . MET A 1 361 ? 16.729 -3.385 -2.061 1.00 98.31 361 MET A C 1
ATOM 2926 O O . MET A 1 361 ? 17.223 -3.610 -3.166 1.00 98.31 361 MET A O 1
ATOM 2930 N N . ASP A 1 362 ? 16.583 -4.330 -1.133 1.00 97.81 362 ASP A N 1
ATOM 2931 C CA . ASP A 1 362 ? 17.014 -5.715 -1.327 1.00 97.81 362 ASP A CA 1
ATOM 2932 C C . ASP A 1 362 ? 16.264 -6.369 -2.496 1.00 97.81 362 ASP A C 1
ATOM 2934 O O . ASP A 1 362 ? 16.889 -6.989 -3.363 1.00 97.81 362 ASP A O 1
ATOM 2938 N N . GLN A 1 363 ? 14.948 -6.155 -2.591 1.00 95.75 363 GLN A N 1
ATOM 2939 C CA . GLN A 1 363 ? 14.118 -6.619 -3.710 1.00 95.75 363 GLN A CA 1
ATOM 2940 C C . GLN A 1 363 ? 14.519 -5.962 -5.042 1.00 95.75 363 GLN A C 1
ATOM 2942 O O . GLN A 1 363 ? 14.670 -6.648 -6.052 1.00 95.75 363 GLN A O 1
ATOM 2947 N N . VAL A 1 364 ? 14.760 -4.644 -5.079 1.00 96.56 364 VAL A N 1
ATOM 2948 C CA . VAL A 1 364 ? 15.256 -3.963 -6.293 1.00 96.56 364 VAL A CA 1
ATOM 2949 C C . VAL A 1 364 ? 16.617 -4.526 -6.705 1.00 96.56 364 VAL A C 1
ATOM 2951 O O . VAL A 1 364 ? 16.891 -4.720 -7.890 1.00 96.56 364 VAL A O 1
ATOM 2954 N N . GLN A 1 365 ? 17.491 -4.810 -5.744 1.00 96.69 365 GLN A N 1
ATOM 2955 C CA . GLN A 1 365 ? 18.825 -5.308 -6.033 1.00 96.69 365 GLN A CA 1
ATOM 2956 C C . GLN A 1 365 ? 18.798 -6.732 -6.600 1.00 96.69 365 GLN A C 1
ATOM 2958 O O . GLN A 1 365 ? 19.502 -6.995 -7.584 1.00 96.69 365 GLN A O 1
ATOM 2963 N N . SER A 1 366 ? 18.009 -7.620 -5.993 1.00 94.25 366 SER A N 1
ATOM 2964 C CA . SER A 1 366 ? 18.017 -9.064 -6.258 1.00 94.25 366 SER A CA 1
ATOM 2965 C C . SER A 1 366 ? 17.000 -9.525 -7.306 1.00 94.25 366 SER A C 1
ATOM 2967 O O . SER A 1 366 ? 17.336 -10.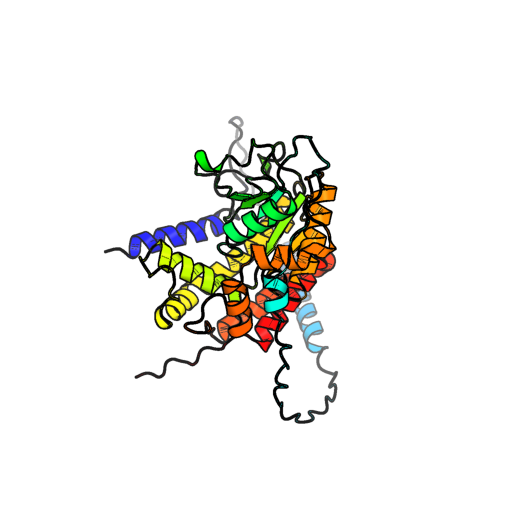393 -8.117 1.00 94.25 366 SER A O 1
ATOM 2969 N N . ASP A 1 367 ? 15.820 -8.904 -7.346 1.00 92.56 367 ASP A N 1
ATOM 2970 C CA . ASP A 1 367 ? 14.647 -9.458 -8.031 1.00 92.56 367 ASP A CA 1
ATOM 2971 C C . ASP A 1 367 ? 14.139 -8.600 -9.198 1.00 92.56 367 ASP A C 1
ATOM 2973 O O . ASP A 1 367 ? 13.318 -9.068 -9.990 1.00 92.56 367 ASP A O 1
ATOM 2977 N N . ILE A 1 368 ? 14.628 -7.362 -9.367 1.00 93.19 368 ILE A N 1
ATOM 2978 C CA . ILE A 1 368 ? 14.181 -6.516 -10.483 1.00 93.19 368 ILE A CA 1
ATOM 2979 C C . ILE A 1 368 ? 14.514 -7.164 -11.838 1.00 93.19 368 ILE A C 1
ATOM 2981 O O . ILE A 1 368 ? 15.661 -7.514 -12.134 1.00 93.19 368 ILE A O 1
ATOM 2985 N N . SER A 1 369 ? 13.498 -7.294 -12.690 1.00 92.69 369 SER A N 1
ATOM 2986 C CA . SER A 1 369 ? 13.665 -7.781 -14.057 1.00 92.69 369 SER A CA 1
ATOM 2987 C C . SER A 1 369 ? 14.299 -6.689 -14.916 1.00 92.69 369 SER A C 1
ATOM 2989 O O . SER A 1 369 ? 13.722 -5.612 -15.078 1.00 92.69 369 SER A O 1
ATOM 2991 N N . LEU A 1 370 ? 15.486 -6.949 -15.470 1.00 94.94 370 LEU A N 1
ATOM 2992 C CA . LEU A 1 370 ? 16.129 -6.033 -16.409 1.00 94.94 370 LEU A CA 1
ATOM 2993 C C . LEU A 1 370 ? 15.657 -6.317 -17.832 1.00 94.94 370 LEU A C 1
ATOM 2995 O O . LEU A 1 370 ? 15.786 -7.431 -18.348 1.00 94.94 370 LEU A O 1
ATOM 2999 N N . ASP A 1 371 ? 15.129 -5.279 -18.465 1.00 91.69 371 ASP A N 1
ATOM 3000 C CA . ASP A 1 371 ? 14.669 -5.335 -19.839 1.00 91.69 371 ASP A CA 1
ATOM 3001 C C . ASP A 1 371 ? 15.852 -5.537 -20.789 1.00 91.69 371 ASP A C 1
ATOM 3003 O O . ASP A 1 371 ? 16.891 -4.883 -20.675 1.00 91.69 371 ASP A O 1
ATOM 3007 N N . GLN A 1 372 ? 15.687 -6.440 -21.753 1.00 81.75 372 GLN A N 1
ATOM 3008 C CA . GLN A 1 372 ? 16.654 -6.583 -22.836 1.00 81.75 372 GLN A CA 1
ATOM 3009 C C . GLN A 1 372 ? 16.480 -5.415 -23.819 1.00 81.75 372 GLN A C 1
ATOM 3011 O O . GLN A 1 372 ? 15.333 -5.067 -24.125 1.00 81.75 372 GLN A O 1
ATOM 3016 N N . PRO A 1 373 ? 17.574 -4.822 -24.335 1.00 74.38 373 PRO A N 1
ATOM 3017 C CA . PRO A 1 373 ? 17.481 -3.782 -25.353 1.00 74.38 373 PRO A CA 1
ATOM 3018 C C . PRO A 1 373 ? 16.691 -4.292 -26.564 1.00 74.38 373 PRO A C 1
ATOM 3020 O O . PRO A 1 373 ? 16.718 -5.492 -26.865 1.00 74.38 373 PRO A O 1
ATOM 3023 N N . TYR A 1 374 ? 15.978 -3.390 -27.250 1.00 64.81 374 TYR A N 1
ATOM 3024 C CA . TYR A 1 374 ? 15.326 -3.728 -28.514 1.00 64.81 374 TYR A CA 1
ATOM 3025 C C . TYR A 1 374 ? 16.375 -4.355 -29.433 1.00 64.81 374 TYR A C 1
ATOM 3027 O O . TYR A 1 374 ? 17.416 -3.761 -29.704 1.00 64.81 374 TYR A O 1
ATOM 3035 N N . LYS A 1 375 ? 16.127 -5.588 -29.882 1.00 59.44 375 LYS A N 1
ATOM 3036 C CA . LYS A 1 375 ? 16.809 -6.068 -31.077 1.00 59.44 375 LYS A CA 1
ATOM 3037 C C . LYS A 1 375 ? 16.199 -5.249 -32.198 1.00 59.44 375 LYS A C 1
ATOM 3039 O O . LYS A 1 375 ? 15.010 -5.418 -32.449 1.00 59.44 375 LYS A O 1
ATOM 3044 N N . ASP A 1 376 ? 16.962 -4.331 -32.777 1.00 55.16 376 ASP A N 1
ATOM 3045 C CA . ASP A 1 376 ? 16.557 -3.664 -34.010 1.00 55.16 376 ASP A CA 1
ATOM 3046 C C . ASP A 1 376 ? 16.209 -4.774 -35.018 1.00 55.16 376 ASP A C 1
ATOM 3048 O O . ASP A 1 376 ? 17.075 -5.585 -35.363 1.00 55.16 376 ASP A O 1
ATOM 3052 N N . VAL A 1 377 ? 14.923 -4.899 -35.365 1.00 42.28 377 VAL A N 1
ATOM 3053 C CA . VAL A 1 377 ? 14.414 -5.883 -36.338 1.00 42.28 377 VAL A CA 1
ATOM 3054 C C . VAL A 1 377 ? 14.400 -5.262 -37.719 1.00 42.28 377 VAL A C 1
ATOM 3056 O O . VAL A 1 377 ? 13.890 -4.123 -37.835 1.00 42.28 377 VAL A O 1
#

pLDDT: mean 81.09, std 20.71, range [31.8, 98.62]

Organism: NCBI:txid49249